Protein AF-0000000087426628 (afdb_homodimer)

pLDDT: mean 97.69, std 1.65, range [86.19, 99.0]

Solvent-accessible surface area (backbone atoms only — not comparable to full-atom values): 32612 Å² total; per-residue (Å²): 73,45,28,48,43,72,40,97,52,97,78,35,49,67,40,76,39,83,47,84,67,79,80,76,45,71,41,17,28,33,29,38,29,27,10,15,31,68,50,73,65,44,60,33,34,64,73,69,72,43,81,70,49,89,90,43,45,86,34,48,29,38,13,26,6,25,26,30,66,42,74,22,58,86,55,72,97,71,55,74,62,43,44,31,26,29,62,36,65,26,24,25,44,30,43,53,39,73,43,54,52,71,41,57,40,78,51,51,88,90,48,58,58,55,58,43,9,51,35,37,50,27,41,49,49,28,46,43,47,47,49,60,72,56,51,61,54,74,64,42,32,33,37,28,46,54,23,42,33,39,39,20,44,34,34,49,47,50,30,54,78,54,49,18,54,29,35,29,27,30,55,71,93,47,34,66,57,42,47,73,64,59,38,77,41,60,40,36,64,85,84,41,61,61,52,60,50,43,27,63,76,42,75,63,55,39,28,39,33,35,43,29,42,41,36,25,82,42,44,56,52,52,62,68,34,36,24,74,62,10,31,39,38,31,63,41,53,74,61,32,51,50,34,64,41,55,46,51,57,28,26,76,32,27,24,37,44,31,20,44,64,70,63,76,51,49,70,70,54,48,31,51,52,38,49,50,38,55,71,76,48,46,62,36,48,75,72,57,81,40,76,66,52,70,55,45,80,39,50,50,83,43,48,57,60,54,51,48,39,58,76,65,65,68,53,50,24,26,43,34,28,37,67,98,74,45,27,49,44,71,41,99,53,98,78,34,49,66,41,77,39,82,46,83,67,81,79,76,45,72,40,18,28,31,28,40,29,28,9,15,32,68,50,74,64,45,61,34,35,65,73,70,73,42,81,70,48,87,90,43,45,85,36,49,29,39,12,26,5,26,26,30,66,43,77,21,58,86,56,71,97,71,55,73,62,43,45,32,27,30,64,37,64,26,24,24,42,30,44,53,39,73,43,55,53,71,42,56,39,79,51,52,89,90,48,57,58,56,59,43,8,53,36,37,52,29,41,48,49,29,48,45,47,46,49,58,73,56,51,60,55,72,63,43,31,33,37,29,45,53,24,40,34,39,39,20,45,34,34,48,46,51,30,54,77,55,48,20,52,28,35,27,27,31,54,71,93,46,34,67,57,41,45,73,64,60,40,78,42,60,40,36,63,84,82,39,61,62,51,62,50,42,27,63,76,42,75,63,55,40,28,39,34,35,44,30,43,41,35,26,82,43,45,57,52,53,62,68,34,36,23,74,61,10,31,40,38,30,61,40,53,75,61,33,49,49,34,63,42,54,46,51,58,29,25,76,32,28,25,36,45,32,20,44,67,68,64,76,50,50,70,69,55,46,31,50,52,38,51,50,39,56,71,74,47,45,61,37,47,75,72,58,81,38,75,66,53,69,54,45,78,40,52,50,82,42,46,57,59,55,51,48,38,58,75,65,65,67,53,48,24,27,41,34,26,37,66,100

Sequence (648 aa):
MKAIQVRDDEQHTLVWEEVDTPSLGPGEVLIKAAATAVNRADLLQRRGLYPVPEGASPIMGLEVSGTIAKLGEGVEGYQIGDRVCALLAGGGYAEYVVVPADMLLSVPASIDLVEAAAIPEVFYTAFLNIFLEANQSEGERVLVHAGASGVGTAAIQLCRVFDSPVYATASASKLDFLRELGVEAAIDRHEEDFAERIDELTDGEGVDIILDPVAADYLDRNTRILKKCGRLVIIGLLSGTKAELSLSRLLMKRLRVIGSVLRSRSPEEKVEITSRFRQEVWPWFESGELSPVIYRMLPITSADEAHDILRNNENVGKVVLRISMKAIQVRDDEQHTLVWEEVDTPSLGPGEVLIKAAATAVNRADLLQRRGLYPVPEGASPIMGLEVSGTIAKLGEGVEGYQIGDRVCALLAGGGYAEYVVVPADMLLSVPASIDLVEAAAIPEVFYTAFLNIFLEANQSEGERVLVHAGASGVGTAAIQLCRVFDSPVYATASASKLDFLRELGVEAAIDRHEEDFAERIDELTDGEGVDIILDPVAADYLDRNTRILKKCGRLVIIGLLSGTKAELSLSRLLMKRLRVIGSVLRSRSPEEKVEITSRFRQEVWPWFESGELSPVIYRMLPITSADEAHDILRNNENVGKVVLRIS

Radius of gyration: 28.51 Å; Cα contacts (8 Å, |Δi|>4): 1599; chains: 2; bounding box: 50×84×62 Å

Structure (mmCIF, N/CA/C/O backbone):
data_AF-0000000087426628-model_v1
#
loop_
_entity.id
_entity.type
_entity.pdbx_description
1 polymer 'NAD(P)H-quinone oxidoreductase'
#
loop_
_atom_site.group_PDB
_atom_site.id
_atom_site.type_symbol
_atom_site.label_atom_id
_atom_site.label_alt_id
_atom_site.label_comp_id
_atom_site.label_asym_id
_atom_site.label_entity_id
_atom_site.label_seq_id
_atom_site.pdbx_PDB_ins_code
_atom_site.Cartn_x
_atom_site.Cartn_y
_atom_site.Cartn_z
_atom_site.occupancy
_atom_site.B_iso_or_equiv
_atom_site.auth_seq_id
_atom_site.auth_comp_id
_atom_site.auth_asym_id
_atom_site.auth_atom_id
_atom_site.pdbx_PDB_model_num
ATOM 1 N N . MET A 1 1 ? -16.156 -37.938 -16.266 1 97.25 1 MET A N 1
ATOM 2 C CA . MET A 1 1 ? -14.727 -37.688 -16.453 1 97.25 1 MET A CA 1
ATOM 3 C C . MET A 1 1 ? -13.922 -38.219 -15.273 1 97.25 1 MET A C 1
ATOM 5 O O . MET A 1 1 ? -14.5 -38.656 -14.266 1 97.25 1 MET A O 1
ATOM 9 N N . LYS A 1 2 ? -12.656 -38.25 -15.398 1 98.31 2 LYS A N 1
ATOM 10 C CA . LYS A 1 2 ? -11.836 -38.562 -14.234 1 98.31 2 LYS A CA 1
ATOM 11 C C . LYS A 1 2 ? -11.242 -37.281 -13.617 1 98.31 2 LYS A C 1
ATOM 13 O O . LYS A 1 2 ? -11.023 -36.281 -14.312 1 98.31 2 LYS A O 1
ATOM 18 N N . ALA A 1 3 ? -11.078 -37.344 -12.32 1 98.69 3 ALA A N 1
ATOM 19 C CA . ALA A 1 3 ? -10.43 -36.281 -11.562 1 98.69 3 ALA A CA 1
ATOM 20 C C . ALA A 1 3 ? -9.805 -36.812 -10.281 1 98.69 3 ALA A C 1
ATOM 22 O O . ALA A 1 3 ? -10.102 -37.938 -9.867 1 98.69 3 ALA A O 1
ATOM 23 N N . ILE A 1 4 ? -8.922 -36.094 -9.727 1 98.75 4 ILE A N 1
ATOM 24 C CA . ILE A 1 4 ? -8.344 -36.469 -8.438 1 98.75 4 ILE A CA 1
ATOM 25 C C . ILE A 1 4 ? -9.352 -36.188 -7.32 1 98.75 4 ILE A C 1
ATOM 27 O O . ILE A 1 4 ? -9.914 -35.094 -7.242 1 98.75 4 ILE A O 1
ATOM 31 N N . GLN A 1 5 ? -9.602 -37.094 -6.555 1 97.94 5 GLN A N 1
ATOM 32 C CA . GLN A 1 5 ? -10.352 -36.969 -5.309 1 97.94 5 GLN A CA 1
ATOM 33 C C . GLN A 1 5 ? -9.453 -37.25 -4.105 1 97.94 5 GLN A C 1
ATOM 35 O O . GLN A 1 5 ? -8.516 -38.062 -4.188 1 97.94 5 GLN A O 1
ATOM 40 N N . VAL A 1 6 ? -9.727 -36.531 -3.045 1 97.62 6 VAL A N 1
ATOM 41 C CA . VAL A 1 6 ? -8.969 -36.719 -1.812 1 97.62 6 VAL A CA 1
ATOM 42 C C . VAL A 1 6 ? -9.688 -37.719 -0.907 1 97.62 6 VAL A C 1
ATOM 44 O O . VAL A 1 6 ? -10.836 -37.5 -0.519 1 97.62 6 VAL A O 1
ATOM 47 N N . ARG A 1 7 ? -9.016 -38.781 -0.543 1 96.44 7 ARG A N 1
ATOM 48 C CA . ARG A 1 7 ? -9.602 -39.781 0.339 1 96.44 7 ARG A CA 1
ATOM 49 C C . ARG A 1 7 ? -9.648 -39.281 1.779 1 96.44 7 ARG A C 1
ATOM 51 O O . ARG A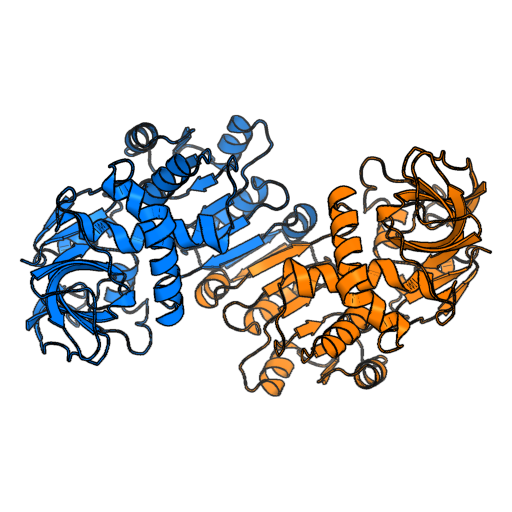 1 7 ? -8.742 -38.562 2.229 1 96.44 7 ARG A O 1
ATOM 58 N N . ASP A 1 8 ? -10.742 -39.688 2.469 1 94.06 8 ASP A N 1
ATOM 59 C CA . ASP A 1 8 ? -10.883 -39.344 3.879 1 94.06 8 ASP A CA 1
ATOM 60 C C . ASP A 1 8 ? -10.055 -40.25 4.758 1 94.06 8 ASP A C 1
ATOM 62 O O . ASP A 1 8 ? -10.602 -41.031 5.559 1 94.06 8 ASP A O 1
ATOM 66 N N . ASP A 1 9 ? -8.789 -40.375 4.586 1 95.44 9 ASP A N 1
ATOM 67 C CA . ASP A 1 9 ? -7.832 -41.156 5.379 1 95.44 9 ASP A CA 1
ATOM 68 C C . ASP A 1 9 ? -6.758 -40.25 5.977 1 95.44 9 ASP A C 1
ATOM 70 O O . ASP A 1 9 ? -6.742 -39.031 5.719 1 95.44 9 ASP A O 1
ATOM 74 N N . GLU A 1 10 ? -6.02 -40.75 6.852 1 93.19 10 GLU A N 1
ATOM 75 C CA . GLU A 1 10 ? -5.012 -40 7.582 1 93.19 10 GLU A CA 1
ATOM 76 C C . GLU A 1 10 ? -4.039 -39.312 6.625 1 93.19 10 GLU A C 1
ATOM 78 O O . GLU A 1 10 ? -3.59 -38.188 6.883 1 93.19 10 GLU A O 1
ATOM 83 N N . GLN A 1 11 ? -3.842 -39.906 5.504 1 94.19 11 GLN A N 1
ATOM 84 C CA . GLN A 1 11 ? -2.844 -39.406 4.57 1 94.19 11 GLN A CA 1
ATOM 85 C C . GLN A 1 11 ? -3.484 -38.5 3.51 1 94.19 11 GLN A C 1
ATOM 87 O O . GLN A 1 11 ? -2.787 -37.906 2.699 1 94.19 11 GLN A O 1
ATOM 92 N N . HIS A 1 12 ? -4.809 -38.438 3.479 1 97.25 12 HIS A N 1
ATOM 93 C CA . HIS A 1 12 ? -5.504 -37.688 2.428 1 97.25 12 HIS A CA 1
ATOM 94 C C . HIS A 1 12 ? -5.043 -38.156 1.044 1 97.25 12 HIS A C 1
ATOM 96 O O . HIS A 1 12 ? -4.672 -37.312 0.21 1 97.25 12 HIS A O 1
ATOM 102 N N . THR A 1 13 ? -5.094 -39.438 0.804 1 98 13 THR A N 1
ATOM 103 C CA . THR A 1 13 ? -4.586 -40.062 -0.421 1 98 13 THR A CA 1
ATOM 104 C C . THR A 1 13 ? -5.301 -39.5 -1.644 1 98 13 THR A C 1
ATOM 106 O O . THR A 1 13 ? -6.52 -39.312 -1.63 1 98 13 THR A O 1
ATOM 109 N N . LEU A 1 14 ? -4.516 -39.156 -2.674 1 98.56 14 LEU A N 1
ATOM 110 C CA . LEU A 1 14 ? -5.07 -38.688 -3.93 1 98.56 14 LEU A CA 1
ATOM 111 C C . LEU A 1 14 ? -5.379 -39.844 -4.879 1 98.56 14 LEU A C 1
ATOM 113 O O . LEU A 1 14 ? -4.492 -40.625 -5.207 1 98.56 14 LEU A O 1
ATOM 117 N N . VAL A 1 15 ? -6.625 -39.844 -5.336 1 98 15 VAL A N 1
ATOM 118 C CA . VAL A 1 15 ? -7.051 -40.969 -6.16 1 98 15 VAL A CA 1
ATOM 119 C C . VAL A 1 15 ? -7.68 -40.469 -7.453 1 98 15 VAL A C 1
ATOM 121 O O . VAL A 1 15 ? -8.492 -39.531 -7.43 1 98 15 VAL A O 1
ATOM 124 N N . TRP A 1 16 ? -7.273 -41 -8.523 1 98.06 16 TRP A N 1
ATOM 125 C CA . TRP A 1 16 ? -7.789 -40.688 -9.852 1 98.06 16 TRP A CA 1
ATOM 126 C C . TRP A 1 16 ? -9.039 -41.5 -10.156 1 98.06 16 TRP A C 1
ATOM 128 O O . TRP A 1 16 ? -8.953 -42.719 -10.422 1 98.06 16 TRP A O 1
ATOM 138 N N . GLU A 1 17 ? -10.203 -40.906 -10.039 1 97.5 17 GLU A N 1
ATOM 139 C CA . GLU A 1 17 ? -11.43 -41.688 -10.156 1 97.5 17 GLU A CA 1
ATOM 140 C C . GLU A 1 17 ? -12.492 -40.938 -10.953 1 97.5 17 GLU A C 1
ATOM 142 O O . GLU A 1 17 ? -12.305 -39.75 -11.281 1 97.5 17 GLU A O 1
ATOM 147 N N . GLU A 1 18 ? -13.578 -41.656 -11.258 1 98.25 18 GLU A N 1
ATOM 148 C CA . GLU A 1 18 ? -14.656 -41.094 -12.07 1 98.25 18 GLU A CA 1
ATOM 149 C C . GLU A 1 18 ? -15.492 -40.094 -11.266 1 98.25 18 GLU A C 1
ATOM 151 O O . GLU A 1 18 ? -15.844 -40.344 -10.117 1 98.25 18 GLU A O 1
ATOM 156 N N . VAL A 1 19 ? -15.727 -38.906 -11.867 1 97.44 19 VAL A N 1
ATOM 157 C CA . VAL A 1 19 ? -16.609 -37.875 -11.32 1 97.44 19 VAL A CA 1
ATOM 158 C C . VAL A 1 19 ? -17.453 -37.281 -12.445 1 97.44 19 VAL A C 1
ATOM 160 O O . VAL A 1 19 ? -17.266 -37.625 -13.617 1 97.44 19 VAL A O 1
ATOM 163 N N . ASP A 1 20 ? -18.391 -36.406 -12.094 1 95.81 20 ASP A N 1
ATOM 164 C CA . ASP A 1 20 ? -19.219 -35.75 -13.102 1 95.81 20 ASP A CA 1
ATOM 165 C C . ASP A 1 20 ? -18.422 -34.719 -13.883 1 95.81 20 ASP A C 1
ATOM 167 O O . ASP A 1 20 ? -17.594 -34 -13.305 1 95.81 20 ASP A O 1
ATOM 171 N N . THR A 1 21 ? -18.672 -34.656 -15.164 1 95.56 21 THR A N 1
ATOM 172 C CA . THR A 1 21 ? -18.109 -33.594 -15.969 1 95.56 21 THR A CA 1
ATOM 173 C C . THR A 1 21 ? -18.812 -32.25 -15.695 1 95.56 21 THR A C 1
ATOM 175 O O . THR A 1 21 ? -20.047 -32.219 -15.578 1 95.56 21 THR A O 1
ATOM 178 N N . PRO A 1 22 ? -18.094 -31.25 -15.539 1 95 22 PRO A N 1
ATOM 179 C CA . PRO A 1 22 ? -18.734 -29.969 -15.25 1 95 22 PRO A CA 1
ATOM 180 C C . PRO A 1 22 ? -19.594 -29.469 -16.406 1 95 22 PRO A C 1
ATOM 182 O O . PRO A 1 22 ? -19.312 -29.766 -17.562 1 95 22 PRO A O 1
ATOM 185 N N . SER A 1 23 ? -20.531 -28.672 -16.062 1 94.06 23 SER A N 1
ATOM 186 C CA . SER A 1 23 ? -21.422 -28.078 -17.062 1 94.06 23 SER A CA 1
ATOM 187 C C . SER A 1 23 ? -20.812 -26.828 -17.672 1 94.06 23 SER A C 1
ATOM 189 O O . SER A 1 23 ? -20.172 -26.031 -16.969 1 94.06 23 SER A O 1
ATOM 191 N N . LEU A 1 24 ? -21.062 -26.688 -18.875 1 95.94 24 LEU A N 1
ATOM 192 C CA . LEU A 1 24 ? -20.578 -25.531 -19.625 1 95.94 24 LEU A CA 1
ATOM 193 C C . LEU A 1 24 ? -21.625 -24.438 -19.703 1 95.94 24 LEU A C 1
ATOM 195 O O . LEU A 1 24 ? -22.766 -24.703 -20.109 1 95.94 24 LEU A O 1
ATOM 199 N N . GLY A 1 25 ? -21.297 -23.266 -19.266 1 96.12 25 GLY A N 1
ATOM 200 C CA . GLY A 1 25 ? -22.219 -22.141 -19.344 1 96.12 25 GLY A CA 1
ATOM 201 C C . GLY A 1 25 ? -21.844 -21.141 -20.422 1 96.12 25 GLY A C 1
ATOM 202 O O . GLY A 1 25 ? -20.828 -21.312 -21.109 1 96.12 25 GLY A O 1
ATOM 203 N N . PRO A 1 26 ? -22.719 -20.109 -20.578 1 97.5 26 PRO A N 1
ATOM 204 C CA . PRO A 1 26 ? -22.391 -19.047 -21.531 1 97.5 26 PRO A CA 1
ATOM 205 C C . PRO A 1 26 ? -21.062 -18.375 -21.219 1 97.5 26 PRO A C 1
ATOM 207 O O . PRO A 1 26 ? -20.734 -18.156 -20.047 1 97.5 26 PRO A O 1
ATOM 210 N N . GLY A 1 27 ? -20.281 -18.062 -22.312 1 97.75 27 GLY A N 1
ATOM 211 C CA . GLY A 1 27 ? -19.031 -17.344 -22.172 1 97.75 27 GLY A CA 1
ATOM 212 C C . GLY A 1 27 ? -17.891 -18.219 -21.688 1 97.75 27 GLY A C 1
ATOM 213 O O . GLY A 1 27 ? -16.766 -17.75 -21.484 1 97.75 27 GLY A O 1
ATOM 214 N N . GLU A 1 28 ? -18.172 -19.484 -21.5 1 98.19 28 GLU A N 1
ATOM 215 C CA . GLU A 1 28 ? -17.188 -20.422 -20.969 1 98.19 28 GLU A CA 1
ATOM 216 C C . GLU A 1 28 ? -16.734 -21.422 -22.031 1 98.19 28 GLU A C 1
ATOM 218 O O . GLU A 1 28 ? -17.359 -21.516 -23.094 1 98.19 28 GLU A O 1
ATOM 223 N N . VAL A 1 29 ? -15.672 -22.109 -21.797 1 98.62 29 VAL A N 1
ATOM 224 C CA . VAL A 1 29 ? -15.195 -23.203 -22.641 1 98.62 29 VAL A CA 1
ATOM 225 C C . VAL A 1 29 ? -14.883 -24.438 -21.781 1 98.62 29 VAL A C 1
ATOM 227 O O . VAL A 1 29 ? -14.547 -24.297 -20.609 1 98.62 29 VAL A O 1
ATOM 230 N N . LEU A 1 30 ? -15.07 -25.5 -22.328 1 98.69 30 LEU A N 1
ATOM 231 C CA . LEU A 1 30 ? -14.594 -26.75 -21.75 1 98.69 30 LEU A CA 1
ATOM 232 C C . LEU A 1 30 ? -13.234 -27.141 -22.312 1 98.69 30 LEU A C 1
ATOM 234 O O . LEU A 1 30 ? -13.078 -27.25 -23.531 1 98.69 30 LEU A O 1
ATOM 238 N N . ILE A 1 31 ? -12.289 -27.25 -21.5 1 98.81 31 ILE A N 1
ATOM 239 C CA . ILE A 1 31 ? -10.945 -27.625 -21.922 1 98.81 31 ILE A CA 1
ATOM 240 C C . ILE A 1 31 ? -10.711 -29.109 -21.641 1 98.81 31 ILE A C 1
ATOM 242 O O . ILE A 1 31 ? -10.984 -29.578 -20.531 1 98.81 31 ILE A O 1
ATOM 246 N N . LYS A 1 32 ? -10.312 -29.812 -22.625 1 98.81 32 LYS A N 1
ATOM 247 C CA . LYS A 1 32 ? -9.711 -31.125 -22.391 1 98.81 32 LYS A CA 1
ATOM 248 C C . LYS A 1 32 ? -8.266 -30.984 -21.938 1 98.81 32 LYS A C 1
ATOM 250 O O . LYS A 1 32 ? -7.391 -30.609 -22.719 1 98.81 32 LYS A O 1
ATOM 255 N N . ALA A 1 33 ? -8.031 -31.375 -20.719 1 98.88 33 ALA A N 1
ATOM 256 C CA . ALA A 1 33 ? -6.754 -31.062 -20.078 1 98.88 33 ALA A CA 1
ATOM 257 C C . ALA A 1 33 ? -5.637 -31.953 -20.625 1 98.88 33 ALA A C 1
ATOM 259 O O . ALA A 1 33 ? -5.805 -33.156 -20.734 1 98.88 33 ALA A O 1
ATOM 260 N N . ALA A 1 34 ? -4.578 -31.344 -21 1 98.88 34 ALA A N 1
ATOM 261 C CA . ALA A 1 34 ? -3.342 -32.062 -21.312 1 98.88 34 ALA A CA 1
ATOM 262 C C . ALA A 1 34 ? -2.473 -32.219 -20.062 1 98.88 34 ALA A C 1
ATOM 264 O O . ALA A 1 34 ? -1.874 -33.281 -19.844 1 98.88 34 ALA A O 1
ATOM 265 N N . ALA A 1 35 ? -2.443 -31.141 -19.266 1 98.94 35 ALA A N 1
ATOM 266 C CA . ALA A 1 35 ? -1.623 -31.156 -18.047 1 98.94 35 ALA A CA 1
ATOM 267 C C . ALA A 1 35 ? -2.088 -30.094 -17.062 1 98.94 35 ALA A C 1
ATOM 269 O O . ALA A 1 35 ? -2.867 -29.203 -17.422 1 98.94 35 ALA A O 1
ATOM 270 N N . THR A 1 36 ? -1.725 -30.219 -15.836 1 98.88 36 THR A N 1
ATOM 271 C CA . THR A 1 36 ? -1.773 -29.234 -14.758 1 98.88 36 THR A CA 1
ATOM 272 C C . THR A 1 36 ? -0.446 -29.203 -14 1 98.88 36 THR A C 1
ATOM 274 O O . THR A 1 36 ? 0.529 -29.828 -14.422 1 98.88 36 THR A O 1
ATOM 277 N N . ALA A 1 37 ? -0.355 -28.344 -13 1 98.88 37 ALA A N 1
ATOM 278 C CA . ALA A 1 37 ? 0.862 -28.297 -12.188 1 98.88 37 ALA A CA 1
ATOM 279 C C . ALA A 1 37 ? 0.532 -28.141 -10.711 1 98.88 37 ALA A C 1
ATOM 281 O O . ALA A 1 37 ? -0.576 -27.734 -10.352 1 98.88 37 ALA A O 1
ATOM 282 N N . VAL A 1 38 ? 1.491 -28.547 -9.891 1 98.75 38 VAL A N 1
ATOM 283 C CA . VAL A 1 38 ? 1.273 -28.594 -8.453 1 98.75 38 VAL A CA 1
ATOM 284 C C . VAL A 1 38 ? 1.699 -27.266 -7.816 1 98.75 38 VAL A C 1
ATOM 286 O O . VAL A 1 38 ? 2.74 -26.719 -8.172 1 98.75 38 VAL A O 1
ATOM 289 N N . ASN A 1 39 ? 0.931 -26.797 -6.938 1 97.94 39 ASN A N 1
ATOM 290 C CA . ASN A 1 39 ? 1.225 -25.609 -6.152 1 97.94 39 ASN A CA 1
ATOM 291 C C . ASN A 1 39 ? 1.16 -25.875 -4.656 1 97.94 39 ASN A C 1
ATOM 293 O O . ASN A 1 39 ? 0.465 -26.797 -4.223 1 97.94 39 ASN A O 1
ATOM 297 N N . ARG A 1 40 ? 1.82 -25.062 -3.883 1 96.12 40 ARG A N 1
ATOM 298 C CA . ARG A 1 40 ? 1.774 -25.203 -2.432 1 96.12 40 ARG A CA 1
ATOM 299 C C . ARG A 1 40 ? 0.343 -25.094 -1.915 1 96.12 40 ARG A C 1
ATOM 301 O O . ARG A 1 40 ? -0.022 -25.75 -0.938 1 96.12 40 ARG A O 1
ATOM 308 N N . ALA A 1 41 ? -0.414 -24.281 -2.568 1 96.19 41 ALA A N 1
ATOM 309 C CA . ALA A 1 41 ? -1.823 -24.141 -2.217 1 96.19 41 ALA A CA 1
ATOM 310 C C . ALA A 1 41 ? -2.555 -25.469 -2.307 1 96.19 41 ALA A C 1
ATOM 312 O O . ALA A 1 41 ? -3.479 -25.734 -1.531 1 96.19 41 ALA A O 1
ATOM 313 N N . ASP A 1 42 ? -2.174 -26.328 -3.223 1 97.88 42 ASP A N 1
ATOM 314 C CA . ASP A 1 42 ? -2.789 -27.641 -3.363 1 97.88 42 ASP A CA 1
ATOM 315 C C . ASP A 1 42 ? -2.529 -28.516 -2.129 1 97.88 42 ASP A C 1
ATOM 317 O O . ASP A 1 42 ? -3.414 -29.234 -1.677 1 97.88 42 ASP A O 1
ATOM 321 N N . LEU A 1 43 ? -1.301 -28.406 -1.606 1 97 43 LEU A N 1
ATOM 322 C CA . LEU A 1 43 ? -0.955 -29.156 -0.409 1 97 43 LEU A CA 1
ATOM 323 C C . LEU A 1 43 ? -1.841 -28.75 0.765 1 97 43 LEU A C 1
ATOM 325 O O . LEU A 1 43 ? -2.275 -29.609 1.542 1 97 43 LEU A O 1
ATOM 329 N N . LEU A 1 44 ? -2.084 -27.469 0.854 1 95.44 44 LEU A N 1
ATOM 330 C CA . LEU A 1 44 ? -2.92 -26.953 1.933 1 95.44 44 LEU A CA 1
ATOM 331 C C . LEU A 1 44 ? -4.375 -27.359 1.738 1 95.44 44 LEU A C 1
ATOM 333 O O . LEU A 1 44 ? -5.039 -27.781 2.689 1 95.44 44 LEU A O 1
ATOM 337 N N . GLN A 1 45 ? -4.855 -27.234 0.544 1 96.62 45 GLN A N 1
ATOM 338 C CA . GLN A 1 45 ? -6.23 -27.625 0.265 1 96.62 45 GLN A CA 1
ATOM 339 C C . GLN A 1 45 ? -6.441 -29.109 0.551 1 96.62 45 GLN A C 1
ATOM 341 O O . GLN A 1 45 ? -7.469 -29.5 1.112 1 96.62 45 GLN A O 1
ATOM 346 N N . ARG A 1 46 ? -5.469 -29.922 0.137 1 97.25 46 ARG A N 1
ATOM 347 C CA . ARG A 1 46 ? -5.504 -31.375 0.356 1 97.25 46 ARG A CA 1
ATOM 348 C C . ARG A 1 46 ? -5.773 -31.688 1.822 1 97.25 46 ARG A C 1
ATOM 350 O O . ARG A 1 46 ? -6.523 -32.625 2.131 1 97.25 46 ARG A O 1
ATOM 357 N N . ARG A 1 47 ? -5.324 -30.875 2.742 1 95.5 47 ARG A N 1
ATOM 358 C CA . ARG A 1 47 ? -5.422 -31.109 4.18 1 95.5 47 ARG A CA 1
ATOM 359 C C . ARG A 1 47 ? -6.57 -30.312 4.789 1 95.5 47 ARG A C 1
ATOM 361 O O . ARG A 1 47 ? -6.719 -30.25 6.012 1 95.5 47 ARG A O 1
ATOM 368 N N . GLY A 1 48 ? -7.27 -29.547 3.967 1 94.06 48 GLY A N 1
ATOM 369 C CA . GLY A 1 48 ? -8.398 -28.781 4.453 1 94.06 48 GLY A CA 1
ATOM 370 C C . GLY A 1 48 ? -7.996 -27.453 5.07 1 94.06 48 GLY A C 1
ATOM 371 O O . GLY A 1 48 ? -8.758 -26.859 5.844 1 94.06 48 GLY A O 1
ATOM 372 N N . LEU A 1 49 ? -6.887 -26.953 4.766 1 91.62 49 LEU A N 1
ATOM 373 C CA . LEU A 1 49 ? -6.348 -25.766 5.41 1 91.62 49 LEU A CA 1
ATOM 374 C C . LEU A 1 49 ? -6.391 -24.562 4.461 1 91.62 49 LEU A C 1
ATOM 376 O O . LEU A 1 49 ? -5.918 -23.484 4.805 1 91.62 49 LEU A O 1
ATOM 380 N N . TYR A 1 50 ? -6.898 -24.734 3.338 1 92.38 50 TYR A N 1
ATOM 381 C CA . TYR A 1 50 ? -7.051 -23.672 2.344 1 92.38 50 TYR A CA 1
ATOM 382 C C . TYR A 1 50 ? -8.391 -23.781 1.628 1 92.38 50 TYR A C 1
ATOM 384 O O . TYR A 1 50 ? -8.516 -24.516 0.648 1 92.38 50 TYR A O 1
ATOM 392 N N . PRO A 1 51 ? -9.258 -23.062 2.096 1 90.75 51 PRO A N 1
ATOM 393 C CA . PRO A 1 51 ? -10.633 -23.219 1.603 1 90.75 51 PRO A CA 1
ATOM 394 C C . PRO A 1 51 ? -10.773 -22.828 0.131 1 90.75 51 PRO A C 1
ATOM 396 O O . PRO A 1 51 ? -10.102 -21.922 -0.342 1 90.75 51 PRO A O 1
ATOM 399 N N . VAL A 1 52 ? -11.68 -23.5 -0.487 1 93.75 52 VAL A N 1
ATOM 400 C CA . VAL A 1 52 ? -12.016 -23.234 -1.88 1 93.75 52 VAL A CA 1
ATOM 401 C C . VAL A 1 52 ? -12.883 -21.969 -1.97 1 93.75 52 VAL A C 1
ATOM 403 O O . VAL A 1 52 ? -13.859 -21.828 -1.228 1 93.75 52 VAL A O 1
ATOM 406 N N . PRO A 1 53 ? -12.492 -21.078 -2.836 1 94.38 53 PRO A N 1
ATOM 407 C CA . PRO A 1 53 ? -13.359 -19.906 -3.002 1 94.38 53 PRO A CA 1
ATOM 408 C C . PRO A 1 53 ? -14.789 -20.297 -3.395 1 94.38 53 PRO A C 1
ATOM 410 O O . PRO A 1 53 ? -15 -21.312 -4.059 1 94.38 53 PRO A O 1
ATOM 413 N N . GLU A 1 54 ? -15.703 -19.453 -3.031 1 91.75 54 GLU A N 1
ATOM 414 C CA . GLU A 1 54 ? -17.094 -19.688 -3.367 1 91.75 54 GLU A CA 1
ATOM 415 C C . GLU A 1 54 ? -17.297 -19.781 -4.879 1 91.75 54 GLU A C 1
ATOM 417 O O . GLU A 1 54 ? -16.766 -18.969 -5.633 1 91.75 54 GLU A O 1
ATOM 422 N N . GLY A 1 55 ? -17.969 -20.828 -5.227 1 91.69 55 GLY A N 1
ATOM 423 C CA . GLY A 1 55 ? -18.297 -20.984 -6.637 1 91.69 55 GLY A CA 1
ATOM 424 C C . GLY A 1 55 ? -17.234 -21.719 -7.426 1 91.69 55 GLY A C 1
ATOM 425 O O . GLY A 1 55 ? -17.484 -22.156 -8.555 1 91.69 55 GLY A O 1
ATOM 426 N N . ALA A 1 56 ? -16.078 -21.922 -6.879 1 94 56 ALA A N 1
ATOM 427 C CA . ALA A 1 56 ? -14.992 -22.594 -7.582 1 94 56 ALA A CA 1
ATOM 428 C C . ALA A 1 56 ? -15.141 -24.109 -7.48 1 94 56 ALA A C 1
ATOM 430 O O . ALA A 1 56 ? -15.805 -24.625 -6.574 1 94 56 ALA A O 1
ATOM 431 N N . SER A 1 57 ? -14.555 -24.812 -8.383 1 95.75 57 SER A N 1
ATOM 432 C CA . SER A 1 57 ? -14.523 -26.266 -8.344 1 95.75 57 SER A CA 1
ATOM 433 C C . SER A 1 57 ? -13.828 -26.766 -7.082 1 95.75 57 SER A C 1
ATOM 435 O O . SER A 1 57 ? -12.75 -26.281 -6.727 1 95.75 57 SER A O 1
ATOM 437 N N . PRO A 1 58 ? -14.406 -27.75 -6.434 1 95.25 58 PRO A N 1
ATOM 438 C CA . PRO A 1 58 ? -13.734 -28.344 -5.273 1 95.25 58 PRO A CA 1
ATOM 439 C C . PRO A 1 58 ? -12.562 -29.234 -5.664 1 95.25 58 PRO A C 1
ATOM 441 O O . PRO A 1 58 ? -11.758 -29.609 -4.805 1 95.25 58 PRO A O 1
ATOM 444 N N . ILE A 1 59 ? -12.531 -29.594 -6.961 1 97.81 59 ILE A N 1
ATOM 445 C CA . ILE A 1 59 ? -11.375 -30.344 -7.438 1 97.81 59 ILE A CA 1
ATOM 446 C C . ILE A 1 59 ? -10.125 -29.469 -7.371 1 97.81 59 ILE A C 1
ATOM 448 O O . ILE A 1 59 ? -10.156 -28.297 -7.754 1 97.81 59 ILE A O 1
ATOM 452 N N . MET A 1 60 ? -9.039 -29.984 -6.871 1 98.19 60 MET A N 1
ATOM 453 C CA . MET A 1 60 ? -7.793 -29.234 -6.711 1 98.19 60 MET A CA 1
ATOM 454 C C . MET A 1 60 ? -7.219 -28.844 -8.07 1 98.19 60 MET A C 1
ATOM 456 O O . MET A 1 60 ? -7.629 -29.375 -9.102 1 98.19 60 MET A O 1
ATOM 460 N N . GLY A 1 61 ? -6.199 -27.969 -7.977 1 98.56 61 GLY A N 1
ATOM 461 C CA . GLY A 1 61 ? -5.488 -27.531 -9.164 1 98.56 61 GLY A CA 1
ATOM 462 C C . GLY A 1 61 ? -5.809 -26.109 -9.562 1 98.56 61 GLY A C 1
ATOM 463 O O . GLY A 1 61 ? -6.973 -25.766 -9.773 1 98.56 61 GLY A O 1
ATOM 464 N N . LEU A 1 62 ? -4.793 -25.359 -9.812 1 98.69 62 LEU A N 1
ATOM 465 C CA . LEU A 1 62 ? -4.973 -23.922 -9.945 1 98.69 62 LEU A CA 1
ATOM 466 C C . LEU A 1 62 ? -4.645 -23.453 -11.367 1 98.69 62 LEU A C 1
ATOM 468 O O . LEU A 1 62 ? -4.633 -22.266 -11.648 1 98.69 62 LEU A O 1
ATOM 472 N N . GLU A 1 63 ? -4.328 -24.359 -12.258 1 98.88 63 GLU A N 1
ATOM 473 C CA . GLU A 1 63 ? -3.99 -24.031 -13.641 1 98.88 63 GLU A CA 1
ATOM 474 C C . GLU A 1 63 ? -4.16 -25.25 -14.539 1 98.88 63 GLU A C 1
ATOM 476 O O . GLU A 1 63 ? -4.309 -26.375 -14.055 1 98.88 63 GLU A O 1
ATOM 481 N N . VAL A 1 64 ? -4.145 -24.953 -15.844 1 98.88 64 VAL A N 1
ATOM 482 C CA . VAL A 1 64 ? -4.355 -26.047 -16.797 1 98.88 64 VAL A CA 1
ATOM 483 C C . VAL A 1 64 ? -3.807 -25.641 -18.172 1 98.88 64 VAL A C 1
ATOM 485 O O . VAL A 1 64 ? -3.727 -24.453 -18.484 1 98.88 64 VAL A O 1
ATOM 488 N N . SER A 1 65 ? -3.379 -26.594 -18.906 1 98.94 65 SER A N 1
ATOM 489 C CA . SER A 1 65 ? -3.211 -26.484 -20.359 1 98.94 65 SER A CA 1
ATOM 490 C C . SER A 1 65 ? -3.945 -27.609 -21.078 1 98.94 65 SER A C 1
ATOM 492 O O . SER A 1 65 ? -4.172 -28.672 -20.516 1 98.94 65 SER A O 1
ATOM 494 N N . GLY A 1 66 ? -4.34 -27.344 -22.266 1 98.88 66 GLY A N 1
ATOM 495 C CA . GLY A 1 66 ? -5.055 -28.344 -23.062 1 98.88 66 GLY A CA 1
ATOM 496 C C . GLY A 1 66 ? -5.656 -27.781 -24.328 1 98.88 66 GLY A C 1
ATOM 497 O O . GLY A 1 66 ? -5.102 -26.859 -24.922 1 98.88 66 GLY A O 1
ATOM 498 N N . THR A 1 67 ? -6.684 -28.516 -24.781 1 98.81 67 THR A N 1
ATOM 499 C CA . THR A 1 67 ? -7.379 -28.078 -25.984 1 98.81 67 THR A CA 1
ATOM 500 C C . THR A 1 67 ? -8.859 -27.828 -25.688 1 98.81 67 THR A C 1
ATOM 502 O O . THR A 1 67 ? -9.445 -28.469 -24.828 1 98.81 67 THR A O 1
ATOM 505 N N . ILE A 1 68 ? -9.406 -26.875 -26.453 1 98.81 68 ILE A N 1
ATOM 506 C CA . ILE A 1 68 ? -10.828 -26.578 -26.281 1 98.81 68 ILE A CA 1
ATOM 507 C C . ILE A 1 68 ? -11.648 -27.75 -26.812 1 98.81 68 ILE A C 1
ATOM 509 O O . ILE A 1 68 ? -11.516 -28.156 -27.969 1 98.81 68 ILE A O 1
ATOM 513 N N . ALA A 1 69 ? -12.469 -28.297 -25.984 1 98.56 69 ALA A N 1
ATOM 514 C CA . ALA A 1 69 ? -13.328 -29.422 -26.344 1 98.56 69 ALA A CA 1
ATOM 515 C C . ALA A 1 69 ? -14.727 -28.938 -26.734 1 98.56 69 ALA A C 1
ATOM 517 O O . ALA A 1 69 ? -15.391 -29.562 -27.562 1 98.56 69 ALA A O 1
ATOM 518 N N . LYS A 1 70 ? -15.211 -27.891 -26.062 1 98.5 70 LYS A N 1
ATOM 519 C CA . LYS A 1 70 ? -16.516 -27.312 -26.328 1 98.5 70 LYS A CA 1
ATOM 520 C C . LYS A 1 70 ? -16.516 -25.812 -26.078 1 98.5 70 LYS A C 1
ATOM 522 O O . LYS A 1 70 ? -15.75 -25.312 -25.25 1 98.5 70 LYS A O 1
ATOM 527 N N . LEU A 1 71 ? -17.359 -25.125 -26.828 1 98.44 71 LEU A N 1
ATOM 528 C CA . LEU A 1 71 ? -17.578 -23.688 -26.656 1 98.44 71 LEU A CA 1
ATOM 529 C C . LEU A 1 71 ? -18.969 -23.391 -26.125 1 98.44 71 LEU A C 1
ATOM 531 O O . LEU A 1 71 ? -19.953 -23.953 -26.609 1 98.44 71 LEU A O 1
ATOM 535 N N . GLY A 1 72 ? -18.984 -22.594 -25.125 1 98.12 72 GLY A N 1
ATOM 536 C CA . GLY A 1 72 ? -20.281 -22.125 -24.656 1 98.12 72 GLY A CA 1
ATOM 537 C C . GLY A 1 72 ? -20.875 -21.047 -25.531 1 98.12 72 GLY A C 1
ATOM 538 O O . GLY A 1 72 ? -20.203 -20.531 -26.422 1 98.12 72 GLY A O 1
ATOM 539 N N . GLU A 1 73 ? -22.125 -20.75 -25.203 1 97.69 73 GLU A N 1
ATOM 540 C CA . GLU A 1 73 ? -22.828 -19.734 -25.953 1 97.69 73 GLU A CA 1
ATOM 541 C C . GLU A 1 73 ? -22.109 -18.391 -25.875 1 97.69 73 GLU A C 1
ATOM 543 O O . GLU A 1 73 ? -21.656 -17.984 -24.797 1 97.69 73 GLU A O 1
ATOM 548 N N . GLY A 1 74 ? -21.906 -17.75 -27.016 1 97.56 74 GLY A N 1
ATOM 549 C CA . GLY A 1 74 ? -21.391 -16.391 -27.062 1 97.56 74 GLY A CA 1
ATOM 550 C C . GLY A 1 74 ? -19.875 -16.328 -27.125 1 97.56 74 GLY A C 1
ATOM 551 O O . GLY A 1 74 ? -19.297 -15.234 -27.203 1 97.56 74 GLY A O 1
ATOM 552 N N . VAL A 1 75 ? -19.234 -17.438 -27.016 1 98 75 VAL A N 1
ATOM 553 C CA . VAL A 1 75 ? -17.781 -17.438 -27.094 1 98 75 VAL A CA 1
ATOM 554 C C . VAL A 1 75 ? -17.344 -17.203 -28.547 1 98 75 VAL A C 1
ATOM 556 O O . VAL A 1 75 ? -17.766 -17.922 -29.453 1 98 75 VAL A O 1
ATOM 559 N N . GLU A 1 76 ? -16.594 -16.203 -28.734 1 96.31 76 GLU A N 1
ATOM 560 C CA . GLU A 1 76 ? -16.078 -15.867 -30.062 1 96.31 76 GLU A CA 1
ATOM 561 C C . GLU A 1 76 ? -14.555 -15.859 -30.062 1 96.31 76 GLU A C 1
ATOM 563 O O . GLU A 1 76 ? -13.922 -15.75 -29.016 1 96.31 76 GLU A O 1
ATOM 568 N N . GLY A 1 77 ? -13.977 -16.078 -31.25 1 96.06 77 GLY A N 1
ATOM 569 C CA . GLY A 1 77 ? -12.531 -15.953 -31.391 1 96.06 77 GLY A CA 1
ATOM 570 C C . GLY A 1 77 ? -11.789 -17.234 -31.094 1 96.06 77 GLY A C 1
ATOM 571 O O . GLY A 1 77 ? -10.555 -17.281 -31.141 1 96.06 77 GLY A O 1
ATOM 572 N N . TYR A 1 78 ? -12.5 -18.281 -30.703 1 98.06 78 TYR A N 1
ATOM 573 C CA . TYR A 1 78 ? -11.922 -19.594 -30.406 1 98.06 78 TYR A CA 1
ATOM 574 C C . TYR A 1 78 ? -12.641 -20.688 -31.188 1 98.06 78 TYR A C 1
ATOM 576 O O . TYR A 1 78 ? -13.781 -20.516 -31.609 1 98.06 78 TYR A O 1
ATOM 584 N N . GLN A 1 79 ? -11.977 -21.812 -31.359 1 97.88 79 GLN A N 1
ATOM 585 C CA . GLN A 1 79 ? -12.562 -22.984 -31.969 1 97.88 79 GLN A CA 1
ATOM 586 C C . GLN A 1 79 ? -12.172 -24.25 -31.219 1 97.88 79 GLN A C 1
ATOM 588 O O . GLN A 1 79 ? -11.164 -24.266 -30.5 1 97.88 79 GLN A O 1
ATOM 593 N N . ILE A 1 80 ? -12.945 -25.25 -31.422 1 98.5 80 ILE A N 1
ATOM 594 C CA . ILE A 1 80 ? -12.641 -26.562 -30.859 1 98.5 80 ILE A CA 1
ATOM 595 C C . ILE A 1 80 ? -11.281 -27.031 -31.375 1 98.5 80 ILE A C 1
ATOM 597 O O . ILE A 1 80 ? -10.984 -26.906 -32.562 1 98.5 80 ILE A O 1
ATOM 601 N N . GLY A 1 81 ? -10.445 -27.438 -30.469 1 98.5 81 GLY A N 1
ATOM 602 C CA . GLY A 1 81 ? -9.125 -27.906 -30.844 1 98.5 81 GLY A CA 1
ATOM 603 C C . GLY A 1 81 ? -8.023 -26.906 -30.562 1 98.5 81 GLY A C 1
ATOM 604 O O . GLY A 1 81 ? -6.84 -27.25 -30.562 1 98.5 81 GLY A O 1
ATOM 605 N N . ASP A 1 82 ? -8.406 -25.625 -30.328 1 98.62 82 ASP A N 1
ATOM 606 C CA . ASP A 1 82 ? -7.406 -24.609 -30.016 1 98.62 82 ASP A CA 1
ATOM 607 C C . ASP A 1 82 ? -6.602 -25 -28.781 1 98.62 82 ASP A C 1
ATOM 609 O O . ASP A 1 82 ? -7.16 -25.484 -27.797 1 98.62 82 ASP A O 1
ATOM 613 N N . ARG A 1 83 ? -5.246 -24.797 -28.797 1 98.81 83 ARG A N 1
ATOM 614 C CA . ARG A 1 83 ? -4.34 -25.016 -27.672 1 98.81 83 ARG A CA 1
ATOM 615 C C . ARG A 1 83 ? -4.371 -23.828 -26.719 1 98.81 83 ARG A C 1
ATOM 617 O O . ARG A 1 83 ? -4.098 -22.688 -27.109 1 98.81 83 ARG A O 1
ATOM 624 N N . VAL A 1 84 ? -4.715 -24.094 -25.438 1 98.88 84 VAL A N 1
ATOM 625 C CA . VAL A 1 84 ? -4.871 -23 -24.5 1 98.88 84 VAL A CA 1
ATOM 626 C C . VAL A 1 84 ? -4.297 -23.391 -23.141 1 98.88 84 VAL A C 1
ATOM 628 O O . VAL A 1 84 ? -4.074 -24.578 -22.875 1 98.88 84 VAL A O 1
ATOM 631 N N . CYS A 1 85 ? -3.963 -22.469 -22.312 1 98.88 85 CYS A N 1
ATOM 632 C CA . CYS A 1 85 ? -3.727 -22.625 -20.891 1 98.88 85 CYS A CA 1
ATOM 633 C C . CYS A 1 85 ? -4.441 -21.531 -20.094 1 98.88 85 CYS A C 1
ATOM 635 O O . CYS A 1 85 ? -4.871 -20.531 -20.672 1 98.88 85 CYS A O 1
ATOM 637 N N . ALA A 1 86 ? -4.641 -21.797 -18.797 1 98.81 86 ALA A N 1
ATOM 638 C CA . ALA A 1 86 ? -5.461 -20.859 -18.031 1 98.81 86 ALA A CA 1
ATOM 639 C C . ALA A 1 86 ? -5.191 -20.984 -16.547 1 98.81 86 ALA A C 1
ATOM 641 O O . ALA A 1 86 ? -4.855 -22.062 -16.047 1 98.81 86 ALA A O 1
ATOM 642 N N . LEU A 1 87 ? -5.309 -19.844 -15.883 1 98.69 87 LEU A N 1
ATOM 643 C CA . LEU A 1 87 ? -5.398 -19.781 -14.43 1 98.69 87 LEU A CA 1
ATOM 644 C C . LEU A 1 87 ? -6.754 -20.281 -13.945 1 98.69 87 LEU A C 1
ATOM 646 O O . LEU A 1 87 ? -7.781 -20.016 -14.57 1 98.69 87 LEU A O 1
ATOM 650 N N . LEU A 1 88 ? -6.734 -21 -12.844 1 97.94 88 LEU A N 1
ATOM 651 C CA . LEU A 1 88 ? -7.969 -21.531 -12.281 1 97.94 88 LEU A CA 1
ATOM 652 C C . LEU A 1 88 ? -8.07 -21.219 -10.789 1 97.94 88 LEU A C 1
ATOM 654 O O . LEU A 1 88 ? -7.047 -21.078 -10.117 1 97.94 88 LEU A O 1
ATOM 658 N N . ALA A 1 89 ? -9.336 -21.172 -10.328 1 96.62 89 ALA A N 1
ATOM 659 C CA . ALA A 1 89 ? -9.562 -21.172 -8.883 1 96.62 89 ALA A CA 1
ATOM 660 C C . ALA A 1 89 ? -9.656 -22.594 -8.336 1 96.62 89 ALA A C 1
ATOM 662 O O . ALA A 1 89 ? -9.594 -22.797 -7.121 1 96.62 89 ALA A O 1
ATOM 663 N N . GLY A 1 90 ? -9.797 -23.562 -9.164 1 97.38 90 GLY A N 1
ATOM 664 C CA . GLY A 1 90 ? -9.914 -24.984 -8.891 1 97.38 90 GLY A CA 1
ATOM 665 C C . GLY A 1 90 ? -10.281 -25.797 -10.125 1 97.38 90 GLY A C 1
ATOM 666 O O . GLY A 1 90 ? -10.695 -25.234 -11.141 1 97.38 90 GLY A O 1
ATOM 667 N N . GLY A 1 91 ? -10.016 -27.094 -10.047 1 98.06 91 GLY A N 1
ATOM 668 C CA . GLY A 1 91 ? -10.492 -27.984 -11.102 1 98.06 91 GLY A CA 1
ATOM 669 C C . GLY A 1 91 ? -9.383 -28.5 -11.992 1 98.06 91 GLY A C 1
ATOM 670 O O . GLY A 1 91 ? -9.617 -29.328 -12.875 1 98.06 91 GLY A O 1
ATOM 671 N N . GLY A 1 92 ? -8.164 -28.094 -11.719 1 98.56 92 GLY A N 1
ATOM 672 C CA . GLY A 1 92 ? -7.066 -28.406 -12.617 1 98.56 92 GLY A CA 1
ATOM 673 C C . GLY A 1 92 ? -6.695 -29.875 -12.602 1 98.56 92 GLY A C 1
ATOM 674 O O . GLY A 1 92 ? -6.125 -30.391 -13.57 1 98.56 92 GLY A O 1
ATOM 675 N N . TYR A 1 93 ? -6.98 -30.547 -11.516 1 98.75 93 TYR A N 1
ATOM 676 C CA . TYR A 1 93 ? -6.672 -31.969 -11.391 1 98.75 93 TYR A CA 1
ATOM 677 C C . TYR A 1 93 ? -7.789 -32.812 -11.977 1 98.75 93 TYR A C 1
ATOM 679 O O . TYR A 1 93 ? -8.289 -33.75 -11.32 1 98.75 93 TYR A O 1
ATOM 687 N N . ALA A 1 94 ? -8.117 -32.594 -13.242 1 98.75 94 ALA A N 1
ATOM 688 C CA . ALA A 1 94 ? -9.219 -33.312 -13.891 1 98.75 94 ALA A CA 1
ATOM 689 C C . ALA A 1 94 ? -8.992 -33.406 -15.398 1 98.75 94 ALA A C 1
ATOM 691 O O . ALA A 1 94 ? -8.203 -32.656 -15.969 1 98.75 94 ALA A O 1
ATOM 692 N N . GLU A 1 95 ? -9.719 -34.312 -16.047 1 98.75 95 GLU A N 1
ATOM 693 C CA . GLU A 1 95 ? -9.633 -34.5 -17.484 1 98.75 95 GLU A CA 1
ATOM 694 C C . GLU A 1 95 ? -10.227 -33.281 -18.234 1 98.75 95 GLU A C 1
ATOM 696 O O . GLU A 1 95 ? -9.797 -32.969 -19.344 1 98.75 95 GLU A O 1
ATOM 701 N N . TYR A 1 96 ? -11.266 -32.688 -17.609 1 98.69 96 TYR A N 1
ATOM 702 C CA . TYR A 1 96 ? -11.938 -31.531 -18.188 1 98.69 96 TYR A CA 1
ATOM 703 C C . TYR A 1 96 ? -12.148 -30.438 -17.156 1 98.69 96 TYR A C 1
ATOM 705 O O . TYR A 1 96 ? -12.398 -30.719 -15.984 1 98.69 96 TYR A O 1
ATOM 713 N N . VAL A 1 97 ? -12.109 -29.25 -17.578 1 98.38 97 VAL A N 1
ATOM 714 C CA . VAL A 1 97 ? -12.359 -28.109 -16.688 1 98.38 97 VAL A CA 1
ATOM 715 C C . VAL A 1 97 ? -13.031 -26.984 -17.469 1 98.38 97 VAL A C 1
ATOM 717 O O . VAL A 1 97 ? -12.758 -26.797 -18.672 1 98.38 97 VAL A O 1
ATOM 720 N N . VAL A 1 98 ? -13.867 -26.281 -16.844 1 98 98 VAL A N 1
ATOM 721 C CA . VAL A 1 98 ? -14.562 -25.141 -17.438 1 98 98 VAL A CA 1
ATOM 722 C C . VAL A 1 98 ? -13.867 -23.844 -17.047 1 98 98 VAL A C 1
ATOM 724 O O . VAL A 1 98 ? -13.531 -23.641 -15.875 1 98 98 VAL A O 1
ATOM 727 N N . VAL A 1 99 ? -13.695 -22.984 -18 1 97.38 99 VAL A N 1
ATOM 728 C CA . VAL A 1 99 ? -13 -21.719 -17.797 1 97.38 99 VAL A CA 1
ATOM 729 C C . VAL A 1 99 ? -13.711 -20.609 -18.578 1 97.38 99 VAL A C 1
ATOM 731 O O . VAL A 1 99 ? -14.086 -20.797 -19.734 1 97.38 99 VAL A O 1
ATOM 734 N N . PRO A 1 100 ? -13.898 -19.406 -17.984 1 97.31 100 PRO A N 1
ATOM 735 C CA . PRO A 1 100 ? -14.328 -18.281 -18.828 1 97.31 100 PRO A CA 1
ATOM 736 C C . PRO A 1 100 ? -13.383 -18.031 -20 1 97.31 100 PRO A C 1
ATOM 738 O O . PRO A 1 100 ? -12.164 -18 -19.812 1 97.31 100 PRO A O 1
ATOM 741 N N . ALA A 1 101 ? -13.914 -17.828 -21.141 1 98.25 101 ALA A N 1
ATOM 742 C CA . ALA A 1 101 ? -13.109 -17.656 -22.344 1 98.25 101 ALA A CA 1
ATOM 743 C C . ALA A 1 101 ? -12.125 -16.5 -22.203 1 98.25 101 ALA A C 1
ATOM 745 O O . ALA A 1 101 ? -11.016 -16.547 -22.719 1 98.25 101 ALA A O 1
ATOM 746 N N . ASP A 1 102 ? -12.508 -15.477 -21.438 1 97.62 102 ASP A N 1
ATOM 747 C CA . ASP A 1 102 ? -11.711 -14.266 -21.266 1 97.62 102 ASP A CA 1
ATOM 748 C C . ASP A 1 102 ? -10.461 -14.547 -20.422 1 97.62 102 ASP A C 1
ATOM 750 O O . ASP A 1 102 ? -9.555 -13.711 -20.359 1 97.62 102 ASP A O 1
ATOM 754 N N . MET A 1 103 ? -10.32 -15.727 -19.875 1 98 103 MET A N 1
ATOM 755 C CA . MET A 1 103 ? -9.172 -16.062 -19.047 1 98 103 MET A CA 1
ATOM 756 C C . MET A 1 103 ? -8.203 -16.969 -19.797 1 98 103 MET A C 1
ATOM 758 O O . MET A 1 103 ? -7.18 -17.375 -19.25 1 98 103 MET A O 1
ATOM 762 N N . LEU A 1 104 ? -8.484 -17.203 -21.062 1 98.38 104 LEU A N 1
ATOM 763 C CA . LEU A 1 104 ? -7.664 -18.125 -21.844 1 98.38 104 LEU A CA 1
ATOM 764 C C . LEU A 1 104 ? -6.422 -17.422 -22.375 1 98.38 104 LEU A C 1
ATOM 766 O O . LEU A 1 104 ? -6.48 -16.234 -22.734 1 98.38 104 LEU A O 1
ATOM 770 N N . LEU A 1 105 ? -5.367 -18.125 -22.391 1 98.5 105 LEU A N 1
ATOM 771 C CA . LEU A 1 105 ? -4.18 -17.797 -23.172 1 98.5 105 LEU A CA 1
ATOM 772 C C . LEU A 1 105 ? -3.99 -18.812 -24.312 1 98.5 105 LEU A C 1
ATOM 774 O O . LEU A 1 105 ? -3.979 -20.016 -24.078 1 98.5 105 LEU A O 1
ATOM 778 N N . SER A 1 106 ? -3.836 -18.328 -25.484 1 98.31 106 SER A N 1
ATOM 779 C CA . SER A 1 106 ? -3.553 -19.188 -26.609 1 98.31 106 SER A CA 1
ATOM 780 C C . SER A 1 106 ? -2.1 -19.656 -26.609 1 98.31 106 SER A C 1
ATOM 782 O O . SER A 1 106 ? -1.181 -18.844 -26.609 1 98.31 106 SER A O 1
ATOM 784 N N . VAL A 1 107 ? -1.928 -20.922 -26.594 1 98.38 107 VAL A N 1
ATOM 785 C CA . VAL A 1 107 ? -0.577 -21.469 -26.562 1 98.38 107 VAL A CA 1
ATOM 786 C C . VAL A 1 107 ? -0.03 -21.609 -27.984 1 98.38 107 VAL A C 1
ATOM 788 O O . VAL A 1 107 ? -0.543 -22.391 -28.781 1 98.38 107 VAL A O 1
ATOM 791 N N . PRO A 1 108 ? 0.954 -20.875 -28.25 1 94.31 108 PRO A N 1
ATOM 792 C CA . PRO A 1 108 ? 1.49 -20.984 -29.609 1 94.31 108 PRO A CA 1
ATOM 793 C C . PRO A 1 108 ? 2.166 -22.328 -29.859 1 94.31 108 PRO A C 1
ATOM 795 O O . PRO A 1 108 ? 2.418 -23.094 -28.922 1 94.31 108 PRO A O 1
ATOM 798 N N . ALA A 1 109 ? 2.48 -22.594 -31.078 1 93.06 109 ALA A N 1
ATOM 799 C CA . ALA A 1 109 ? 3.07 -23.875 -31.469 1 93.06 109 ALA A CA 1
ATOM 800 C C . ALA A 1 109 ? 4.477 -24.031 -30.906 1 93.06 109 ALA A C 1
ATOM 802 O O . ALA A 1 109 ? 4.957 -25.156 -30.719 1 93.06 109 ALA A O 1
ATOM 803 N N . SER A 1 110 ? 5.086 -22.906 -30.594 1 93 110 SER A N 1
ATOM 804 C CA . SER A 1 110 ? 6.465 -22.906 -30.125 1 93 110 SER A CA 1
ATOM 805 C C . SER A 1 110 ? 6.555 -23.359 -28.672 1 93 110 SER A C 1
ATOM 807 O O . SER A 1 110 ? 7.641 -23.672 -28.172 1 93 110 SER A O 1
ATOM 809 N N . ILE A 1 111 ? 5.461 -23.422 -28 1 95.88 111 ILE A N 1
ATOM 810 C CA . ILE A 1 111 ? 5.426 -23.828 -26.609 1 95.88 111 ILE A CA 1
ATOM 811 C C . ILE A 1 111 ? 4.762 -25.188 -26.484 1 95.88 111 ILE A C 1
ATOM 813 O O . ILE A 1 111 ? 3.67 -25.406 -27.016 1 95.88 111 ILE A O 1
ATOM 817 N N . ASP A 1 112 ? 5.48 -26.094 -25.875 1 97.62 112 ASP A N 1
ATOM 818 C CA . ASP A 1 112 ? 4.895 -27.406 -25.625 1 97.62 112 ASP A CA 1
ATOM 819 C C . ASP A 1 112 ? 3.629 -27.281 -24.781 1 97.62 112 ASP A C 1
ATOM 821 O O . ASP A 1 112 ? 3.619 -26.578 -23.766 1 97.62 112 ASP A O 1
ATOM 825 N N . LEU A 1 113 ? 2.576 -27.906 -25.219 1 98.5 113 LEU A N 1
ATOM 826 C CA . LEU A 1 113 ? 1.277 -27.766 -24.562 1 98.5 113 LEU A CA 1
ATOM 827 C C . LEU A 1 113 ? 1.341 -28.25 -23.125 1 98.5 113 LEU A C 1
ATOM 829 O O . LEU A 1 113 ? 0.729 -27.641 -22.234 1 98.5 113 LEU A O 1
ATOM 833 N N . VAL A 1 114 ? 2.021 -29.328 -22.812 1 98.62 114 VAL A N 1
ATOM 834 C CA . VAL A 1 114 ? 2.145 -29.875 -21.469 1 98.62 114 VAL A CA 1
ATOM 835 C C . VAL A 1 114 ? 2.93 -28.906 -20.594 1 98.62 114 VAL A C 1
ATOM 837 O O . VAL A 1 114 ? 2.541 -28.625 -19.453 1 98.62 114 VAL A O 1
ATOM 840 N N . GLU A 1 115 ? 3.955 -28.281 -21.125 1 98.31 115 GLU A N 1
ATOM 841 C CA . GLU A 1 115 ? 4.781 -27.328 -20.391 1 98.31 115 GLU A CA 1
ATOM 842 C C . GLU A 1 115 ? 4.004 -26.047 -20.078 1 98.31 115 GLU A C 1
ATOM 844 O O . GLU A 1 115 ? 4.246 -25.406 -19.062 1 98.31 115 GLU A O 1
ATOM 849 N N . ALA A 1 116 ? 3.062 -25.734 -20.969 1 98.69 116 ALA A N 1
ATOM 850 C CA . ALA A 1 116 ? 2.285 -24.516 -20.812 1 98.69 116 ALA A CA 1
ATOM 851 C C . ALA A 1 116 ? 1.49 -24.516 -19.516 1 98.69 116 ALA A C 1
ATOM 853 O O . ALA A 1 116 ? 1.111 -23.453 -19.016 1 98.69 116 ALA A O 1
ATOM 854 N N . ALA A 1 117 ? 1.267 -25.688 -18.906 1 98.75 117 ALA A N 1
ATOM 855 C CA . ALA A 1 117 ? 0.506 -25.797 -17.672 1 98.75 117 ALA A CA 1
ATOM 856 C C . ALA A 1 117 ? 1.267 -25.172 -16.5 1 98.75 117 ALA A C 1
ATOM 858 O O . ALA A 1 117 ? 0.679 -24.875 -15.461 1 98.75 117 ALA A O 1
ATOM 859 N N . ALA A 1 118 ? 2.578 -25.016 -16.703 1 98.69 118 ALA A N 1
ATOM 860 C CA . ALA A 1 118 ? 3.428 -24.516 -15.617 1 98.69 118 ALA A CA 1
ATOM 861 C C . ALA A 1 118 ? 3.504 -23 -15.641 1 98.69 118 ALA A C 1
ATOM 863 O O . ALA A 1 118 ? 4.219 -22.391 -14.836 1 98.69 118 ALA A O 1
ATOM 864 N N . ILE A 1 119 ? 2.73 -22.312 -16.484 1 98.75 119 ILE A N 1
ATOM 865 C CA . ILE A 1 119 ? 2.918 -20.891 -16.688 1 98.75 119 ILE A CA 1
ATOM 866 C C . ILE A 1 119 ? 1.901 -20.094 -15.867 1 98.75 119 ILE A C 1
ATOM 868 O O . ILE A 1 119 ? 2.271 -19.219 -15.094 1 98.75 119 ILE A O 1
ATOM 872 N N . PRO A 1 120 ? 0.593 -20.312 -15.898 1 98.75 120 PRO A N 1
ATOM 873 C CA . PRO A 1 120 ? -0.404 -19.344 -15.438 1 98.75 120 PRO A CA 1
ATOM 874 C C . PRO A 1 120 ? -0.23 -18.984 -13.961 1 98.75 120 PRO A C 1
ATOM 876 O O . PRO A 1 120 ? 0.017 -17.828 -13.641 1 98.75 120 PRO A O 1
ATOM 879 N N . GLU A 1 121 ? -0.211 -19.953 -13.094 1 98.69 121 GLU A N 1
ATOM 880 C CA . GLU A 1 121 ? -0.301 -19.641 -11.672 1 98.69 121 GLU A CA 1
ATOM 881 C C . GLU A 1 121 ? 0.913 -18.844 -11.203 1 98.69 121 GLU A C 1
ATOM 883 O O . GLU A 1 121 ? 0.767 -17.766 -10.617 1 98.69 121 GLU A O 1
ATOM 888 N N . VAL A 1 122 ? 2.074 -19.312 -11.531 1 98.81 122 VAL A N 1
ATOM 889 C CA . VAL A 1 122 ? 3.266 -18.75 -10.898 1 98.81 122 VAL A CA 1
ATOM 890 C C . VAL A 1 122 ? 3.641 -17.438 -11.594 1 98.81 122 VAL A C 1
ATOM 892 O O . VAL A 1 122 ? 4.066 -16.484 -10.938 1 98.81 122 VAL A O 1
ATOM 895 N N . PHE A 1 123 ? 3.459 -17.312 -12.938 1 98.88 123 PHE A N 1
ATOM 896 C CA . PHE A 1 123 ? 3.768 -16.062 -13.617 1 98.88 123 PHE A CA 1
ATOM 897 C C . PHE A 1 123 ? 2.715 -15 -13.32 1 98.88 123 PHE A C 1
ATOM 899 O O . PHE A 1 123 ? 3.035 -13.812 -13.188 1 98.88 123 PHE A O 1
ATOM 906 N N . TYR A 1 124 ? 1.425 -15.453 -13.18 1 98.88 124 TYR A N 1
ATOM 907 C CA . TYR A 1 124 ? 0.397 -14.516 -12.758 1 98.88 124 TYR A CA 1
ATOM 908 C C . TYR A 1 124 ? 0.703 -13.969 -11.367 1 98.88 124 TYR A C 1
ATOM 910 O O . TYR A 1 124 ? 0.579 -12.766 -11.125 1 98.88 124 TYR A O 1
ATOM 918 N N . THR A 1 125 ? 1.099 -14.836 -10.477 1 98.81 125 THR A N 1
ATOM 919 C CA . THR A 1 125 ? 1.4 -14.43 -9.109 1 98.81 125 THR A CA 1
ATOM 920 C C . THR A 1 125 ? 2.541 -13.414 -9.094 1 98.81 125 THR A C 1
ATOM 922 O O . THR A 1 125 ? 2.43 -12.359 -8.469 1 98.81 125 THR A O 1
ATOM 925 N N . ALA A 1 126 ? 3.604 -13.742 -9.773 1 98.88 126 ALA A N 1
ATOM 926 C CA . ALA A 1 126 ? 4.754 -12.844 -9.82 1 98.88 126 ALA A CA 1
ATOM 927 C C . ALA A 1 126 ? 4.391 -11.516 -10.484 1 98.88 126 ALA A C 1
ATOM 929 O O . ALA A 1 126 ? 4.727 -10.445 -9.969 1 98.88 126 ALA A O 1
ATOM 930 N N . PHE A 1 127 ? 3.73 -11.586 -11.641 1 98.88 127 PHE A N 1
ATOM 931 C CA . PHE A 1 127 ? 3.336 -10.398 -12.398 1 98.88 127 PHE A CA 1
ATOM 932 C C . PHE A 1 127 ? 2.418 -9.508 -11.57 1 98.88 127 PHE A C 1
ATOM 934 O O . PHE A 1 127 ? 2.668 -8.312 -11.438 1 98.88 127 PHE A O 1
ATOM 941 N N . LEU A 1 128 ? 1.424 -10.102 -10.969 1 98.75 128 LEU A N 1
ATOM 942 C CA . LEU A 1 128 ? 0.475 -9.375 -10.133 1 98.75 128 LEU A CA 1
ATOM 943 C C . LEU A 1 128 ? 1.194 -8.633 -9.016 1 98.75 128 LEU A C 1
ATOM 945 O O . LEU A 1 128 ? 0.978 -7.434 -8.82 1 98.75 128 LEU A O 1
ATOM 949 N N . ASN A 1 129 ? 2.064 -9.312 -8.328 1 98.88 129 ASN A N 1
ATOM 950 C CA . ASN A 1 129 ? 2.547 -8.789 -7.055 1 98.88 129 ASN A CA 1
ATOM 951 C C . ASN A 1 129 ? 3.709 -7.82 -7.25 1 98.88 129 ASN A C 1
ATOM 953 O O . ASN A 1 129 ? 3.803 -6.805 -6.555 1 98.88 129 ASN A O 1
ATOM 957 N N . ILE A 1 130 ? 4.566 -8.055 -8.219 1 98.88 130 ILE A N 1
ATOM 958 C CA . ILE A 1 130 ? 5.711 -7.172 -8.422 1 98.88 130 ILE A CA 1
ATOM 959 C C . ILE A 1 130 ? 5.305 -6 -9.312 1 98.88 130 ILE A C 1
ATOM 961 O O . ILE A 1 130 ? 5.672 -4.852 -9.039 1 98.88 130 ILE A O 1
ATOM 965 N N . PHE A 1 131 ? 4.48 -6.203 -10.289 1 98.06 131 PHE A N 1
ATOM 966 C CA . PHE A 1 131 ? 4.32 -5.203 -11.336 1 98.06 131 PHE A CA 1
ATOM 967 C C . PHE A 1 131 ? 2.99 -4.477 -11.188 1 98.06 131 PHE A C 1
ATOM 969 O O . PHE A 1 131 ? 2.855 -3.324 -11.609 1 98.06 131 PHE A O 1
ATOM 976 N N . LEU A 1 132 ? 2.008 -5.121 -10.594 1 97.94 132 LEU A N 1
ATOM 977 C CA . LEU A 1 132 ? 0.736 -4.434 -10.398 1 97.94 132 LEU A CA 1
ATOM 978 C C . LEU A 1 132 ? 0.598 -3.947 -8.961 1 97.94 132 LEU A C 1
ATOM 980 O O . LEU A 1 132 ? 0.454 -2.746 -8.719 1 97.94 132 LEU A O 1
ATOM 984 N N . GLU A 1 133 ? 0.765 -4.816 -7.938 1 98.5 133 GLU A N 1
ATOM 985 C CA . GLU A 1 133 ? 0.602 -4.441 -6.535 1 98.5 133 GLU A CA 1
ATOM 986 C C . GLU A 1 133 ? 1.735 -3.533 -6.07 1 98.5 133 GLU A C 1
ATOM 988 O O . GLU A 1 133 ? 1.492 -2.498 -5.445 1 98.5 133 GLU A O 1
ATOM 993 N N . ALA A 1 134 ? 2.977 -3.928 -6.348 1 98.69 134 ALA A N 1
ATOM 994 C CA . ALA A 1 134 ? 4.129 -3.127 -5.945 1 98.69 134 ALA A CA 1
ATOM 995 C C . ALA A 1 134 ? 4.422 -2.035 -6.969 1 98.69 134 ALA A C 1
ATOM 997 O O . ALA A 1 134 ? 5.242 -1.148 -6.719 1 98.69 134 ALA A O 1
ATOM 998 N N . ASN A 1 135 ? 3.803 -2.148 -8.203 1 98.19 135 ASN A N 1
ATOM 999 C CA . ASN A 1 135 ? 3.926 -1.132 -9.242 1 98.19 135 ASN A CA 1
ATOM 1000 C C . ASN A 1 135 ? 5.383 -0.891 -9.625 1 98.19 135 ASN A C 1
ATOM 1002 O O . ASN A 1 135 ? 5.859 0.245 -9.586 1 98.19 135 ASN A O 1
ATOM 1006 N N . GLN A 1 136 ? 6.062 -1.883 -9.992 1 98.12 136 GLN A N 1
ATOM 1007 C CA . GLN A 1 136 ? 7.48 -1.86 -10.336 1 98.12 136 GLN A CA 1
ATOM 1008 C C . GLN A 1 136 ? 7.746 -0.92 -11.508 1 98.12 136 GLN A C 1
ATOM 1010 O O . GLN A 1 136 ? 6.984 -0.894 -12.477 1 98.12 136 GLN A O 1
ATOM 1015 N N . SER A 1 137 ? 8.844 -0.174 -11.422 1 97.69 137 SER A N 1
ATOM 1016 C CA . SER A 1 137 ? 9.398 0.622 -12.508 1 97.69 137 SER A CA 1
ATOM 1017 C C . SER A 1 137 ? 10.773 0.118 -12.914 1 97.69 137 SER A C 1
ATOM 1019 O O . SER A 1 137 ? 11.492 -0.476 -12.109 1 97.69 137 SER A O 1
ATOM 1021 N N . GLU A 1 138 ? 11.094 0.412 -14.141 1 97.31 138 GLU A N 1
ATOM 1022 C CA . GLU A 1 138 ? 12.398 0.022 -14.68 1 97.31 138 GLU A CA 1
ATOM 1023 C C . GLU A 1 138 ? 13.531 0.477 -13.766 1 97.31 138 GLU A C 1
ATOM 1025 O O . GLU A 1 138 ? 13.508 1.593 -13.242 1 97.31 138 GLU A O 1
ATOM 1030 N N . GLY A 1 139 ? 14.461 -0.448 -13.539 1 98.12 139 GLY A N 1
ATOM 1031 C CA . GLY A 1 139 ? 15.648 -0.108 -12.773 1 98.12 139 GLY A CA 1
ATOM 1032 C C . GLY A 1 139 ? 15.5 -0.375 -11.289 1 98.12 139 GLY A C 1
ATOM 1033 O O . GLY A 1 139 ? 16.484 -0.39 -10.555 1 98.12 139 GLY A O 1
ATOM 1034 N N . GLU A 1 140 ? 14.312 -0.567 -10.773 1 98.75 140 GLU A N 1
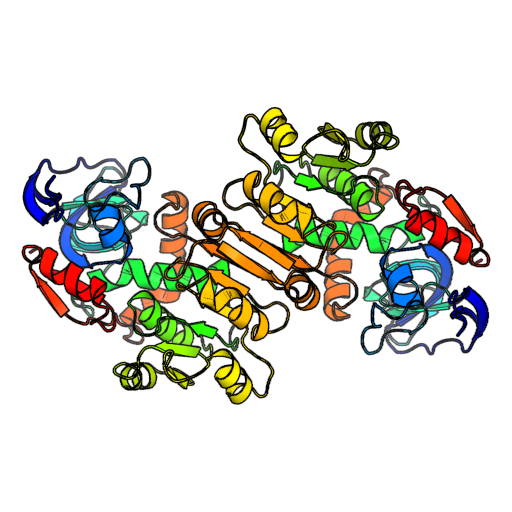ATOM 1035 C CA . GLU A 1 140 ? 14.109 -0.854 -9.359 1 98.75 140 GLU A CA 1
ATOM 1036 C C . GLU A 1 140 ? 14.68 -2.223 -8.984 1 98.75 140 GLU A C 1
ATOM 1038 O O . GLU A 1 140 ? 14.531 -3.186 -9.742 1 98.75 140 GLU A O 1
ATOM 1043 N N . ARG A 1 141 ? 15.336 -2.295 -7.859 1 98.81 141 ARG A N 1
ATOM 1044 C CA . ARG A 1 141 ? 15.914 -3.531 -7.34 1 98.81 141 ARG A CA 1
ATOM 1045 C C . ARG A 1 141 ? 14.852 -4.379 -6.645 1 98.81 141 ARG A C 1
ATOM 1047 O O . ARG A 1 141 ? 14.094 -3.875 -5.812 1 98.81 141 ARG A O 1
ATOM 1054 N N . VAL A 1 142 ? 14.844 -5.656 -6.98 1 98.94 142 VAL A N 1
ATOM 1055 C CA . VAL A 1 142 ? 13.844 -6.57 -6.422 1 98.94 142 VAL A CA 1
ATOM 1056 C C . VAL A 1 142 ? 14.547 -7.711 -5.688 1 98.94 142 VAL A C 1
ATOM 1058 O O . VAL A 1 142 ? 15.523 -8.273 -6.188 1 98.94 142 VAL A O 1
ATOM 1061 N N . LEU A 1 143 ? 14.117 -7.996 -4.488 1 98.94 143 LEU A N 1
ATOM 1062 C CA . LEU A 1 143 ? 14.523 -9.211 -3.781 1 98.94 143 LEU A CA 1
ATOM 1063 C C . LEU A 1 143 ? 13.398 -10.234 -3.777 1 98.94 143 LEU A C 1
ATOM 1065 O O . LEU A 1 143 ? 12.281 -9.945 -3.344 1 98.94 143 LEU A O 1
ATOM 1069 N N . VAL A 1 144 ? 13.727 -11.391 -4.254 1 98.94 144 VAL A N 1
ATOM 1070 C CA . VAL A 1 144 ? 12.781 -12.5 -4.316 1 98.94 144 VAL A CA 1
ATOM 1071 C C . VAL A 1 144 ? 13.203 -13.602 -3.348 1 98.94 144 VAL A C 1
ATOM 1073 O O . VAL A 1 144 ? 14.219 -14.266 -3.561 1 98.94 144 VAL A O 1
ATOM 1076 N N . HIS A 1 145 ? 12.422 -13.742 -2.316 1 98.81 145 HIS A N 1
ATOM 1077 C CA . HIS A 1 145 ? 12.672 -14.883 -1.441 1 98.81 145 HIS A CA 1
ATOM 1078 C C . HIS A 1 145 ? 12.117 -16.172 -2.045 1 98.81 145 HIS A C 1
ATOM 1080 O O . HIS A 1 145 ? 11.156 -16.141 -2.818 1 98.81 145 HIS A O 1
ATOM 1086 N N . ALA A 1 146 ? 12.711 -17.328 -1.613 1 98.19 146 ALA A N 1
ATOM 1087 C CA . ALA A 1 146 ? 12.375 -18.609 -2.209 1 98.19 146 ALA A CA 1
ATOM 1088 C C . ALA A 1 146 ? 12.5 -18.562 -3.729 1 98.19 146 ALA A C 1
ATOM 1090 O O . ALA A 1 146 ? 11.57 -18.953 -4.449 1 98.19 146 ALA A O 1
ATOM 1091 N N . GLY A 1 147 ? 13.68 -18.125 -4.156 1 98.5 147 GLY A N 1
ATOM 1092 C CA . GLY A 1 147 ? 13.898 -17.812 -5.559 1 98.5 147 GLY A CA 1
ATOM 1093 C C . GLY A 1 147 ? 13.781 -19.031 -6.465 1 98.5 147 GLY A C 1
ATOM 1094 O O . GLY A 1 147 ? 13.5 -18.891 -7.656 1 98.5 147 GLY A O 1
ATOM 1095 N N . ALA A 1 148 ? 13.984 -20.203 -5.922 1 98.38 148 ALA A N 1
ATOM 1096 C CA . ALA A 1 148 ? 13.992 -21.422 -6.742 1 98.38 148 ALA A CA 1
ATOM 1097 C C . ALA A 1 148 ? 12.594 -22.016 -6.859 1 98.38 148 ALA A C 1
ATOM 1099 O O . ALA A 1 148 ? 12.375 -22.969 -7.598 1 98.38 148 ALA A O 1
ATOM 1100 N N . SER A 1 149 ? 11.664 -21.438 -6.125 1 98.06 149 SER A N 1
ATOM 1101 C CA . SER A 1 149 ? 10.281 -21.906 -6.211 1 98.06 149 SER A CA 1
ATOM 1102 C C . SER A 1 149 ? 9.68 -21.594 -7.574 1 98.06 149 SER A C 1
ATOM 1104 O O . SER A 1 149 ? 10.289 -20.906 -8.391 1 98.06 149 SER A O 1
ATOM 1106 N N . GLY A 1 150 ? 8.469 -22.125 -7.832 1 98.25 150 GLY A N 1
ATOM 1107 C CA . GLY A 1 150 ? 7.758 -21.766 -9.047 1 98.25 150 GLY A CA 1
ATOM 1108 C C . GLY A 1 150 ? 7.586 -20.266 -9.211 1 98.25 150 GLY A C 1
ATOM 1109 O O . GLY A 1 150 ? 8.016 -19.703 -10.219 1 98.25 150 GLY A O 1
ATOM 1110 N N . VAL A 1 151 ? 7.047 -19.625 -8.18 1 98.69 151 VAL A N 1
ATOM 1111 C CA . VAL A 1 151 ? 6.828 -18.188 -8.219 1 98.69 151 VAL A CA 1
ATOM 1112 C C . VAL A 1 151 ? 8.172 -17.469 -8.289 1 98.69 151 VAL A C 1
ATOM 1114 O O . VAL A 1 151 ? 8.312 -16.469 -9.008 1 98.69 151 VAL A O 1
ATOM 1117 N N . GLY A 1 152 ? 9.141 -17.984 -7.566 1 98.75 152 GLY A N 1
ATOM 1118 C CA . GLY A 1 152 ? 10.453 -17.359 -7.555 1 98.75 152 GLY A CA 1
ATOM 1119 C C . GLY A 1 152 ? 11.117 -17.344 -8.914 1 98.75 152 GLY A C 1
ATOM 1120 O O . GLY A 1 152 ? 11.594 -16.297 -9.359 1 98.75 152 GLY A O 1
ATOM 1121 N N . THR A 1 153 ? 11.125 -18.469 -9.602 1 98.81 153 THR A N 1
ATOM 1122 C CA . THR A 1 153 ? 11.75 -18.547 -10.922 1 98.81 153 THR A CA 1
ATOM 1123 C C . THR A 1 153 ? 11.016 -17.672 -11.922 1 98.81 153 THR A C 1
ATOM 1125 O O . THR A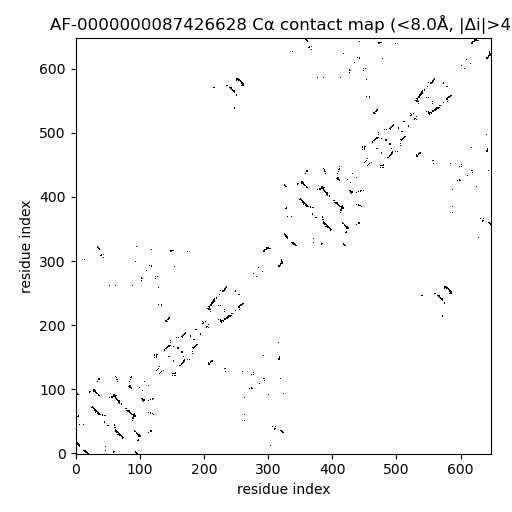 1 153 ? 11.633 -17.031 -12.781 1 98.81 153 THR A O 1
ATOM 1128 N N . ALA A 1 154 ? 9.688 -17.625 -11.797 1 98.81 154 ALA A N 1
ATOM 1129 C CA . ALA A 1 154 ? 8.883 -16.734 -12.641 1 98.81 154 ALA A CA 1
ATOM 1130 C C . ALA A 1 154 ? 9.227 -15.273 -12.391 1 98.81 154 ALA A C 1
ATOM 1132 O O . ALA A 1 154 ? 9.43 -14.508 -13.336 1 98.81 154 ALA A O 1
ATOM 1133 N N . ALA A 1 155 ? 9.344 -14.93 -11.141 1 98.94 155 ALA A N 1
ATOM 1134 C CA . ALA A 1 155 ? 9.633 -13.555 -10.742 1 98.94 155 ALA A CA 1
ATOM 1135 C C . ALA A 1 155 ? 10.992 -13.102 -11.281 1 98.94 155 ALA A C 1
ATOM 1137 O O . ALA A 1 155 ? 11.125 -11.992 -11.797 1 98.94 155 ALA A O 1
ATOM 1138 N N . ILE A 1 156 ? 11.977 -13.961 -11.156 1 98.88 156 ILE A N 1
ATOM 1139 C CA . ILE A 1 156 ? 13.328 -13.641 -11.609 1 98.88 156 ILE A CA 1
ATOM 1140 C C . ILE A 1 156 ? 13.312 -13.367 -13.109 1 98.88 156 ILE A C 1
ATOM 1142 O O . ILE A 1 156 ? 13.867 -12.375 -13.578 1 98.88 156 ILE A O 1
ATOM 1146 N N . GLN A 1 157 ? 12.656 -14.211 -13.867 1 98.81 157 GLN A N 1
ATOM 1147 C CA . GLN A 1 157 ? 12.602 -14.031 -15.312 1 98.81 157 GLN A CA 1
ATOM 1148 C C . GLN A 1 157 ? 11.867 -12.75 -15.68 1 98.81 157 GLN A C 1
ATOM 1150 O O . GLN A 1 157 ? 12.297 -12.016 -16.578 1 98.81 157 GLN A O 1
ATOM 1155 N N . LEU A 1 158 ? 10.742 -12.477 -15 1 98.81 158 LEU A N 1
ATOM 1156 C CA . LEU A 1 158 ? 9.992 -11.258 -15.266 1 98.81 158 LEU A CA 1
ATOM 1157 C C . LEU A 1 158 ? 10.828 -10.023 -14.961 1 98.81 158 LEU A C 1
ATOM 1159 O O . LEU A 1 158 ? 10.828 -9.055 -15.734 1 98.81 158 LEU A O 1
ATOM 1163 N N . CYS A 1 159 ? 11.5 -10.055 -13.812 1 98.75 159 CYS A N 1
ATOM 1164 C CA . CYS A 1 159 ? 12.359 -8.93 -13.469 1 98.75 159 CYS A CA 1
ATOM 1165 C C . CYS A 1 159 ? 13.398 -8.68 -14.555 1 98.75 159 CYS A C 1
ATOM 1167 O O . CYS A 1 159 ? 13.695 -7.531 -14.891 1 98.75 159 CYS A O 1
ATOM 1169 N N . ARG A 1 160 ? 13.914 -9.727 -15.117 1 97.88 160 ARG A N 1
ATOM 1170 C CA . ARG A 1 160 ? 14.906 -9.602 -16.188 1 97.88 160 ARG A CA 1
ATOM 1171 C C . ARG A 1 160 ? 14.312 -8.906 -17.406 1 97.88 160 ARG A C 1
ATOM 1173 O O . ARG A 1 160 ? 14.891 -7.949 -17.922 1 97.88 160 ARG A O 1
ATOM 1180 N N . VAL A 1 161 ? 13.18 -9.312 -17.875 1 97.44 161 VAL A N 1
ATOM 1181 C CA . VAL A 1 161 ? 12.641 -8.781 -19.125 1 97.44 161 VAL A CA 1
ATOM 1182 C C . VAL A 1 161 ? 12.094 -7.375 -18.891 1 97.44 161 VAL A C 1
ATOM 1184 O O . VAL A 1 161 ? 11.977 -6.59 -19.828 1 97.44 161 VAL A O 1
ATOM 1187 N N . PHE A 1 162 ? 11.781 -7.023 -17.656 1 97.5 162 PHE A N 1
ATOM 1188 C CA . PHE A 1 162 ? 11.305 -5.684 -17.344 1 97.5 162 PHE A CA 1
ATOM 1189 C C . PHE A 1 162 ? 12.43 -4.816 -16.797 1 97.5 162 PHE A C 1
ATOM 1191 O O . PHE A 1 162 ? 12.188 -3.768 -16.203 1 97.5 162 PHE A O 1
ATOM 1198 N N . ASP A 1 163 ? 13.648 -5.273 -16.922 1 96.75 163 ASP A N 1
ATOM 1199 C CA . ASP A 1 163 ? 14.867 -4.523 -16.641 1 96.75 163 ASP A CA 1
ATOM 1200 C C . ASP A 1 163 ? 14.914 -4.094 -15.18 1 96.75 163 ASP A C 1
ATOM 1202 O O . ASP A 1 163 ? 15.141 -2.918 -14.875 1 96.75 163 ASP A O 1
ATOM 1206 N N . SER A 1 164 ? 14.719 -5.02 -14.297 1 98.06 164 SER A N 1
ATOM 1207 C CA . SER A 1 164 ? 14.859 -4.824 -12.859 1 98.06 164 SER A CA 1
ATOM 1208 C C . SER A 1 164 ? 15.945 -5.734 -12.289 1 98.06 164 SER A C 1
ATOM 1210 O O . SER A 1 164 ? 15.852 -6.957 -12.383 1 98.06 164 SER A O 1
ATOM 1212 N N . PRO A 1 165 ? 17 -5.137 -11.734 1 98.62 165 PRO A N 1
ATOM 1213 C CA . PRO A 1 165 ? 17.953 -6.004 -11.023 1 98.62 165 PRO A CA 1
ATOM 1214 C C . PRO A 1 165 ? 17.266 -6.859 -9.953 1 98.62 165 PRO A C 1
ATOM 1216 O O . PRO A 1 165 ? 16.438 -6.363 -9.195 1 98.62 165 PRO A O 1
ATOM 1219 N N . VAL A 1 166 ? 17.625 -8.141 -9.953 1 98.88 166 VAL A N 1
ATOM 1220 C CA . VAL A 1 166 ? 16.906 -9.047 -9.062 1 98.88 166 VAL A CA 1
ATOM 1221 C C . VAL A 1 166 ? 17.891 -9.867 -8.25 1 98.88 166 VAL A C 1
ATOM 1223 O O . VAL A 1 166 ? 18.875 -10.367 -8.781 1 98.88 166 VAL A O 1
ATOM 1226 N N . TYR A 1 167 ? 17.688 -9.883 -6.93 1 98.94 167 TYR A N 1
ATOM 1227 C CA . TYR A 1 167 ? 18.344 -10.758 -5.965 1 98.94 167 TYR A CA 1
ATOM 1228 C C . TYR A 1 167 ? 17.406 -11.859 -5.496 1 98.94 167 TYR A C 1
ATOM 1230 O O . TYR A 1 167 ? 16.188 -11.68 -5.465 1 98.94 167 TYR A O 1
ATOM 1238 N N . ALA A 1 168 ? 17.984 -13.016 -5.164 1 98.88 168 ALA A N 1
ATOM 1239 C CA . ALA A 1 168 ? 17.109 -14.102 -4.742 1 98.88 168 ALA A CA 1
ATOM 1240 C C . ALA A 1 168 ? 17.766 -14.938 -3.65 1 98.88 168 ALA A C 1
ATOM 1242 O O . ALA A 1 168 ? 18.984 -15.102 -3.629 1 98.88 168 ALA A O 1
ATOM 1243 N N . THR A 1 169 ? 16.969 -15.375 -2.752 1 98.75 169 THR A N 1
ATOM 1244 C CA . THR A 1 169 ? 17.438 -16.312 -1.738 1 98.75 169 THR A CA 1
ATOM 1245 C C . THR A 1 169 ? 16.984 -17.734 -2.059 1 98.75 169 THR A C 1
ATOM 1247 O O . THR A 1 169 ? 15.906 -17.938 -2.605 1 98.75 169 THR A O 1
ATOM 1250 N N . ALA A 1 170 ? 17.766 -18.734 -1.786 1 98.25 170 ALA A N 1
ATOM 1251 C CA . ALA A 1 170 ? 17.469 -20.156 -1.905 1 98.25 170 ALA A CA 1
ATOM 1252 C C . ALA A 1 170 ? 18.453 -21 -1.102 1 98.25 170 ALA A C 1
ATOM 1254 O O . ALA A 1 170 ? 19.297 -20.469 -0.388 1 98.25 170 ALA A O 1
ATOM 1255 N N . SER A 1 171 ? 18.219 -22.312 -1.096 1 97.31 171 SER A N 1
ATOM 1256 C CA . SER A 1 171 ? 19.188 -23.219 -0.501 1 97.31 171 SER A CA 1
ATOM 1257 C C . SER A 1 171 ? 20.422 -23.391 -1.396 1 97.31 171 SER A C 1
ATOM 1259 O O . SER A 1 171 ? 20.344 -23.156 -2.605 1 97.31 171 SER A O 1
ATOM 1261 N N . ALA A 1 172 ? 21.453 -23.844 -0.837 1 97 172 ALA A N 1
ATOM 1262 C CA . ALA A 1 172 ? 22.766 -23.922 -1.479 1 97 172 ALA A CA 1
ATOM 1263 C C . ALA A 1 172 ? 22.688 -24.688 -2.797 1 97 172 ALA A C 1
ATOM 1265 O O . ALA A 1 172 ? 23.25 -24.25 -3.807 1 97 172 ALA A O 1
ATOM 1266 N N . SER A 1 173 ? 22 -25.766 -2.82 1 97.19 173 SER A N 1
ATOM 1267 C CA . SER A 1 173 ? 21.969 -26.672 -3.961 1 97.19 173 SER A CA 1
ATOM 1268 C C . SER A 1 173 ? 21.25 -26.031 -5.152 1 97.19 173 SER A C 1
ATOM 1270 O O . SER A 1 173 ? 21.344 -26.547 -6.27 1 97.19 173 SER A O 1
ATOM 1272 N N . LYS A 1 174 ? 20.641 -24.859 -4.922 1 98.12 174 LYS A N 1
ATOM 1273 C CA . LYS A 1 174 ? 19.812 -24.266 -5.973 1 98.12 174 LYS A CA 1
ATOM 1274 C C . LYS A 1 174 ? 20.406 -22.953 -6.457 1 98.12 174 LYS A C 1
ATOM 1276 O O . LYS A 1 174 ? 19.859 -22.328 -7.371 1 98.12 174 LYS A O 1
ATOM 1281 N N . LEU A 1 175 ? 21.484 -22.547 -5.887 1 98.19 175 LEU A N 1
ATOM 1282 C CA . LEU A 1 175 ? 22.016 -21.203 -6.145 1 98.19 175 LEU A CA 1
ATOM 1283 C C . LEU A 1 175 ? 22.578 -21.109 -7.559 1 98.19 175 LEU A C 1
ATOM 1285 O O . LEU A 1 175 ? 22.453 -20.062 -8.203 1 98.19 175 LEU A O 1
ATOM 1289 N N . ASP A 1 176 ? 23.234 -22.156 -8.047 1 98.06 176 ASP A N 1
ATOM 1290 C CA . ASP A 1 176 ? 23.781 -22.141 -9.398 1 98.06 176 ASP A CA 1
ATOM 1291 C C . ASP A 1 176 ? 22.688 -21.953 -10.445 1 98.06 176 ASP A C 1
ATOM 1293 O O . ASP A 1 176 ? 22.875 -21.219 -11.422 1 98.06 176 ASP A O 1
ATOM 1297 N N . PHE A 1 177 ? 21.625 -22.547 -10.188 1 97.94 177 PHE A N 1
ATOM 1298 C CA . PHE A 1 177 ? 20.5 -22.391 -11.102 1 97.94 177 PHE A CA 1
ATOM 1299 C C . PHE A 1 177 ? 20.016 -20.953 -11.133 1 97.94 177 PHE A C 1
ATOM 1301 O O . PHE A 1 177 ? 19.703 -20.406 -12.195 1 97.94 177 PHE A O 1
ATOM 1308 N N . LEU A 1 178 ? 19.906 -20.328 -9.961 1 98.38 178 LEU A N 1
ATOM 1309 C CA . LEU A 1 178 ? 19.453 -18.953 -9.883 1 98.38 178 LEU A CA 1
ATOM 1310 C C . LEU A 1 178 ? 20.406 -18.031 -10.656 1 98.38 178 LEU A C 1
ATOM 1312 O O . LEU A 1 178 ? 19.953 -17.109 -11.344 1 98.38 178 LEU A O 1
ATOM 1316 N N . ARG A 1 179 ? 21.672 -18.281 -10.531 1 98.19 179 ARG A N 1
ATOM 1317 C CA . ARG A 1 179 ? 22.656 -17.484 -11.266 1 98.19 179 ARG A CA 1
ATOM 1318 C C . ARG A 1 179 ? 22.453 -17.641 -12.773 1 98.19 179 ARG A C 1
ATOM 1320 O O . ARG A 1 179 ? 22.5 -16.656 -13.516 1 98.19 179 ARG A O 1
ATOM 1327 N N . GLU A 1 180 ? 22.172 -18.875 -13.18 1 97.62 180 GLU A N 1
ATOM 1328 C CA . GLU A 1 180 ? 21.922 -19.141 -14.586 1 97.62 180 GLU A CA 1
ATOM 1329 C C . GLU A 1 180 ? 20.656 -18.438 -15.07 1 97.62 180 GLU A C 1
ATOM 1331 O O . GLU A 1 180 ? 20.562 -18.031 -16.234 1 97.62 180 GLU A O 1
ATOM 1336 N N . LEU A 1 181 ? 19.734 -18.328 -14.133 1 97.38 181 LEU A N 1
ATOM 1337 C CA . LEU A 1 181 ? 18.469 -17.703 -14.469 1 97.38 181 LEU A CA 1
ATOM 1338 C C . LEU A 1 181 ? 18.625 -16.188 -14.594 1 97.38 181 LEU A C 1
ATOM 1340 O O . LEU A 1 181 ? 17.75 -15.523 -15.156 1 97.38 181 LEU A O 1
ATOM 1344 N N . GLY A 1 182 ? 19.688 -15.609 -13.969 1 96.81 182 GLY A N 1
ATOM 1345 C CA . GLY A 1 182 ? 20.031 -14.234 -14.281 1 96.81 182 GLY A CA 1
ATOM 1346 C C . GLY A 1 182 ? 19.891 -13.305 -13.094 1 96.81 182 GLY A C 1
ATOM 1347 O O . GLY A 1 182 ? 19.688 -12.102 -13.258 1 96.81 182 GLY A O 1
ATOM 1348 N N . VAL A 1 183 ? 19.984 -13.773 -11.914 1 98.5 183 VAL A N 1
ATOM 1349 C CA . VAL A 1 183 ? 19.938 -12.906 -10.734 1 98.5 183 VAL A CA 1
ATOM 1350 C C . VAL A 1 183 ? 21.234 -12.102 -10.641 1 98.5 183 VAL A C 1
ATOM 1352 O O . VAL A 1 183 ? 22.281 -12.539 -11.117 1 98.5 183 VAL A O 1
ATOM 1355 N N . GLU A 1 184 ? 21.125 -10.922 -10.031 1 98.38 184 GLU A N 1
ATOM 1356 C CA . GLU A 1 184 ? 22.312 -10.148 -9.688 1 98.38 184 GLU A CA 1
ATOM 1357 C C . GLU A 1 184 ? 23.172 -10.875 -8.648 1 98.38 184 GLU A C 1
ATOM 1359 O O . GLU A 1 184 ? 24.406 -10.82 -8.695 1 98.38 184 GLU A O 1
ATOM 1364 N N . ALA A 1 185 ? 22.484 -11.539 -7.77 1 98.5 185 ALA A N 1
ATOM 1365 C CA . ALA A 1 185 ? 23.141 -12.352 -6.75 1 98.5 185 ALA A CA 1
ATOM 1366 C C . ALA A 1 185 ? 22.188 -13.398 -6.188 1 98.5 185 ALA A C 1
ATOM 1368 O O . ALA A 1 185 ? 21 -13.133 -6 1 98.5 185 ALA A O 1
ATOM 1369 N N . ALA A 1 186 ? 22.703 -14.539 -6.031 1 98.69 186 ALA A N 1
ATOM 1370 C CA . ALA A 1 186 ? 22.016 -15.633 -5.336 1 98.69 186 ALA A CA 1
ATOM 1371 C C . ALA A 1 186 ? 22.531 -15.781 -3.908 1 98.69 186 ALA A C 1
ATOM 1373 O O . ALA A 1 186 ? 23.734 -15.914 -3.686 1 98.69 186 ALA A O 1
ATOM 1374 N N . ILE A 1 187 ? 21.609 -15.734 -2.953 1 98.75 187 ILE A N 1
ATOM 1375 C CA . ILE A 1 187 ? 21.969 -15.695 -1.54 1 98.75 187 ILE A CA 1
ATOM 1376 C C . ILE A 1 187 ? 21.516 -16.984 -0.852 1 98.75 187 ILE A C 1
ATOM 1378 O O . ILE A 1 187 ? 20.359 -17.359 -0.936 1 98.75 187 ILE A O 1
ATOM 1382 N N . ASP A 1 188 ? 22.406 -17.688 -0.15 1 98.38 188 ASP A N 1
ATOM 1383 C CA . ASP A 1 188 ? 22.078 -18.891 0.607 1 98.38 188 ASP A CA 1
ATOM 1384 C C . ASP A 1 188 ? 21.312 -18.547 1.878 1 98.38 188 ASP A C 1
ATOM 1386 O O . ASP A 1 188 ? 21.875 -17.984 2.82 1 98.38 188 ASP A O 1
ATOM 1390 N N . ARG A 1 189 ? 20.109 -18.938 1.944 1 94.06 189 ARG A N 1
ATOM 1391 C CA . ARG A 1 189 ? 19.25 -18.5 3.037 1 94.06 189 ARG A CA 1
ATOM 1392 C C . ARG A 1 189 ? 19.656 -19.172 4.352 1 94.06 189 ARG A C 1
ATOM 1394 O O . ARG A 1 189 ? 19.203 -18.766 5.422 1 94.06 189 ARG A O 1
ATOM 1401 N N . HIS A 1 190 ? 20.438 -20.266 4.289 1 94.06 190 HIS A N 1
ATOM 1402 C CA . HIS A 1 190 ? 20.859 -20.984 5.492 1 94.06 190 HIS A CA 1
ATOM 1403 C C . HIS A 1 190 ? 22.203 -20.469 5.988 1 94.06 190 HIS A C 1
ATOM 1405 O O . HIS A 1 190 ? 22.438 -20.375 7.195 1 94.06 190 HIS A O 1
ATOM 1411 N N . GLU A 1 191 ? 23.031 -20.078 5.07 1 95.56 191 GLU A N 1
ATOM 1412 C CA . GLU A 1 191 ? 24.406 -19.812 5.434 1 95.56 191 GLU A CA 1
ATOM 1413 C C . GLU A 1 191 ? 24.672 -18.312 5.5 1 95.56 191 GLU A C 1
ATOM 1415 O O . GLU A 1 191 ? 25.688 -17.875 6.062 1 95.56 191 GLU A O 1
ATOM 1420 N N . GLU A 1 192 ? 23.828 -17.578 4.883 1 96 192 GLU A N 1
ATOM 1421 C CA . GLU A 1 192 ? 24.016 -16.125 4.832 1 96 192 GLU A CA 1
ATOM 1422 C C . GLU A 1 192 ? 22.844 -15.391 5.457 1 96 192 GLU A C 1
ATOM 1424 O O . GLU A 1 192 ? 21.703 -15.859 5.387 1 96 192 GLU A O 1
ATOM 1429 N N . ASP A 1 193 ? 23.203 -14.312 6.086 1 97.88 193 ASP A N 1
ATOM 1430 C CA . ASP A 1 193 ? 22.141 -13.352 6.414 1 97.88 193 ASP A CA 1
ATOM 1431 C C . ASP A 1 193 ? 21.797 -12.484 5.207 1 97.88 193 ASP A C 1
ATOM 1433 O O . ASP A 1 193 ? 22.594 -11.641 4.793 1 97.88 193 ASP A O 1
ATOM 1437 N N . PHE A 1 194 ? 20.594 -12.617 4.652 1 98.38 194 PHE A N 1
ATOM 1438 C CA . PHE A 1 194 ? 20.266 -11.969 3.391 1 98.38 194 PHE A CA 1
ATOM 1439 C C . PHE A 1 194 ? 20.25 -10.453 3.549 1 98.38 194 PHE A C 1
ATOM 1441 O O . PHE A 1 194 ? 20.5 -9.719 2.59 1 98.38 194 PHE A O 1
ATOM 1448 N N . ALA A 1 195 ? 19.875 -9.938 4.707 1 98.56 195 ALA A N 1
ATOM 1449 C CA . ALA A 1 195 ? 19.859 -8.492 4.926 1 98.56 195 ALA A CA 1
ATOM 1450 C C . ALA A 1 195 ? 21.266 -7.906 4.84 1 98.56 195 ALA A C 1
ATOM 1452 O O . ALA A 1 195 ? 21.469 -6.879 4.191 1 98.56 195 ALA A O 1
ATOM 1453 N N . GLU A 1 196 ? 22.188 -8.539 5.512 1 98.38 196 GLU A N 1
ATOM 1454 C CA . GLU A 1 196 ? 23.594 -8.109 5.445 1 98.38 196 GLU A CA 1
ATOM 1455 C C . GLU A 1 196 ? 24.125 -8.195 4.016 1 98.38 196 GLU A C 1
ATOM 1457 O O . GLU A 1 196 ? 24.828 -7.293 3.559 1 98.38 196 GLU A O 1
ATOM 1462 N N . ARG A 1 197 ? 23.812 -9.289 3.35 1 98.5 197 ARG A N 1
ATOM 1463 C CA . ARG A 1 197 ? 24.266 -9.484 1.978 1 98.5 197 ARG A CA 1
ATOM 1464 C C . ARG A 1 197 ? 23.719 -8.398 1.06 1 98.5 197 ARG A C 1
ATOM 1466 O O . ARG A 1 197 ? 24.438 -7.844 0.234 1 98.5 197 ARG A O 1
ATOM 1473 N N . ILE A 1 198 ? 22.438 -8.062 1.172 1 98.75 198 ILE A N 1
ATOM 1474 C CA . ILE A 1 198 ? 21.812 -7.035 0.346 1 98.75 198 ILE A CA 1
ATOM 1475 C C . ILE A 1 198 ? 22.469 -5.684 0.633 1 98.75 198 ILE A C 1
ATOM 1477 O O . ILE A 1 198 ? 22.75 -4.91 -0.289 1 98.75 198 ILE A O 1
ATOM 1481 N N . ASP A 1 199 ? 22.688 -5.418 1.9 1 98.31 199 ASP A N 1
ATOM 1482 C CA . ASP A 1 199 ? 23.359 -4.176 2.268 1 98.31 199 ASP A CA 1
ATOM 1483 C C . ASP A 1 199 ? 24.719 -4.062 1.588 1 98.31 199 ASP A C 1
ATOM 1485 O O . ASP A 1 199 ? 25.062 -3.014 1.042 1 98.31 199 ASP A O 1
ATOM 1489 N N . GLU A 1 200 ? 25.438 -5.168 1.602 1 98.19 200 GLU A N 1
ATOM 1490 C CA . GLU A 1 200 ? 26.75 -5.211 0.96 1 98.19 200 GLU A CA 1
ATOM 1491 C C . GLU A 1 200 ? 26.641 -5.02 -0.548 1 98.19 200 GLU A C 1
ATOM 1493 O O . GLU A 1 200 ? 27.375 -4.219 -1.136 1 98.19 200 GLU A O 1
ATOM 1498 N N . LEU A 1 201 ? 25.719 -5.703 -1.129 1 98.31 201 LEU A N 1
ATOM 1499 C CA . LEU A 1 201 ? 25.578 -5.738 -2.58 1 98.31 201 LEU A CA 1
ATOM 1500 C C . LEU A 1 201 ? 25.047 -4.406 -3.109 1 98.31 201 LEU A C 1
ATOM 1502 O O . LEU A 1 201 ? 25.203 -4.105 -4.297 1 98.31 201 LEU A O 1
ATOM 1506 N N . THR A 1 202 ? 24.438 -3.586 -2.229 1 98.06 202 THR A N 1
ATOM 1507 C CA . THR A 1 202 ? 23.797 -2.357 -2.676 1 98.06 202 THR A CA 1
ATOM 1508 C C . THR A 1 202 ? 24.469 -1.138 -2.045 1 98.06 202 THR A C 1
ATOM 1510 O O . THR A 1 202 ? 23.922 -0.031 -2.096 1 98.06 202 THR A O 1
ATOM 1513 N N . ASP A 1 203 ? 25.547 -1.345 -1.375 1 97.69 203 ASP A N 1
ATOM 1514 C CA . ASP A 1 203 ? 26.281 -0.284 -0.692 1 97.69 203 ASP A CA 1
ATOM 1515 C C . ASP A 1 203 ? 25.391 0.439 0.317 1 97.69 203 ASP A C 1
ATOM 1517 O O . ASP A 1 203 ? 25.391 1.67 0.379 1 97.69 203 ASP A O 1
ATOM 1521 N N . GLY A 1 204 ? 24.578 -0.348 0.882 1 97.62 204 GLY A N 1
ATOM 1522 C CA . GLY A 1 204 ? 23.766 0.159 1.98 1 97.62 204 GLY A CA 1
ATOM 1523 C C . GLY A 1 204 ? 22.469 0.779 1.522 1 97.62 204 GLY A C 1
ATOM 1524 O O . GLY A 1 204 ? 21.656 1.218 2.346 1 97.62 204 GLY A O 1
ATOM 1525 N N . GLU A 1 205 ? 22.109 0.869 0.291 1 97.81 205 GLU A N 1
ATOM 1526 C CA . GLU A 1 205 ? 20.906 1.518 -0.221 1 97.81 205 GLU A CA 1
ATOM 1527 C C . GLU A 1 205 ? 19.672 0.638 -0.016 1 97.81 205 GLU A C 1
ATOM 1529 O O . GLU A 1 205 ? 18.594 1.142 0.263 1 97.81 205 GLU A O 1
ATOM 1534 N N . GLY A 1 206 ? 19.844 -0.688 -0.224 1 98.69 206 GLY A N 1
ATOM 1535 C CA . GLY A 1 206 ? 18.734 -1.619 -0.104 1 98.69 206 GLY A CA 1
ATOM 1536 C C . GLY A 1 206 ? 18.016 -1.865 -1.417 1 98.69 206 GLY A C 1
ATOM 1537 O O . GLY A 1 206 ? 18.562 -1.625 -2.49 1 98.69 206 GLY A O 1
ATOM 1538 N N . VAL A 1 207 ? 16.812 -2.424 -1.306 1 98.94 207 VAL A N 1
ATOM 1539 C CA . VAL A 1 207 ? 16.031 -2.783 -2.484 1 98.94 207 VAL A CA 1
ATOM 1540 C C . VAL A 1 207 ? 14.711 -2.031 -2.473 1 98.94 207 VAL A C 1
ATOM 1542 O O . VAL A 1 207 ? 14.289 -1.507 -1.437 1 98.94 207 VAL A O 1
ATOM 1545 N N . ASP A 1 208 ? 14.031 -1.973 -3.646 1 98.94 208 ASP A N 1
ATOM 1546 C CA . ASP A 1 208 ? 12.797 -1.22 -3.803 1 98.94 208 ASP A CA 1
ATOM 1547 C C . ASP A 1 208 ? 11.578 -2.098 -3.512 1 98.94 208 ASP A C 1
ATOM 1549 O O . ASP A 1 208 ? 10.57 -1.618 -2.982 1 98.94 208 ASP A O 1
ATOM 1553 N N . ILE A 1 209 ? 11.672 -3.348 -3.893 1 98.94 209 ILE A N 1
ATOM 1554 C CA . ILE A 1 209 ? 10.547 -4.273 -3.789 1 98.94 209 ILE A CA 1
ATOM 1555 C C . ILE A 1 209 ? 11.023 -5.613 -3.24 1 98.94 209 ILE A C 1
ATOM 1557 O O . ILE A 1 209 ? 12.094 -6.102 -3.623 1 98.94 209 ILE A O 1
ATOM 1561 N N . ILE A 1 210 ? 10.266 -6.195 -2.354 1 99 210 ILE A N 1
ATOM 1562 C CA . ILE A 1 210 ? 10.531 -7.543 -1.863 1 99 210 ILE A CA 1
ATOM 1563 C C . ILE A 1 210 ? 9.289 -8.414 -2.057 1 99 210 ILE A C 1
ATOM 1565 O O . ILE A 1 210 ? 8.18 -8.023 -1.67 1 99 210 ILE A O 1
ATOM 1569 N N . LEU A 1 211 ? 9.414 -9.531 -2.729 1 98.94 211 LEU A N 1
ATOM 1570 C CA . LEU A 1 211 ? 8.414 -10.586 -2.809 1 98.94 211 LEU A CA 1
ATOM 1571 C C . LEU A 1 211 ? 8.695 -11.68 -1.788 1 98.94 211 LEU A C 1
ATOM 1573 O O . LEU A 1 211 ? 9.719 -12.359 -1.868 1 98.94 211 LEU A O 1
ATOM 1577 N N . ASP A 1 212 ? 7.703 -11.898 -0.864 1 98.88 212 ASP A N 1
ATOM 1578 C CA . ASP A 1 212 ? 8.055 -12.688 0.312 1 98.88 212 ASP A CA 1
ATOM 1579 C C . ASP A 1 212 ? 6.984 -13.734 0.609 1 98.88 212 ASP A C 1
ATOM 1581 O O . ASP A 1 212 ? 5.914 -13.406 1.126 1 98.88 212 ASP A O 1
ATOM 1585 N N . PRO A 1 213 ? 7.273 -14.977 0.352 1 98.12 213 PRO A N 1
ATOM 1586 C CA . PRO A 1 213 ? 6.363 -16.047 0.788 1 98.12 213 PRO A CA 1
ATOM 1587 C C . PRO A 1 213 ? 6.66 -16.531 2.205 1 98.12 213 PRO A C 1
ATOM 1589 O O . PRO A 1 213 ? 5.926 -17.359 2.744 1 98.12 213 PRO A O 1
ATOM 1592 N N . VAL A 1 214 ? 7.676 -16.016 2.883 1 97.56 214 VAL A N 1
ATOM 1593 C CA . VAL A 1 214 ? 8.148 -16.5 4.172 1 97.56 214 VAL A CA 1
ATOM 1594 C C . VAL A 1 214 ? 7.434 -15.773 5.301 1 97.56 214 VAL A C 1
ATOM 1596 O O . VAL A 1 214 ? 6.895 -16.406 6.215 1 97.56 214 VAL A O 1
ATOM 1599 N N . ALA A 1 215 ? 7.484 -14.422 5.293 1 97.44 215 ALA A N 1
ATOM 1600 C CA . ALA A 1 215 ? 6.699 -13.531 6.145 1 97.44 215 ALA A CA 1
ATOM 1601 C C . ALA A 1 215 ? 7.355 -13.367 7.512 1 97.44 215 ALA A C 1
ATOM 1603 O O . ALA A 1 215 ? 8.406 -12.727 7.629 1 97.44 215 ALA A O 1
ATOM 1604 N N . ALA A 1 216 ? 6.898 -14.008 8.578 1 97.75 216 ALA A N 1
ATOM 1605 C CA . ALA A 1 216 ? 7.117 -13.742 10 1 97.75 216 ALA A CA 1
ATOM 1606 C C . ALA A 1 216 ? 8.602 -13.539 10.297 1 97.75 216 ALA A C 1
ATOM 1608 O O . ALA A 1 216 ? 9.039 -12.422 10.578 1 97.75 216 ALA A O 1
ATOM 1609 N N . ASP A 1 217 ? 9.414 -14.562 10.023 1 97.44 217 ASP A N 1
ATOM 1610 C CA . ASP A 1 217 ? 10.828 -14.547 10.398 1 97.44 217 ASP A CA 1
ATOM 1611 C C . ASP A 1 217 ? 11.594 -13.477 9.625 1 97.44 217 ASP A C 1
ATOM 1613 O O . ASP A 1 217 ? 12.648 -13.031 10.062 1 97.44 217 ASP A O 1
ATOM 1617 N N . TYR A 1 218 ? 11.016 -13.055 8.531 1 98.44 218 TYR A N 1
ATOM 1618 C CA . TYR A 1 218 ? 11.75 -12.188 7.613 1 98.44 218 TYR A CA 1
ATOM 1619 C C . TYR A 1 218 ? 11.266 -10.75 7.719 1 98.44 218 TYR A C 1
ATOM 1621 O O . TYR A 1 218 ? 11.922 -9.828 7.223 1 98.44 218 TYR A O 1
ATOM 1629 N N . LEU A 1 219 ? 10.195 -10.492 8.43 1 98.75 219 LEU A N 1
ATOM 1630 C CA . LEU A 1 219 ? 9.523 -9.203 8.367 1 98.75 219 LEU A CA 1
ATOM 1631 C C . LEU A 1 219 ? 10.469 -8.078 8.781 1 98.75 219 LEU A C 1
ATOM 1633 O O . LEU A 1 219 ? 10.609 -7.086 8.062 1 98.75 219 LEU A O 1
ATOM 1637 N N . ASP A 1 220 ? 11.117 -8.234 9.898 1 98.69 220 ASP A N 1
ATOM 1638 C CA . ASP A 1 220 ? 11.992 -7.184 10.414 1 98.69 220 ASP A CA 1
ATOM 1639 C C . ASP A 1 220 ? 13.156 -6.918 9.469 1 98.69 220 ASP A C 1
ATOM 1641 O O . ASP A 1 220 ? 13.422 -5.77 9.109 1 98.69 220 ASP A O 1
ATOM 1645 N N . ARG A 1 221 ? 13.844 -7.973 9.078 1 98.5 221 ARG A N 1
ATOM 1646 C CA . ARG A 1 221 ? 14.977 -7.828 8.172 1 98.5 221 ARG A CA 1
ATOM 1647 C C . ARG A 1 221 ? 14.531 -7.273 6.824 1 98.5 221 ARG A C 1
ATOM 1649 O O . ARG A 1 221 ? 15.227 -6.453 6.227 1 98.5 221 ARG A O 1
ATOM 1656 N N . ASN A 1 222 ? 13.391 -7.711 6.316 1 98.88 222 ASN A N 1
ATOM 1657 C CA . ASN A 1 222 ? 12.844 -7.195 5.066 1 98.88 222 ASN A CA 1
ATOM 1658 C C . ASN A 1 222 ? 12.664 -5.68 5.117 1 98.88 222 ASN A C 1
ATOM 1660 O O . ASN A 1 222 ? 13.117 -4.965 4.227 1 98.88 222 ASN A O 1
ATOM 1664 N N . THR A 1 223 ? 12.039 -5.176 6.164 1 98.81 223 THR A N 1
ATOM 1665 C CA . THR A 1 223 ? 11.734 -3.748 6.242 1 98.81 223 THR A CA 1
ATOM 1666 C C . THR A 1 223 ? 13.016 -2.936 6.422 1 98.81 223 THR A C 1
ATOM 1668 O O . THR A 1 223 ? 13.094 -1.788 5.98 1 98.81 223 THR A O 1
ATOM 1671 N N . ARG A 1 224 ? 14.047 -3.514 7.02 1 98.62 224 ARG A N 1
ATOM 1672 C CA . ARG A 1 224 ? 15.32 -2.834 7.227 1 98.62 224 ARG A CA 1
ATOM 1673 C C . ARG A 1 224 ? 16.031 -2.582 5.902 1 98.62 224 ARG A C 1
ATOM 1675 O O . ARG A 1 224 ? 16.672 -1.541 5.715 1 98.62 224 ARG A O 1
ATOM 1682 N N . ILE A 1 225 ? 15.891 -3.473 4.992 1 98.81 225 ILE A N 1
ATOM 1683 C CA . ILE A 1 225 ? 16.719 -3.385 3.791 1 98.81 225 ILE A CA 1
ATOM 1684 C C . ILE A 1 225 ? 15.906 -2.777 2.65 1 98.81 225 ILE A C 1
ATOM 1686 O O . ILE A 1 225 ? 16.406 -2.639 1.531 1 98.81 225 ILE A O 1
ATOM 1690 N N . LEU A 1 226 ? 14.641 -2.461 2.895 1 98.94 226 LEU A N 1
ATOM 1691 C CA . LEU A 1 226 ? 13.875 -1.716 1.903 1 98.94 226 LEU A CA 1
ATOM 1692 C C . LEU A 1 226 ? 14.344 -0.266 1.832 1 98.94 226 LEU A C 1
ATOM 1694 O O . LEU A 1 226 ? 14.617 0.354 2.861 1 98.94 226 LEU A O 1
ATOM 1698 N N . LYS A 1 227 ? 14.414 0.259 0.621 1 98.69 227 LYS A N 1
ATOM 1699 C CA . LYS A 1 227 ? 14.656 1.684 0.413 1 98.69 227 LYS A CA 1
ATOM 1700 C C . LYS A 1 227 ? 13.461 2.516 0.872 1 98.69 227 LYS A C 1
ATOM 1702 O O . LYS A 1 227 ? 12.398 1.972 1.171 1 98.69 227 LYS A O 1
ATOM 1707 N N . LYS A 1 228 ? 13.688 3.828 0.991 1 97.75 228 LYS A N 1
ATOM 1708 C CA . LYS A 1 228 ? 12.555 4.734 1.149 1 97.75 228 LYS A CA 1
ATOM 1709 C C . LYS A 1 228 ? 11.492 4.469 0.09 1 97.75 228 LYS A C 1
ATOM 1711 O O . LYS A 1 228 ? 11.812 4.25 -1.08 1 97.75 228 LYS A O 1
ATOM 1716 N N . CYS A 1 229 ? 10.227 4.461 0.538 1 98.25 229 CYS A N 1
ATOM 1717 C CA . CYS A 1 229 ? 9.078 4.199 -0.314 1 98.25 229 CYS A CA 1
ATOM 1718 C C . CYS A 1 229 ? 9.078 2.758 -0.808 1 98.25 229 CYS A C 1
ATOM 1720 O O . CYS A 1 229 ? 8.484 2.449 -1.841 1 98.25 229 CYS A O 1
ATOM 1722 N N . GLY A 1 230 ? 9.891 1.894 -0.134 1 98.88 230 GLY A N 1
ATOM 1723 C CA . GLY A 1 230 ? 9.945 0.488 -0.503 1 98.88 230 GLY A CA 1
ATOM 1724 C C . GLY A 1 230 ? 8.617 -0.228 -0.316 1 98.88 230 GLY A C 1
ATOM 1725 O O . GLY A 1 230 ? 7.797 0.181 0.507 1 98.88 230 GLY A O 1
ATOM 1726 N N . ARG A 1 231 ? 8.406 -1.318 -1.04 1 98.88 231 ARG A N 1
ATOM 1727 C CA . ARG A 1 231 ? 7.199 -2.135 -0.983 1 98.88 231 ARG A CA 1
ATOM 1728 C C . ARG A 1 231 ? 7.531 -3.582 -0.64 1 98.88 231 ARG A C 1
ATOM 1730 O O . ARG A 1 231 ? 8.367 -4.203 -1.297 1 98.88 231 ARG A O 1
ATOM 1737 N N . LEU A 1 232 ? 6.945 -4.09 0.369 1 98.94 232 LEU A N 1
ATOM 1738 C CA . LEU A 1 232 ? 7.008 -5.496 0.745 1 98.94 232 LEU A CA 1
ATOM 1739 C C . LEU A 1 232 ? 5.695 -6.203 0.429 1 98.94 232 LEU A C 1
ATOM 1741 O O . LEU A 1 232 ? 4.652 -5.867 0.995 1 98.94 232 LEU A O 1
ATOM 1745 N N . VAL A 1 233 ? 5.703 -7.133 -0.463 1 98.94 233 VAL A N 1
ATOM 1746 C CA . VAL A 1 233 ? 4.508 -7.898 -0.795 1 98.94 233 VAL A CA 1
ATOM 1747 C C . VAL A 1 233 ? 4.613 -9.305 -0.213 1 98.94 233 VAL A C 1
ATOM 1749 O O . VAL A 1 233 ? 5.48 -10.086 -0.615 1 98.94 233 VAL A O 1
ATOM 1752 N N . ILE A 1 234 ? 3.781 -9.609 0.693 1 98.88 234 ILE A N 1
ATOM 1753 C CA . ILE A 1 234 ? 3.719 -10.914 1.349 1 98.88 234 ILE A CA 1
ATOM 1754 C C . ILE A 1 234 ? 2.697 -11.797 0.641 1 98.88 234 ILE A C 1
ATOM 1756 O O . ILE A 1 234 ? 1.521 -11.438 0.541 1 98.88 234 ILE A O 1
ATOM 1760 N N . ILE A 1 235 ? 3.133 -13 0.204 1 98.56 235 ILE A N 1
ATOM 1761 C CA . ILE A 1 235 ? 2.264 -13.828 -0.622 1 98.56 235 ILE A CA 1
ATOM 1762 C C . ILE A 1 235 ? 2.121 -15.211 0.008 1 98.56 235 ILE A C 1
ATOM 1764 O O . ILE A 1 235 ? 1.498 -16.109 -0.574 1 98.56 235 ILE A O 1
ATOM 1768 N N . GLY A 1 236 ? 2.715 -15.383 1.134 1 97.38 236 GLY A N 1
ATOM 1769 C CA . GLY A 1 236 ? 2.668 -16.625 1.878 1 97.38 236 GLY A CA 1
ATOM 1770 C C . GLY A 1 236 ? 3.082 -16.484 3.33 1 97.38 236 GLY A C 1
ATOM 1771 O O . GLY A 1 236 ? 3.531 -15.406 3.742 1 97.38 236 GLY A O 1
ATOM 1772 N N . LEU A 1 237 ? 2.959 -17.516 4.148 1 97.12 237 LEU A N 1
ATOM 1773 C CA . LEU A 1 237 ? 3.182 -17.484 5.59 1 97.12 237 LEU A CA 1
ATOM 1774 C C . LEU A 1 237 ? 4.047 -18.672 6.031 1 97.12 237 LEU A C 1
ATOM 1776 O O . LEU A 1 237 ? 3.742 -19.328 7.031 1 97.12 237 LEU A O 1
ATOM 1780 N N . LEU A 1 238 ? 5.066 -18.922 5.32 1 94.31 238 LEU A N 1
ATOM 1781 C CA . LEU A 1 238 ? 5.848 -20.141 5.488 1 94.31 238 LEU A CA 1
ATOM 1782 C C . LEU A 1 238 ? 6.465 -20.203 6.883 1 94.31 238 LEU A C 1
ATOM 1784 O O . LEU A 1 238 ? 6.727 -21.297 7.398 1 94.31 238 LEU A O 1
ATOM 1788 N N . SER A 1 239 ? 6.691 -19.031 7.547 1 95.81 239 SER A N 1
ATOM 1789 C CA . SER A 1 239 ? 7.414 -19.094 8.812 1 95.81 239 SER A CA 1
ATOM 1790 C C . SER A 1 239 ? 6.535 -18.656 9.977 1 95.81 239 SER A C 1
ATOM 1792 O O . SER A 1 239 ? 6.984 -18.625 11.125 1 95.81 239 SER A O 1
ATOM 1794 N N . GLY A 1 240 ? 5.34 -18.219 9.695 1 96.25 240 GLY A N 1
ATOM 1795 C CA . GLY A 1 240 ? 4.461 -17.828 10.781 1 96.25 240 GLY A CA 1
ATOM 1796 C C . GLY A 1 240 ? 3.369 -16.859 10.344 1 96.25 240 GLY A C 1
ATOM 1797 O O . GLY A 1 240 ? 3.404 -16.344 9.234 1 96.25 240 GLY A O 1
ATOM 1798 N N . THR A 1 241 ? 2.486 -16.625 11.289 1 97.88 241 THR A N 1
ATOM 1799 C CA . THR A 1 241 ? 1.271 -15.898 10.938 1 97.88 241 THR A CA 1
ATOM 1800 C C . THR A 1 241 ? 1.248 -14.531 11.617 1 97.88 241 THR A C 1
ATOM 1802 O O . THR A 1 241 ? 0.315 -13.75 11.422 1 97.88 241 THR A O 1
ATOM 1805 N N . LYS A 1 242 ? 2.205 -14.172 12.43 1 98.31 242 LYS A N 1
ATOM 1806 C CA . LYS A 1 242 ? 2.33 -12.875 13.094 1 98.31 242 LYS A CA 1
ATOM 1807 C C . LYS A 1 242 ? 3.797 -12.5 13.289 1 98.31 242 LYS A C 1
ATOM 1809 O O . LYS A 1 242 ? 4.664 -13.375 13.359 1 98.31 242 LYS A O 1
ATOM 1814 N N . ALA A 1 243 ? 4.059 -11.305 13.367 1 98.62 243 ALA A N 1
ATOM 1815 C CA . ALA A 1 243 ? 5.406 -10.805 13.633 1 98.62 243 ALA A CA 1
ATOM 1816 C C . ALA A 1 243 ? 5.371 -9.352 14.078 1 98.62 243 ALA A C 1
ATOM 1818 O O . ALA A 1 243 ? 4.391 -8.641 13.836 1 98.62 243 ALA A O 1
ATOM 1819 N N . GLU A 1 244 ? 6.383 -8.969 14.789 1 98.62 244 GLU A N 1
ATOM 1820 C CA . GLU A 1 244 ? 6.492 -7.57 15.203 1 98.62 244 GLU A CA 1
ATOM 1821 C C . GLU A 1 244 ? 6.898 -6.672 14.039 1 98.62 244 GLU A C 1
ATOM 1823 O O . GLU A 1 244 ? 7.836 -6.988 13.305 1 98.62 244 GLU A O 1
ATOM 1828 N N . LEU A 1 245 ? 6.172 -5.594 13.812 1 98.75 245 LEU A N 1
ATOM 1829 C CA . LEU A 1 245 ? 6.457 -4.59 12.797 1 98.75 245 LEU A CA 1
ATOM 1830 C C . LEU A 1 245 ? 6.992 -3.311 13.43 1 98.75 245 LEU A C 1
ATOM 1832 O O . LEU A 1 245 ? 6.402 -2.787 14.375 1 98.75 245 LEU A O 1
ATOM 1836 N N . SER A 1 246 ? 8.148 -2.869 13.031 1 98.75 246 SER A N 1
ATOM 1837 C CA . SER A 1 246 ? 8.625 -1.543 13.406 1 98.75 246 SER A CA 1
ATOM 1838 C C . SER A 1 246 ? 7.824 -0.447 12.719 1 98.75 246 SER A C 1
ATOM 1840 O O . SER A 1 246 ? 8.023 -0.176 11.531 1 98.75 246 SER A O 1
ATOM 1842 N N . LEU A 1 247 ? 6.992 0.233 13.469 1 98.69 247 LEU A N 1
ATOM 1843 C CA . LEU A 1 247 ? 6.133 1.278 12.922 1 98.69 247 LEU A CA 1
ATOM 1844 C C . LEU A 1 247 ? 6.922 2.559 12.672 1 98.69 247 LEU A C 1
ATOM 1846 O O . LEU A 1 247 ? 6.613 3.314 11.75 1 98.69 247 LEU A O 1
ATOM 1850 N N . SER A 1 248 ? 7.961 2.805 13.461 1 97.94 248 SER A N 1
ATOM 1851 C CA . SER A 1 248 ? 8.82 3.959 13.227 1 97.94 248 SER A CA 1
ATOM 1852 C C . SER A 1 248 ? 9.555 3.846 11.898 1 97.94 248 SER A C 1
ATOM 1854 O O . SER A 1 248 ? 9.633 4.816 11.141 1 97.94 248 SER A O 1
ATOM 1856 N N . ARG A 1 249 ? 10.102 2.645 11.609 1 98.19 249 ARG A N 1
ATOM 1857 C CA . ARG A 1 249 ? 10.766 2.424 10.328 1 98.19 249 ARG A CA 1
ATOM 1858 C C . ARG A 1 249 ? 9.781 2.539 9.172 1 98.19 249 ARG A C 1
ATOM 1860 O O . ARG A 1 249 ? 10.086 3.15 8.148 1 98.19 249 ARG A O 1
ATOM 1867 N N . LEU A 1 250 ? 8.57 1.891 9.352 1 98.81 250 LEU A N 1
ATOM 1868 C CA . LEU A 1 250 ? 7.512 1.985 8.352 1 98.81 250 LEU A CA 1
ATOM 1869 C C . LEU A 1 250 ? 7.211 3.441 8.016 1 98.81 250 LEU A C 1
ATOM 1871 O O . LEU A 1 250 ? 7.129 3.809 6.844 1 98.81 250 LEU A O 1
ATOM 1875 N N . LEU A 1 251 ? 7.07 4.227 9.039 1 97.88 251 LEU A N 1
ATOM 1876 C CA . LEU A 1 251 ? 6.711 5.633 8.891 1 97.88 251 LEU A CA 1
ATOM 1877 C C . LEU A 1 251 ? 7.852 6.422 8.258 1 97.88 251 LEU A C 1
ATOM 1879 O O . LEU A 1 251 ? 7.664 7.078 7.23 1 97.88 251 LEU A O 1
ATOM 1883 N N . MET A 1 252 ? 9.016 6.332 8.734 1 95.62 252 MET A N 1
ATOM 1884 C CA . MET A 1 252 ? 10.148 7.168 8.344 1 95.62 252 MET A CA 1
ATOM 1885 C C . MET A 1 252 ? 10.602 6.848 6.926 1 95.62 252 MET A C 1
ATOM 1887 O O . MET A 1 252 ? 11.047 7.73 6.199 1 95.62 252 MET A O 1
ATOM 1891 N N . LYS A 1 253 ? 10.5 5.543 6.555 1 97.94 253 LYS A N 1
ATOM 1892 C CA . LYS A 1 253 ? 10.891 5.141 5.207 1 97.94 253 LYS A CA 1
ATOM 1893 C C . LYS A 1 253 ? 9.711 5.203 4.25 1 97.94 253 LYS A C 1
ATOM 1895 O O . LYS A 1 253 ? 9.867 4.984 3.045 1 97.94 253 LYS A O 1
ATOM 1900 N N . ARG A 1 254 ? 8.531 5.473 4.832 1 98.5 254 ARG A N 1
ATOM 1901 C CA . ARG A 1 254 ? 7.32 5.5 4.023 1 98.5 254 ARG A CA 1
ATOM 1902 C C . ARG A 1 254 ? 7.125 4.18 3.289 1 98.5 254 ARG A C 1
ATOM 1904 O O . ARG A 1 254 ? 6.887 4.164 2.078 1 98.5 254 ARG A O 1
ATOM 1911 N N . LEU A 1 255 ? 7.211 3.064 4.035 1 98.94 255 LEU A N 1
ATOM 1912 C CA . LEU A 1 255 ? 7.098 1.729 3.461 1 98.94 255 LEU A CA 1
ATOM 1913 C C . LEU A 1 255 ? 5.633 1.358 3.232 1 98.94 255 LEU A C 1
ATOM 1915 O O . LEU A 1 255 ? 4.738 1.949 3.842 1 98.94 255 LEU A O 1
ATOM 1919 N N . ARG A 1 256 ? 5.391 0.439 2.359 1 98.88 256 ARG A N 1
ATOM 1920 C CA . ARG A 1 256 ? 4.117 -0.248 2.17 1 98.88 256 ARG A CA 1
ATOM 1921 C C . ARG A 1 256 ? 4.262 -1.747 2.408 1 98.88 256 ARG A C 1
ATOM 1923 O O . ARG A 1 256 ? 5.113 -2.398 1.795 1 98.88 256 ARG A O 1
ATOM 1930 N N . VAL A 1 257 ? 3.539 -2.283 3.311 1 98.94 257 VAL A N 1
ATOM 1931 C CA . VAL A 1 257 ? 3.432 -3.719 3.545 1 98.94 257 VAL A CA 1
ATOM 1932 C C . VAL A 1 257 ? 2.088 -4.227 3.029 1 98.94 257 VAL A C 1
ATOM 1934 O O . VAL A 1 257 ? 1.032 -3.799 3.5 1 98.94 257 VAL A O 1
ATOM 1937 N N . ILE A 1 258 ? 2.15 -5.176 2.088 1 98.94 258 ILE A N 1
ATOM 1938 C CA . ILE A 1 258 ? 0.983 -5.562 1.302 1 98.94 258 ILE A CA 1
ATOM 1939 C C . ILE A 1 258 ? 0.758 -7.066 1.412 1 98.94 258 ILE A C 1
ATOM 1941 O O . ILE A 1 258 ? 1.69 -7.855 1.234 1 98.94 258 ILE A O 1
ATOM 1945 N N . GLY A 1 259 ? -0.42 -7.453 1.782 1 98.88 259 GLY A N 1
ATOM 1946 C CA . GLY A 1 259 ? -0.837 -8.836 1.63 1 98.88 259 GLY A CA 1
ATOM 1947 C C . GLY A 1 259 ? -1.532 -9.109 0.309 1 98.88 259 GLY A C 1
ATOM 1948 O O . GLY A 1 259 ? -2.385 -8.328 -0.121 1 98.88 259 GLY A O 1
ATOM 1949 N N . SER A 1 260 ? -1.19 -10.242 -0.339 1 98.56 260 SER A N 1
ATOM 1950 C CA . SER A 1 260 ? -1.768 -10.508 -1.653 1 98.56 260 SER A CA 1
ATOM 1951 C C . SER A 1 260 ? -2.021 -12 -1.855 1 98.56 260 SER A C 1
ATOM 1953 O O . SER A 1 260 ? -1.171 -12.828 -1.524 1 98.56 260 SER A O 1
ATOM 1955 N N . VAL A 1 261 ? -3.172 -12.344 -2.328 1 96.81 261 VAL A N 1
ATOM 1956 C CA . VAL A 1 261 ? -3.543 -13.688 -2.744 1 96.81 261 VAL A CA 1
ATOM 1957 C C . VAL A 1 261 ? -4.129 -13.656 -4.152 1 96.81 261 VAL A C 1
ATOM 1959 O O . VAL A 1 261 ? -4.852 -12.719 -4.508 1 96.81 261 VAL A O 1
ATOM 1962 N N . LEU A 1 262 ? -3.82 -14.609 -4.926 1 97.62 262 LEU A N 1
ATOM 1963 C CA . LEU A 1 262 ? -4.316 -14.672 -6.301 1 97.62 262 LEU A CA 1
ATOM 1964 C C . LEU A 1 262 ? -5.605 -15.477 -6.379 1 97.62 262 LEU A C 1
ATOM 1966 O O . LEU A 1 262 ? -6.574 -15.047 -7.012 1 97.62 262 LEU A O 1
ATOM 1970 N N . ARG A 1 263 ? -5.699 -16.578 -5.703 1 96.88 263 ARG A N 1
ATOM 1971 C CA . ARG A 1 263 ? -6.762 -17.562 -5.879 1 96.88 263 ARG A CA 1
ATOM 1972 C C . ARG A 1 263 ? -8.125 -16.953 -5.574 1 96.88 263 ARG A C 1
ATOM 1974 O O . ARG A 1 263 ? -9.094 -17.188 -6.297 1 96.88 263 ARG A O 1
ATOM 1981 N N . SER A 1 264 ? -8.211 -16.172 -4.559 1 94.19 264 SER A N 1
ATOM 1982 C CA . SER A 1 264 ? -9.5 -15.711 -4.059 1 94.19 264 SER A CA 1
ATOM 1983 C C . SER A 1 264 ? -9.961 -14.453 -4.793 1 94.19 264 SER A C 1
ATOM 1985 O O . SER A 1 264 ? -11.023 -13.906 -4.48 1 94.19 264 SER A O 1
ATOM 1987 N N . ARG A 1 265 ? -9.164 -13.992 -5.699 1 96.31 265 ARG A N 1
ATOM 1988 C CA . ARG A 1 265 ? -9.617 -12.859 -6.496 1 96.31 265 ARG A CA 1
ATOM 1989 C C . ARG A 1 265 ? -10.852 -13.219 -7.312 1 96.31 265 ARG A C 1
ATOM 1991 O O . ARG A 1 265 ? -11.008 -14.375 -7.73 1 96.31 265 ARG A O 1
ATOM 1998 N N . SER A 1 266 ? -11.703 -12.242 -7.594 1 94.69 266 SER A N 1
ATOM 1999 C CA . SER A 1 266 ? -12.938 -12.461 -8.344 1 94.69 266 SER A CA 1
ATOM 2000 C C . SER A 1 266 ? -12.648 -12.812 -9.797 1 94.69 266 SER A C 1
ATOM 2002 O O . SER A 1 266 ? -11.562 -12.531 -10.305 1 94.69 266 SER A O 1
ATOM 2004 N N . PRO A 1 267 ? -13.602 -13.406 -10.461 1 93.31 267 PRO A N 1
ATOM 2005 C CA . PRO A 1 267 ? -13.422 -13.672 -11.891 1 93.31 267 PRO A CA 1
ATOM 2006 C C . PRO A 1 267 ? -13.125 -12.406 -12.695 1 93.31 267 PRO A C 1
ATOM 2008 O O . PRO A 1 267 ? -12.297 -12.422 -13.602 1 93.31 267 PRO A O 1
ATOM 2011 N N . GLU A 1 268 ? -13.812 -11.352 -12.289 1 95 268 GLU A N 1
ATOM 2012 C CA . GLU A 1 268 ? -13.586 -10.086 -12.984 1 95 268 GLU A CA 1
ATOM 2013 C C . GLU A 1 268 ? -12.148 -9.617 -12.82 1 95 268 GLU A C 1
ATOM 2015 O O . GLU A 1 268 ? -11.523 -9.164 -13.781 1 95 268 GLU A O 1
ATOM 2020 N N . GLU A 1 269 ? -11.641 -9.695 -11.625 1 96.56 269 GLU A N 1
ATOM 2021 C CA . GLU A 1 269 ? -10.25 -9.336 -11.375 1 96.56 269 GLU A CA 1
ATOM 2022 C C . GLU A 1 269 ? -9.297 -10.219 -12.172 1 96.56 269 GLU A C 1
ATOM 2024 O O . GLU A 1 269 ? -8.32 -9.727 -12.75 1 96.56 269 GLU A O 1
ATOM 2029 N N . LYS A 1 270 ? -9.578 -11.484 -12.227 1 97.44 270 LYS A N 1
ATOM 2030 C CA . LYS A 1 270 ? -8.711 -12.43 -12.938 1 97.44 270 LYS A CA 1
ATOM 2031 C C . LYS A 1 270 ? -8.719 -12.164 -14.438 1 97.44 270 LYS A C 1
ATOM 2033 O O . LYS A 1 270 ? -7.695 -12.305 -15.109 1 97.44 270 LYS A O 1
ATOM 2038 N N . VAL A 1 271 ? -9.859 -11.82 -14.922 1 97.12 271 VAL A N 1
ATOM 2039 C CA . VAL A 1 271 ? -9.953 -11.461 -16.328 1 97.12 271 VAL A CA 1
ATOM 2040 C C . VAL A 1 271 ? -9.086 -10.242 -16.609 1 97.12 271 VAL A C 1
ATOM 2042 O O . VAL A 1 271 ? -8.375 -10.195 -17.625 1 97.12 271 VAL A O 1
ATOM 2045 N N . GLU A 1 272 ? -9.102 -9.281 -15.695 1 97.75 272 GLU A N 1
ATOM 2046 C CA . GLU A 1 272 ? -8.289 -8.086 -15.867 1 97.75 272 GLU A CA 1
ATOM 2047 C C . GLU A 1 272 ? -6.797 -8.422 -15.828 1 97.75 272 GLU A C 1
ATOM 2049 O O . GLU A 1 272 ? -6.027 -7.961 -16.672 1 97.75 272 GLU A O 1
ATOM 2054 N N . ILE A 1 273 ? -6.426 -9.211 -14.875 1 98.12 273 ILE A N 1
ATOM 2055 C CA . ILE A 1 273 ? -5.035 -9.625 -14.766 1 98.12 273 ILE A CA 1
ATOM 2056 C C . ILE A 1 273 ? -4.617 -10.375 -16.031 1 98.12 273 ILE A C 1
ATOM 2058 O O . ILE A 1 273 ? -3.533 -10.148 -16.562 1 98.12 273 ILE A O 1
ATOM 2062 N N . THR A 1 274 ? -5.492 -11.25 -16.547 1 98.5 274 THR A N 1
ATOM 2063 C CA . THR A 1 274 ? -5.219 -12.031 -17.734 1 98.5 274 THR A CA 1
ATOM 2064 C C . THR A 1 274 ? -5.043 -11.133 -18.953 1 98.5 274 THR A C 1
ATOM 2066 O O . THR A 1 274 ? -4.133 -11.328 -19.766 1 98.5 274 THR A O 1
ATOM 2069 N N . SER A 1 275 ? -5.906 -10.133 -19.031 1 98.25 275 SER A N 1
ATOM 2070 C CA . SER A 1 275 ? -5.824 -9.195 -20.141 1 98.25 275 SER A CA 1
ATOM 2071 C C . SER A 1 275 ? -4.488 -8.453 -20.141 1 98.25 275 SER A C 1
ATOM 2073 O O . SER A 1 275 ? -3.828 -8.359 -21.172 1 98.25 275 SER A O 1
ATOM 2075 N N . ARG A 1 276 ? -4.094 -7.977 -19.016 1 98.44 276 ARG A N 1
ATOM 2076 C CA . ARG A 1 276 ? -2.816 -7.281 -18.906 1 98.44 276 ARG A CA 1
ATOM 2077 C C . ARG A 1 276 ? -1.652 -8.227 -19.172 1 98.44 276 ARG A C 1
ATOM 2079 O O . ARG A 1 276 ? -0.69 -7.863 -19.844 1 98.44 276 ARG A O 1
ATOM 2086 N N . PHE A 1 277 ? -1.744 -9.398 -18.625 1 98.62 277 PHE A N 1
ATOM 2087 C CA . PHE A 1 277 ? -0.706 -10.398 -18.812 1 98.62 277 PHE A CA 1
ATOM 2088 C C . PHE A 1 277 ? -0.551 -10.742 -20.297 1 98.62 277 PHE A C 1
ATOM 2090 O O . PHE A 1 277 ? 0.567 -10.805 -20.812 1 98.62 277 PHE A O 1
ATOM 2097 N N . ARG A 1 278 ? -1.645 -10.953 -20.969 1 97.81 278 ARG A N 1
ATOM 2098 C CA . ARG A 1 278 ? -1.67 -11.273 -22.391 1 97.81 278 ARG A CA 1
ATOM 2099 C C . ARG A 1 278 ? -0.981 -10.188 -23.203 1 97.81 278 ARG A C 1
ATOM 2101 O O . ARG A 1 278 ? -0.214 -10.484 -24.125 1 97.81 278 ARG A O 1
ATOM 2108 N N . GLN A 1 279 ? -1.169 -8.961 -22.797 1 97.81 279 GLN A N 1
ATOM 2109 C CA . GLN A 1 279 ? -0.655 -7.824 -23.547 1 97.81 279 GLN A CA 1
ATOM 2110 C C . GLN A 1 279 ? 0.801 -7.539 -23.188 1 97.81 279 GLN A C 1
ATOM 2112 O O . GLN A 1 279 ? 1.621 -7.273 -24.078 1 97.81 279 GLN A O 1
ATOM 2117 N N . GLU A 1 280 ? 1.156 -7.699 -21.938 1 98 280 GLU A N 1
ATOM 2118 C CA . GLU A 1 280 ? 2.424 -7.156 -21.469 1 98 280 GLU A CA 1
ATOM 2119 C C . GLU A 1 280 ? 3.469 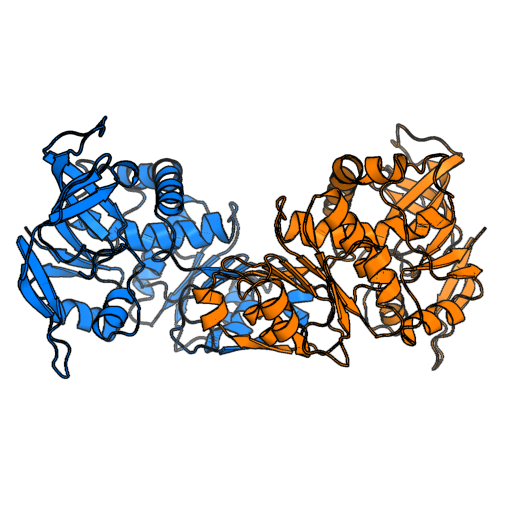-8.258 -21.297 1 98 280 GLU A C 1
ATOM 2121 O O . GLU A 1 280 ? 4.672 -7.988 -21.328 1 98 280 GLU A O 1
ATOM 2126 N N . VAL A 1 281 ? 3.039 -9.531 -21.125 1 98.56 281 VAL A N 1
ATOM 2127 C CA . VAL A 1 281 ? 3.98 -10.57 -20.719 1 98.56 281 VAL A CA 1
ATOM 2128 C C . VAL A 1 281 ? 3.992 -11.695 -21.75 1 98.56 281 VAL A C 1
ATOM 2130 O O . VAL A 1 281 ? 5.059 -12.188 -22.141 1 98.56 281 VAL A O 1
ATOM 2133 N N . TRP A 1 282 ? 2.877 -12.047 -22.312 1 98.25 282 TRP A N 1
ATOM 2134 C CA . TRP A 1 282 ? 2.699 -13.242 -23.125 1 98.25 282 TRP A CA 1
ATOM 2135 C C . TRP A 1 282 ? 3.588 -13.188 -24.375 1 98.25 282 TRP A C 1
ATOM 2137 O O . TRP A 1 282 ? 4.129 -14.211 -24.797 1 98.25 282 TRP A O 1
ATOM 2147 N N . PRO A 1 283 ? 3.807 -12 -24.984 1 97.5 283 PRO A N 1
ATOM 2148 C CA . PRO A 1 283 ? 4.676 -11.93 -26.156 1 97.5 283 PRO A CA 1
ATOM 2149 C C . PRO A 1 283 ? 6.09 -12.438 -25.875 1 97.5 283 PRO A C 1
ATOM 2151 O O . PRO A 1 283 ? 6.758 -12.945 -26.781 1 97.5 283 PRO A O 1
ATOM 2154 N N . TRP A 1 284 ? 6.52 -12.383 -24.656 1 97.69 284 TRP A N 1
ATOM 2155 C CA . TRP A 1 284 ? 7.859 -12.836 -24.297 1 97.69 284 TRP A CA 1
ATOM 2156 C C . TRP A 1 284 ? 7.93 -14.359 -24.25 1 97.69 284 TRP A C 1
ATOM 2158 O O . TRP A 1 284 ? 9.016 -14.938 -24.344 1 97.69 284 TRP A O 1
ATOM 2168 N N . PHE A 1 285 ? 6.809 -14.984 -24 1 97.75 285 PHE A N 1
ATOM 2169 C CA . PHE A 1 285 ? 6.766 -16.438 -24.141 1 97.75 285 PHE A CA 1
ATOM 2170 C C . PHE A 1 285 ? 6.844 -16.859 -25.594 1 97.75 285 PHE A C 1
ATOM 2172 O O . PHE A 1 285 ? 7.523 -17.828 -25.938 1 97.75 285 PHE A O 1
ATOM 2179 N N . GLU A 1 286 ? 6.215 -16.094 -26.375 1 94.06 286 GLU A N 1
ATOM 2180 C CA . GLU A 1 286 ? 6.211 -16.375 -27.812 1 94.06 286 GLU A CA 1
ATOM 2181 C C . GLU A 1 286 ? 7.605 -16.219 -28.406 1 94.06 286 GLU A C 1
ATOM 2183 O O . GLU A 1 286 ? 8 -16.984 -29.297 1 94.06 286 GLU A O 1
ATOM 2188 N N . SER A 1 287 ? 8.359 -15.258 -27.938 1 95.5 287 SER A N 1
ATOM 2189 C CA . SER A 1 287 ? 9.703 -14.992 -28.438 1 95.5 287 SER A CA 1
ATOM 2190 C C . SER A 1 287 ? 10.734 -15.914 -27.797 1 95.5 287 SER A C 1
ATOM 2192 O O . SER A 1 287 ? 11.867 -16.016 -28.25 1 95.5 287 SER A O 1
ATOM 2194 N N . GLY A 1 288 ? 10.32 -16.516 -26.688 1 95.62 288 GLY A N 1
ATOM 2195 C CA . GLY A 1 288 ? 11.211 -17.438 -26.016 1 95.62 288 GLY A CA 1
ATOM 2196 C C . GLY A 1 288 ? 12.031 -16.797 -24.906 1 95.62 288 GLY A C 1
ATOM 2197 O O . GLY A 1 288 ? 12.82 -17.469 -24.234 1 95.62 288 GLY A O 1
ATOM 2198 N N . GLU A 1 289 ? 11.82 -15.547 -24.688 1 97 289 GLU A N 1
ATOM 2199 C CA . GLU A 1 289 ? 12.547 -14.844 -23.625 1 97 289 GLU A CA 1
ATOM 2200 C C . GLU A 1 289 ? 12.078 -15.281 -22.25 1 97 289 GLU A C 1
ATOM 2202 O O . GLU A 1 289 ? 12.805 -15.141 -21.266 1 97 289 GLU A O 1
ATOM 2207 N N . LEU A 1 290 ? 10.836 -15.703 -22.172 1 98.06 290 LEU A N 1
ATOM 2208 C CA . LEU A 1 290 ? 10.289 -16.312 -20.969 1 98.06 290 LEU A CA 1
ATOM 2209 C C . LEU A 1 290 ? 9.977 -17.797 -21.203 1 98.06 290 LEU A C 1
ATOM 2211 O O . LEU A 1 290 ? 9.57 -18.172 -22.312 1 98.06 290 LEU A O 1
ATOM 2215 N N . SER A 1 291 ? 10.125 -18.547 -20.219 1 97.75 291 SER A N 1
ATOM 2216 C CA . SER A 1 291 ? 9.789 -19.969 -20.266 1 97.75 291 SER A CA 1
ATOM 2217 C C . SER A 1 291 ? 9.5 -20.516 -18.875 1 97.75 291 SER A C 1
ATOM 2219 O O . SER A 1 291 ? 10.086 -20.062 -17.891 1 97.75 291 SER A O 1
ATOM 2221 N N . PRO A 1 292 ? 8.641 -21.406 -18.781 1 97.75 292 PRO A N 1
ATOM 2222 C CA . PRO A 1 292 ? 8.469 -22.047 -17.469 1 97.75 292 PRO A CA 1
ATOM 2223 C C . PRO A 1 292 ? 9.672 -22.891 -17.062 1 97.75 292 PRO A C 1
ATOM 2225 O O . PRO A 1 292 ? 10.367 -23.438 -17.922 1 97.75 292 PRO A O 1
ATOM 2228 N N . VAL A 1 293 ? 9.977 -22.953 -15.82 1 98.44 293 VAL A N 1
ATOM 2229 C CA . VAL A 1 293 ? 11 -23.828 -15.266 1 98.44 293 VAL A CA 1
ATOM 2230 C C . VAL A 1 293 ? 10.336 -25.078 -14.68 1 98.44 293 VAL A C 1
ATOM 2232 O O . VAL A 1 293 ? 9.562 -24.984 -13.727 1 98.44 293 VAL A O 1
ATOM 2235 N N . ILE A 1 294 ? 10.641 -26.188 -15.266 1 98.62 294 ILE A N 1
ATOM 2236 C CA . ILE A 1 294 ? 9.977 -27.422 -14.875 1 98.62 294 ILE A CA 1
ATOM 2237 C C . ILE A 1 294 ? 10.992 -28.391 -14.258 1 98.62 294 ILE A C 1
ATOM 2239 O O . ILE A 1 294 ? 12.008 -28.719 -14.883 1 98.62 294 ILE A O 1
ATOM 2243 N N . TYR A 1 295 ? 10.703 -28.75 -13.07 1 98.56 295 TYR A N 1
ATOM 2244 C CA . TYR A 1 295 ? 11.547 -29.688 -12.344 1 98.56 295 TYR A CA 1
ATOM 2245 C C . TYR A 1 295 ? 11.312 -31.109 -12.82 1 98.56 295 TYR A C 1
ATOM 2247 O O . TYR A 1 295 ? 12.266 -31.844 -13.117 1 98.56 295 TYR A O 1
ATOM 2255 N N . ARG A 1 296 ? 10.008 -31.5 -12.898 1 98.12 296 ARG A N 1
ATOM 2256 C CA . ARG A 1 296 ? 9.625 -32.875 -13.266 1 98.12 296 ARG A CA 1
ATOM 2257 C C . ARG A 1 296 ? 8.211 -32.906 -13.828 1 98.12 296 ARG A C 1
ATOM 2259 O O . ARG A 1 296 ? 7.379 -32.062 -13.492 1 98.12 296 ARG A O 1
ATOM 2266 N N . MET A 1 297 ? 8.055 -33.875 -14.758 1 98.44 297 MET A N 1
ATOM 2267 C CA . MET A 1 297 ? 6.719 -34.188 -15.25 1 98.44 297 MET A CA 1
ATOM 2268 C C . MET A 1 297 ? 6.312 -35.594 -14.82 1 98.44 297 MET A C 1
ATOM 2270 O O . MET A 1 297 ? 7.078 -36.562 -14.992 1 98.44 297 MET A O 1
ATOM 2274 N N . LEU A 1 298 ? 5.207 -35.719 -14.227 1 98.81 298 LEU A N 1
ATOM 2275 C CA . LEU A 1 298 ? 4.66 -37 -13.773 1 98.81 298 LEU A CA 1
ATOM 2276 C C . LEU A 1 298 ? 3.242 -37.219 -14.289 1 98.81 298 LEU A C 1
ATOM 2278 O O . LEU A 1 298 ? 2.559 -36.25 -14.633 1 98.81 298 LEU A O 1
ATOM 2282 N N . PRO A 1 299 ? 2.828 -38.469 -14.406 1 98.69 299 PRO A N 1
ATOM 2283 C CA . PRO A 1 299 ? 1.411 -38.656 -14.719 1 98.69 299 PRO A CA 1
ATOM 2284 C C . PRO A 1 299 ? 0.486 -38.219 -13.586 1 98.69 299 PRO A C 1
ATOM 2286 O O . PRO A 1 299 ? 0.87 -38.281 -12.414 1 98.69 299 PRO A O 1
ATOM 2289 N N . ILE A 1 300 ? -0.691 -37.812 -13.93 1 98.75 300 ILE A N 1
ATOM 2290 C CA . ILE A 1 300 ? -1.676 -37.344 -12.969 1 98.75 300 ILE A CA 1
ATOM 2291 C C . ILE A 1 300 ? -1.912 -38.375 -11.891 1 98.75 300 ILE A C 1
ATOM 2293 O O . ILE A 1 300 ? -2.188 -38.062 -10.734 1 98.75 300 ILE A O 1
ATOM 2297 N N . THR A 1 301 ? -1.695 -39.656 -12.211 1 98.38 301 THR A N 1
ATOM 2298 C CA . THR A 1 301 ? -1.912 -40.75 -11.281 1 98.38 301 THR A CA 1
ATOM 2299 C C . THR A 1 301 ? -0.802 -40.781 -10.234 1 98.38 301 THR A C 1
ATOM 2301 O O . THR A 1 301 ? -0.914 -41.5 -9.227 1 98.38 301 THR A O 1
ATOM 2304 N N . SER A 1 302 ? 0.213 -40 -10.414 1 98.44 302 SER A N 1
ATOM 2305 C CA . SER A 1 302 ? 1.303 -39.906 -9.445 1 98.44 302 SER A CA 1
ATOM 2306 C C . SER A 1 302 ? 1.231 -38.562 -8.688 1 98.44 302 SER A C 1
ATOM 2308 O O . SER A 1 302 ? 2.264 -38 -8.328 1 98.44 302 SER A O 1
ATOM 2310 N N . ALA A 1 303 ? 0.075 -38.094 -8.523 1 98.62 303 ALA A N 1
ATOM 2311 C CA . ALA A 1 303 ? -0.119 -36.781 -7.871 1 98.62 303 ALA A CA 1
ATOM 2312 C C . ALA A 1 303 ? 0.448 -36.812 -6.453 1 98.62 303 ALA A C 1
ATOM 2314 O O . ALA A 1 303 ? 0.991 -35.812 -5.984 1 98.62 303 ALA A O 1
ATOM 2315 N N . ASP A 1 304 ? 0.362 -37.906 -5.758 1 98.56 304 ASP A N 1
ATOM 2316 C CA . ASP A 1 304 ? 0.922 -38.031 -4.414 1 98.56 304 ASP A CA 1
ATOM 2317 C C . ASP A 1 304 ? 2.428 -37.781 -4.426 1 98.56 304 ASP A C 1
ATOM 2319 O O . ASP A 1 304 ? 2.945 -37 -3.605 1 98.56 304 ASP A O 1
ATOM 2323 N N . GLU A 1 305 ? 3.002 -38.406 -5.305 1 98.38 305 GLU A N 1
ATOM 2324 C CA . GLU A 1 305 ? 4.445 -38.25 -5.445 1 98.38 305 GLU A CA 1
ATOM 2325 C C . GLU A 1 305 ? 4.797 -36.781 -5.766 1 98.38 305 GLU A C 1
ATOM 2327 O O . GLU A 1 305 ? 5.758 -36.25 -5.223 1 98.38 305 GLU A O 1
ATOM 2332 N N . ALA A 1 306 ? 4.059 -36.188 -6.637 1 98.69 306 ALA A N 1
ATOM 2333 C CA . ALA A 1 306 ? 4.289 -34.812 -7.012 1 98.69 306 ALA A CA 1
ATOM 2334 C C . ALA A 1 306 ? 4.164 -33.875 -5.797 1 98.69 306 ALA A C 1
ATOM 2336 O O . ALA A 1 306 ? 4.969 -32.969 -5.621 1 98.69 306 ALA A O 1
ATOM 2337 N N . HIS A 1 307 ? 3.16 -34.094 -4.965 1 98.56 307 HIS A N 1
ATOM 2338 C CA . HIS A 1 307 ? 2.98 -33.312 -3.746 1 98.56 307 HIS A CA 1
ATOM 2339 C C . HIS A 1 307 ? 4.168 -33.469 -2.805 1 98.56 307 HIS A C 1
ATOM 2341 O O . HIS A 1 307 ? 4.602 -32.531 -2.166 1 98.56 307 HIS A O 1
ATOM 2347 N N . ASP A 1 308 ? 4.699 -34.656 -2.699 1 98.44 308 ASP A N 1
ATOM 2348 C CA . ASP A 1 308 ? 5.84 -34.938 -1.834 1 98.44 308 ASP A CA 1
ATOM 2349 C C . ASP A 1 308 ? 7.07 -34.156 -2.281 1 98.44 308 ASP A C 1
ATOM 2351 O O . ASP A 1 308 ? 7.852 -33.688 -1.448 1 98.44 308 ASP A O 1
ATOM 2355 N N . ILE A 1 309 ? 7.23 -34.062 -3.551 1 98.19 309 ILE A N 1
ATOM 2356 C CA . ILE A 1 309 ? 8.359 -33.312 -4.094 1 98.19 309 ILE A CA 1
ATOM 2357 C C . ILE A 1 309 ? 8.336 -31.875 -3.566 1 98.19 309 ILE A C 1
ATOM 2359 O O . ILE A 1 309 ? 9.359 -31.344 -3.137 1 98.19 309 ILE A O 1
ATOM 2363 N N . LEU A 1 310 ? 7.145 -31.203 -3.582 1 97.31 310 LEU A N 1
ATOM 2364 C CA . LEU A 1 310 ? 7.02 -29.844 -3.074 1 97.31 310 LEU A CA 1
ATOM 2365 C C . LEU A 1 310 ? 7.168 -29.812 -1.556 1 97.31 310 LEU A C 1
ATOM 2367 O O . LEU A 1 310 ? 7.859 -28.953 -1.011 1 97.31 310 LEU A O 1
ATOM 2371 N N . ARG A 1 311 ? 6.52 -30.75 -0.901 1 96 311 ARG A N 1
ATOM 2372 C CA . ARG A 1 311 ? 6.574 -30.812 0.556 1 96 311 ARG A CA 1
ATOM 2373 C C . ARG A 1 311 ? 8.016 -30.906 1.047 1 96 311 ARG A C 1
ATOM 2375 O O . ARG A 1 311 ? 8.367 -30.297 2.066 1 96 311 ARG A O 1
ATOM 2382 N N . ASN A 1 312 ? 8.82 -31.609 0.265 1 96.06 312 ASN A N 1
ATOM 2383 C CA . ASN A 1 312 ? 10.203 -31.844 0.648 1 96.06 312 ASN A CA 1
ATOM 2384 C C . ASN A 1 312 ? 11.133 -30.781 0.083 1 96.06 312 ASN A C 1
ATOM 2386 O O . ASN A 1 312 ? 12.352 -30.859 0.239 1 96.06 312 ASN A O 1
ATOM 2390 N N . ASN A 1 313 ? 10.594 -29.797 -0.582 1 94.75 313 ASN A N 1
ATOM 2391 C CA . ASN A 1 313 ? 11.352 -28.703 -1.164 1 94.75 313 ASN A CA 1
ATOM 2392 C C . ASN A 1 313 ? 12.438 -29.203 -2.104 1 94.75 313 ASN A C 1
ATOM 2394 O O . ASN A 1 313 ? 13.562 -28.703 -2.088 1 94.75 313 ASN A O 1
ATOM 2398 N N . GLU A 1 314 ? 12.117 -30.172 -2.898 1 95.88 314 GLU A N 1
ATOM 2399 C CA . GLU A 1 314 ? 13.086 -30.766 -3.805 1 95.88 314 GLU A CA 1
ATOM 2400 C C . GLU A 1 314 ? 13.172 -29.984 -5.113 1 95.88 314 GLU A C 1
ATOM 2402 O O . GLU A 1 314 ? 14.219 -29.984 -5.766 1 95.88 314 GLU A O 1
ATOM 2407 N N . ASN A 1 315 ? 12.219 -29.359 -5.465 1 96 315 ASN A N 1
ATOM 2408 C CA . ASN A 1 315 ? 12.055 -28.875 -6.828 1 96 315 ASN A CA 1
ATOM 2409 C C . ASN A 1 315 ? 12.734 -27.516 -7.02 1 96 315 ASN A C 1
ATOM 2411 O O . ASN A 1 315 ? 12.773 -26.703 -6.098 1 96 315 ASN A O 1
ATOM 2415 N N . VAL A 1 316 ? 13.211 -27.297 -8.156 1 97.88 316 VAL A N 1
ATOM 2416 C CA . VAL A 1 316 ? 13.422 -25.984 -8.758 1 97.88 316 VAL A CA 1
ATOM 2417 C C . VAL A 1 316 ? 12.344 -25.719 -9.805 1 97.88 316 VAL A C 1
ATOM 2419 O O . VAL A 1 316 ? 12.242 -26.438 -10.797 1 97.88 316 VAL A O 1
ATOM 2422 N N . GLY A 1 317 ? 11.555 -24.719 -9.539 1 98.25 317 GLY A N 1
ATOM 2423 C CA . GLY A 1 317 ? 10.445 -24.453 -10.438 1 98.25 317 GLY A CA 1
ATOM 2424 C C . GLY A 1 317 ? 9.25 -25.359 -10.195 1 98.25 317 GLY A C 1
ATOM 2425 O O . GLY A 1 317 ? 8.906 -25.656 -9.047 1 98.25 317 GLY A O 1
ATOM 2426 N N . LYS A 1 318 ? 8.609 -25.812 -11.227 1 98.81 318 LYS A N 1
ATOM 2427 C CA . LYS A 1 318 ? 7.289 -26.438 -11.156 1 98.81 318 LYS A CA 1
ATOM 2428 C C . LYS A 1 318 ? 7.383 -27.938 -11.328 1 98.81 318 LYS A C 1
ATOM 2430 O O . LYS A 1 318 ? 8.289 -28.438 -12 1 98.81 318 LYS A O 1
ATOM 2435 N N . VAL A 1 319 ? 6.469 -28.625 -10.75 1 98.88 319 VAL A N 1
ATOM 2436 C CA . VAL A 1 319 ? 6.18 -30.016 -11.055 1 98.88 319 VAL A CA 1
ATOM 2437 C C . VAL A 1 319 ? 4.871 -30.125 -11.836 1 98.88 319 VAL A C 1
ATOM 2439 O O . VAL A 1 319 ? 3.832 -29.625 -11.391 1 98.88 319 VAL A O 1
ATOM 2442 N N . VAL A 1 320 ? 4.965 -30.75 -13.023 1 98.88 320 VAL A N 1
ATOM 2443 C CA . VAL A 1 320 ? 3.834 -30.828 -13.938 1 98.88 320 VAL A CA 1
ATOM 2444 C C . VAL A 1 320 ? 3.203 -32.219 -13.875 1 98.88 320 VAL A C 1
ATOM 2446 O O . VAL A 1 320 ? 3.908 -33.219 -13.75 1 98.88 320 VAL A O 1
ATOM 2449 N N . LEU A 1 321 ? 1.923 -32.25 -13.883 1 98.94 321 LEU A N 1
ATOM 2450 C CA . LEU A 1 321 ? 1.164 -33.5 -13.945 1 98.94 321 LEU A CA 1
ATOM 2451 C C . LEU A 1 321 ? 0.511 -33.688 -15.32 1 98.94 321 LEU A C 1
ATOM 2453 O O . LEU A 1 321 ? -0.383 -32.906 -15.68 1 98.94 321 LEU A O 1
ATOM 2457 N N . ARG A 1 322 ? 0.878 -34.688 -16 1 98.75 322 ARG A N 1
ATOM 2458 C CA . ARG A 1 322 ? 0.293 -35 -17.312 1 98.75 322 ARG A CA 1
ATOM 2459 C C . ARG A 1 322 ? -1.036 -35.719 -17.141 1 98.75 322 ARG A C 1
ATOM 2461 O O . ARG A 1 322 ? -1.137 -36.688 -16.375 1 98.75 322 ARG A O 1
ATOM 2468 N N . ILE A 1 323 ? -2.02 -35.375 -17.797 1 98.31 323 ILE A N 1
ATOM 2469 C CA . ILE A 1 323 ? -3.348 -35.969 -17.719 1 98.31 323 ILE A CA 1
ATOM 2470 C C . ILE A 1 323 ? -3.645 -36.75 -18.984 1 98.31 323 ILE A C 1
ATOM 2472 O O . ILE A 1 323 ? -4.145 -37.875 -18.938 1 98.31 323 ILE A O 1
ATOM 2476 N N . SER A 1 324 ? -3.539 -36.219 -20.234 1 86.19 324 SER A N 1
ATOM 2477 C CA . SER A 1 324 ? -3.697 -36.906 -21.516 1 86.19 324 SER A CA 1
ATOM 2478 C C . SER A 1 324 ? -2.393 -36.906 -22.312 1 86.19 324 SER A C 1
ATOM 2480 O O . SER A 1 324 ? -1.528 -36.062 -22.094 1 86.19 324 SER A O 1
ATOM 2482 N N . MET B 1 1 ? 15.344 40.031 10.391 1 97.25 1 MET B N 1
ATOM 2483 C CA . MET B 1 1 ? 13.945 39.719 10.695 1 97.25 1 MET B CA 1
ATOM 2484 C C . MET B 1 1 ? 13.812 39.094 12.07 1 97.25 1 MET B C 1
ATOM 2486 O O . MET B 1 1 ? 14.812 38.781 12.719 1 97.25 1 MET B O 1
ATOM 2490 N N . LYS B 1 2 ? 12.633 38.969 12.539 1 98.31 2 LYS B N 1
ATOM 2491 C CA . LYS B 1 2 ? 12.438 38.219 13.773 1 98.31 2 LYS B CA 1
ATOM 2492 C C . LYS B 1 2 ? 11.93 36.812 13.477 1 98.31 2 LYS B C 1
ATOM 2494 O O . LYS B 1 2 ? 11.258 36.562 12.461 1 98.31 2 LYS B O 1
ATOM 2499 N N . ALA B 1 3 ? 12.312 35.875 14.32 1 98.69 3 ALA B N 1
ATOM 2500 C CA . ALA B 1 3 ? 11.844 34.5 14.273 1 98.69 3 ALA B CA 1
ATOM 2501 C C . ALA B 1 3 ? 11.914 33.844 15.648 1 98.69 3 ALA B C 1
ATOM 2503 O O . ALA B 1 3 ? 12.562 34.375 16.562 1 98.69 3 ALA B O 1
ATOM 2504 N N . ILE B 1 4 ? 11.219 32.812 15.828 1 98.75 4 ILE B N 1
ATOM 2505 C CA . ILE B 1 4 ? 11.297 32.031 17.062 1 98.75 4 ILE B CA 1
ATOM 2506 C C . ILE B 1 4 ? 12.602 31.25 17.109 1 98.75 4 ILE B C 1
ATOM 2508 O O . ILE B 1 4 ? 12.945 30.562 16.156 1 98.75 4 ILE B O 1
ATOM 2512 N N . GLN B 1 5 ? 13.305 31.391 18.094 1 97.94 5 GLN B N 1
ATOM 2513 C CA . GLN B 1 5 ? 14.461 30.562 18.422 1 97.94 5 GLN B CA 1
ATOM 2514 C C . GLN B 1 5 ? 14.203 29.734 19.688 1 97.94 5 GLN B C 1
ATOM 2516 O O . GLN B 1 5 ? 13.469 30.156 20.578 1 97.94 5 GLN B O 1
ATOM 2521 N N . VAL B 1 6 ? 14.758 28.547 19.672 1 97.56 6 VAL B N 1
ATOM 2522 C CA . VAL B 1 6 ? 14.625 27.672 20.828 1 97.56 6 VAL B CA 1
ATOM 2523 C C . VAL B 1 6 ? 15.828 27.844 21.766 1 97.56 6 VAL B C 1
ATOM 2525 O O . VAL B 1 6 ? 16.969 27.625 21.359 1 97.56 6 VAL B O 1
ATOM 2528 N N . ARG B 1 7 ? 15.562 28.188 22.984 1 96.44 7 ARG B N 1
ATOM 2529 C CA . ARG B 1 7 ? 16.641 28.359 23.969 1 96.44 7 ARG B CA 1
ATOM 2530 C C . ARG B 1 7 ? 17.172 27 24.422 1 96.44 7 ARG B C 1
ATOM 2532 O O . ARG B 1 7 ? 16.422 26.047 24.562 1 96.44 7 ARG B O 1
ATOM 2539 N N . ASP B 1 8 ? 18.516 27 24.656 1 94 8 ASP B N 1
ATOM 2540 C CA . ASP B 1 8 ? 19.156 25.797 25.172 1 94 8 ASP B CA 1
ATOM 2541 C C . ASP B 1 8 ? 18.953 25.656 26.688 1 94 8 ASP B C 1
ATOM 2543 O O . ASP B 1 8 ? 19.906 25.703 27.453 1 94 8 ASP B O 1
ATOM 2547 N N . ASP B 1 9 ? 17.766 25.656 27.188 1 95.38 9 ASP B N 1
ATOM 2548 C CA . ASP B 1 9 ? 17.391 25.438 28.578 1 95.38 9 ASP B CA 1
ATOM 2549 C C . ASP B 1 9 ? 16.5 24.203 28.734 1 95.38 9 ASP B C 1
ATOM 2551 O O . ASP B 1 9 ? 16.172 23.547 27.734 1 95.38 9 ASP B O 1
ATOM 2555 N N . GLU B 1 10 ? 16.297 23.797 29.906 1 93.19 10 GLU B N 1
ATOM 2556 C CA . GLU B 1 10 ? 15.555 22.578 30.203 1 93.19 10 GLU B CA 1
ATOM 2557 C C . GLU B 1 10 ? 14.164 22.594 29.578 1 93.19 10 GLU B C 1
ATOM 2559 O O . GLU B 1 10 ? 13.672 21.562 29.125 1 93.19 10 GLU B O 1
ATOM 2564 N N . GLN B 1 11 ? 13.641 23.766 29.438 1 94.25 11 GLN B N 1
ATOM 2565 C CA . GLN B 1 11 ? 12.273 23.891 28.938 1 94.25 11 GLN B CA 1
ATOM 2566 C C . GLN B 1 11 ? 12.242 24.141 27.438 1 94.25 11 GLN B C 1
ATOM 2568 O O . GLN B 1 11 ? 11.172 24.156 26.828 1 94.25 11 GLN B O 1
ATOM 2573 N N . HIS B 1 12 ? 13.391 24.359 26.812 1 97.25 12 HIS B N 1
ATOM 2574 C CA . HIS B 1 12 ? 13.445 24.719 25.391 1 97.25 12 HIS B CA 1
ATOM 2575 C C . HIS B 1 12 ? 12.547 25.906 25.109 1 97.25 12 HIS B C 1
ATOM 2577 O O . HIS B 1 12 ? 11.719 25.859 24.188 1 97.25 12 HIS B O 1
ATOM 2583 N N . THR B 1 13 ? 12.742 26.984 25.859 1 98 13 THR B N 1
ATOM 2584 C CA . THR B 1 13 ? 11.891 28.172 25.781 1 98 13 THR B CA 1
ATOM 2585 C C . THR B 1 13 ? 11.93 28.766 24.391 1 98 13 THR B C 1
ATOM 2587 O O . THR B 1 13 ? 12.992 28.859 23.766 1 98 13 THR B O 1
ATOM 2590 N N . LEU B 1 14 ? 10.742 29.141 23.875 1 98.56 14 LEU B N 1
ATOM 2591 C CA . LEU B 1 14 ? 10.633 29.797 22.578 1 98.56 14 LEU B CA 1
ATOM 2592 C C . LEU B 1 14 ? 10.727 31.312 22.719 1 98.56 14 LEU B C 1
ATOM 2594 O O . LEU B 1 14 ? 9.945 31.922 23.453 1 98.56 14 LEU B O 1
ATOM 2598 N N . VAL B 1 15 ? 11.664 31.875 21.969 1 98 15 VAL B N 1
ATOM 2599 C CA . VAL B 1 15 ? 11.914 33.312 22.109 1 98 15 VAL B CA 1
ATOM 2600 C C . VAL B 1 15 ? 11.852 33.969 20.734 1 98 15 VAL B C 1
ATOM 2602 O O . VAL B 1 15 ? 12.422 33.469 19.766 1 98 15 VAL B O 1
ATOM 2605 N N . TRP B 1 16 ? 11.133 35 20.672 1 98.06 16 TRP B N 1
ATOM 2606 C CA . TRP B 1 16 ? 10.992 35.844 19.469 1 98.06 16 TRP B CA 1
ATOM 2607 C C . TRP B 1 16 ? 12.141 36.844 19.359 1 98.06 16 TRP B C 1
ATOM 2609 O O . TRP B 1 16 ? 12.172 37.844 20.094 1 98.06 16 TRP B O 1
ATOM 2619 N N . GLU B 1 17 ? 13.117 36.562 18.516 1 97.5 17 GLU B N 1
ATOM 2620 C CA . GLU B 1 17 ? 14.312 37.406 18.5 1 97.5 17 GLU B CA 1
ATOM 2621 C C . GLU B 1 17 ? 14.789 37.656 17.062 1 97.5 17 GLU B C 1
ATOM 2623 O O . GLU B 1 17 ? 14.281 37.031 16.125 1 97.5 17 GLU B O 1
ATOM 2628 N N . GLU B 1 18 ? 15.758 38.562 16.953 1 98.19 18 GLU B N 1
ATOM 2629 C CA . GLU B 1 18 ? 16.281 38.938 15.641 1 98.19 18 GLU B CA 1
ATOM 2630 C C . GLU B 1 18 ? 17.188 37.844 15.07 1 98.19 18 GLU B C 1
ATOM 2632 O O . GLU B 1 18 ? 18.016 37.281 15.773 1 98.19 18 GLU B O 1
ATOM 2637 N N . VAL B 1 19 ? 16.938 37.5 13.789 1 97.38 19 VAL B N 1
ATOM 2638 C CA . VAL B 1 19 ? 17.766 36.594 13.023 1 97.38 19 VAL B CA 1
ATOM 2639 C C . VAL B 1 19 ? 17.953 37.125 11.602 1 97.38 19 VAL B C 1
ATOM 2641 O O . VAL B 1 19 ? 17.359 38.125 11.234 1 97.38 19 VAL B O 1
ATOM 2644 N N . ASP B 1 20 ? 18.781 36.469 10.812 1 95.69 20 ASP B N 1
ATOM 2645 C CA . ASP B 1 20 ? 18.984 36.875 9.43 1 95.69 20 ASP B CA 1
ATOM 2646 C C . ASP B 1 20 ? 17.75 36.562 8.578 1 95.69 20 ASP B C 1
ATOM 2648 O O . ASP B 1 20 ? 17.125 35.531 8.75 1 95.69 20 ASP B O 1
ATOM 2652 N N . THR B 1 21 ? 17.438 37.469 7.688 1 95.5 21 THR B N 1
ATOM 2653 C CA . THR B 1 21 ? 16.406 37.188 6.699 1 95.5 21 THR B CA 1
ATOM 2654 C C . THR B 1 21 ? 16.922 36.219 5.633 1 95.5 21 THR B C 1
ATOM 2656 O O . THR B 1 21 ? 18.047 36.344 5.172 1 95.5 21 THR B O 1
ATOM 2659 N N . PRO B 1 22 ? 16.156 35.281 5.309 1 94.94 22 PRO B N 1
ATOM 2660 C CA . PRO B 1 22 ? 16.625 34.312 4.309 1 94.94 22 PRO B CA 1
ATOM 2661 C C . PRO B 1 22 ? 16.812 34.938 2.932 1 94.94 22 PRO B C 1
ATOM 2663 O O . PRO B 1 22 ? 16.141 35.906 2.59 1 94.94 22 PRO B O 1
ATOM 2666 N N . SER B 1 23 ? 17.656 34.344 2.191 1 94.06 23 SER B N 1
ATOM 2667 C CA . SER B 1 23 ? 17.938 34.781 0.833 1 94.06 23 SER B CA 1
ATOM 2668 C C . SER B 1 23 ? 16.906 34.25 -0.155 1 94.06 23 SER B C 1
ATOM 2670 O O . SER B 1 23 ? 16.484 33.094 -0.041 1 94.06 23 SER B O 1
ATOM 2672 N N . LEU B 1 24 ? 16.609 35.062 -1.061 1 95.81 24 LEU B N 1
ATOM 2673 C CA . LEU B 1 24 ? 15.648 34.688 -2.104 1 95.81 24 LEU B CA 1
ATOM 2674 C C . LEU B 1 24 ? 16.375 34.188 -3.352 1 95.81 24 LEU B C 1
ATOM 2676 O O . LEU B 1 24 ? 17.266 34.875 -3.867 1 95.81 24 LEU B O 1
ATOM 2680 N N . GLY B 1 25 ? 16.031 33.031 -3.779 1 96.12 25 GLY B N 1
ATOM 2681 C CA . GLY B 1 25 ? 16.609 32.469 -4.992 1 96.12 25 GLY B CA 1
ATOM 2682 C C . GLY B 1 25 ? 15.656 32.469 -6.168 1 96.12 25 GLY B C 1
ATOM 2683 O O . GLY B 1 25 ? 14.508 32.906 -6.039 1 96.12 25 GLY B O 1
ATOM 2684 N N . PRO B 1 26 ? 16.203 32.031 -7.355 1 97.5 26 PRO B N 1
ATOM 2685 C CA . PRO B 1 26 ? 15.32 31.938 -8.523 1 97.5 26 PRO B CA 1
ATOM 2686 C C . PRO B 1 26 ? 14.141 31 -8.281 1 97.5 26 PRO B C 1
ATOM 2688 O O . PRO B 1 26 ? 14.281 29.969 -7.629 1 97.5 26 PRO B O 1
ATOM 2691 N N . GLY B 1 27 ? 12.938 31.422 -8.805 1 97.75 27 GLY B N 1
ATOM 2692 C CA . GLY B 1 27 ? 11.742 30.594 -8.711 1 97.75 27 GLY B CA 1
ATOM 2693 C C . GLY B 1 27 ? 11.086 30.656 -7.348 1 97.75 27 GLY B C 1
ATOM 2694 O O . GLY B 1 27 ? 10.078 29.984 -7.113 1 97.75 27 GLY B O 1
ATOM 2695 N N . GLU B 1 28 ? 11.648 31.438 -6.473 1 98.19 28 GLU B N 1
ATOM 2696 C CA . GLU B 1 28 ? 11.148 31.516 -5.102 1 98.19 28 GLU B CA 1
ATOM 2697 C C . GLU B 1 28 ? 10.5 32.875 -4.832 1 98.19 28 GLU B C 1
ATOM 2699 O O . GLU B 1 28 ? 10.641 33.812 -5.625 1 98.19 28 GLU B O 1
ATOM 2704 N N . VAL B 1 29 ? 9.758 33 -3.773 1 98.62 29 VAL B N 1
ATOM 2705 C CA . VAL B 1 29 ? 9.188 34.25 -3.301 1 98.62 29 VAL B CA 1
ATOM 2706 C C . VAL B 1 29 ? 9.484 34.438 -1.813 1 98.62 29 VAL B C 1
ATOM 2708 O O . VAL B 1 29 ? 9.641 33.438 -1.084 1 98.62 29 VAL B O 1
ATOM 2711 N N . LEU B 1 30 ? 9.617 35.594 -1.448 1 98.69 30 LEU B N 1
ATOM 2712 C CA . LEU B 1 30 ? 9.656 35.938 -0.034 1 98.69 30 LEU B CA 1
ATOM 2713 C C . LEU B 1 30 ? 8.281 36.344 0.465 1 98.69 30 LEU B C 1
ATOM 2715 O O . LEU B 1 30 ? 7.656 37.25 -0.09 1 98.69 30 LEU B O 1
ATOM 2719 N N . ILE B 1 31 ? 7.793 35.656 1.397 1 98.81 31 ILE B N 1
ATOM 2720 C CA . ILE B 1 31 ? 6.488 35.969 1.973 1 98.81 31 ILE B CA 1
ATOM 2721 C C . ILE B 1 31 ? 6.664 36.75 3.277 1 98.81 31 ILE B C 1
ATOM 2723 O O . ILE B 1 31 ? 7.441 36.344 4.145 1 98.81 31 ILE B O 1
ATOM 2727 N N . LYS B 1 32 ? 6.043 37.844 3.369 1 98.81 32 LYS B N 1
ATOM 2728 C CA . LYS B 1 32 ? 5.832 38.5 4.672 1 98.81 32 LYS B CA 1
ATOM 2729 C C . LYS B 1 32 ? 4.703 37.812 5.438 1 98.81 32 LYS B C 1
ATOM 2731 O O . LYS B 1 32 ? 3.531 37.938 5.074 1 98.81 32 LYS B O 1
ATOM 2736 N N . ALA B 1 33 ? 5.051 37.156 6.508 1 98.88 33 ALA B N 1
ATOM 2737 C CA . ALA B 1 33 ? 4.117 36.281 7.184 1 98.88 33 ALA B CA 1
ATOM 2738 C C . ALA B 1 33 ? 3.061 37.062 7.953 1 98.88 33 ALA B C 1
ATOM 2740 O O . ALA B 1 33 ? 3.387 38 8.68 1 98.88 33 ALA B O 1
ATOM 2741 N N . ALA B 1 34 ? 1.848 36.719 7.738 1 98.88 34 ALA B N 1
ATOM 2742 C CA . ALA B 1 34 ? 0.747 37.188 8.57 1 98.88 34 ALA B CA 1
ATOM 2743 C C . ALA B 1 34 ? 0.513 36.25 9.758 1 98.88 34 ALA B C 1
ATOM 2745 O O . ALA B 1 34 ? 0.26 36.719 10.875 1 98.88 34 ALA B O 1
ATOM 2746 N N . ALA B 1 35 ? 0.62 34.938 9.477 1 98.94 35 ALA B N 1
ATOM 2747 C CA . ALA B 1 35 ? 0.386 33.969 10.523 1 98.94 35 ALA B CA 1
ATOM 2748 C C . ALA B 1 35 ? 1.015 32.625 10.156 1 98.94 35 ALA B C 1
ATOM 2750 O O . ALA B 1 35 ? 1.406 32.406 9.008 1 98.94 35 ALA B O 1
ATOM 2751 N N . THR B 1 36 ? 1.215 31.766 11.102 1 98.88 36 THR B N 1
ATOM 2752 C CA . THR B 1 36 ? 1.524 30.344 11.016 1 98.88 36 THR B CA 1
ATOM 2753 C C . THR B 1 36 ? 0.637 29.547 11.961 1 98.88 36 THR B C 1
ATOM 2755 O O . THR B 1 36 ? -0.295 30.094 12.562 1 98.88 36 THR B O 1
ATOM 2758 N N . ALA B 1 37 ? 0.813 28.234 11.977 1 98.88 37 ALA B N 1
ATOM 2759 C CA . ALA B 1 37 ? 0.045 27.406 12.898 1 98.88 37 ALA B CA 1
ATOM 2760 C C . ALA B 1 37 ? 0.922 26.328 13.523 1 98.88 37 ALA B C 1
ATOM 2762 O O . ALA B 1 37 ? 1.985 26 12.992 1 98.88 37 ALA B O 1
ATOM 2763 N N . VAL B 1 38 ? 0.476 25.844 14.68 1 98.75 38 VAL B N 1
ATOM 2764 C CA . VAL B 1 38 ? 1.271 24.906 15.453 1 98.75 38 VAL B CA 1
ATOM 2765 C C . VAL B 1 38 ? 0.91 23.469 15.055 1 98.75 38 VAL B C 1
ATOM 2767 O O . VAL B 1 38 ? -0.267 23.141 14.883 1 98.75 38 VAL B O 1
ATOM 2770 N N . ASN B 1 39 ? 1.863 22.672 14.914 1 98 39 ASN B N 1
ATOM 2771 C CA . ASN B 1 39 ? 1.705 21.25 14.641 1 98 39 ASN B CA 1
ATOM 2772 C C . ASN B 1 39 ? 2.428 20.391 15.672 1 98 39 ASN B C 1
ATOM 2774 O O . ASN B 1 39 ? 3.395 20.844 16.297 1 98 39 ASN B O 1
ATOM 2778 N N . ARG B 1 40 ? 2.012 19.172 15.812 1 96.12 40 ARG B N 1
ATOM 2779 C CA . ARG B 1 40 ? 2.672 18.25 16.734 1 96.12 40 ARG B CA 1
ATOM 2780 C C . ARG B 1 40 ? 4.141 18.078 16.375 1 96.12 40 ARG B C 1
ATOM 2782 O O . ARG B 1 40 ? 4.988 17.891 17.25 1 96.12 40 ARG B O 1
ATOM 2789 N N . ALA B 1 41 ? 4.41 18.109 15.125 1 96.19 41 ALA B N 1
ATOM 2790 C CA . ALA B 1 41 ? 5.785 18.031 14.648 1 96.19 41 ALA B CA 1
ATOM 2791 C C . ALA B 1 41 ? 6.648 19.141 15.234 1 96.19 41 ALA B C 1
ATOM 2793 O O . ALA B 1 41 ? 7.836 18.938 15.492 1 96.19 41 ALA B O 1
ATOM 2794 N N . ASP B 1 42 ? 6.086 20.297 15.461 1 97.88 42 ASP B N 1
ATOM 2795 C CA . ASP B 1 42 ? 6.816 21.422 16.062 1 97.88 42 ASP B CA 1
ATOM 2796 C C . ASP B 1 42 ? 7.246 21.094 17.484 1 97.88 42 ASP B C 1
ATOM 2798 O O . ASP B 1 42 ? 8.352 21.438 17.906 1 97.88 42 ASP B O 1
ATOM 2802 N N . LEU B 1 43 ? 6.348 20.406 18.219 1 97 43 LEU B N 1
ATOM 2803 C CA . LEU B 1 43 ? 6.668 20.016 19.578 1 97 43 LEU B CA 1
ATOM 2804 C C . LEU B 1 43 ? 7.867 19.078 19.609 1 97 43 LEU B C 1
ATOM 2806 O O . LEU B 1 43 ? 8.734 19.188 20.484 1 97 43 LEU B O 1
ATOM 2810 N N . LEU B 1 44 ? 7.887 18.188 18.656 1 95.44 44 LEU B N 1
ATOM 2811 C CA . LEU B 1 44 ? 8.977 17.219 18.578 1 95.44 44 LEU B CA 1
ATOM 2812 C C . LEU B 1 44 ? 10.273 17.906 18.156 1 95.44 44 LEU B C 1
ATOM 2814 O O . LEU B 1 44 ? 11.336 17.641 18.734 1 95.44 44 LEU B O 1
ATOM 2818 N N . GLN B 1 45 ? 10.195 18.75 17.172 1 96.62 45 GLN B N 1
ATOM 2819 C CA . GLN B 1 45 ? 11.383 19.469 16.734 1 96.62 45 GLN B CA 1
ATOM 2820 C C . GLN B 1 45 ? 11.961 20.312 17.859 1 96.62 45 GLN B C 1
ATOM 2822 O O . GLN B 1 45 ? 13.18 20.375 18.047 1 96.62 45 GLN B O 1
ATOM 2827 N N . ARG B 1 46 ? 11.062 20.984 18.594 1 97.19 46 ARG B N 1
ATOM 2828 C CA . ARG B 1 46 ? 11.453 21.828 19.734 1 97.19 46 ARG B CA 1
ATOM 2829 C C . ARG B 1 46 ? 12.352 21.062 20.688 1 97.19 46 ARG B C 1
ATOM 2831 O O . ARG B 1 46 ? 13.312 21.625 21.219 1 97.19 46 ARG B O 1
ATOM 2838 N N . ARG B 1 47 ? 12.195 19.766 20.828 1 95.56 47 ARG B N 1
ATOM 2839 C CA . ARG B 1 47 ? 12.914 18.922 21.781 1 95.56 47 ARG B CA 1
ATOM 2840 C C . ARG B 1 47 ? 14.039 18.156 21.109 1 95.56 47 ARG B C 1
ATOM 2842 O O . ARG B 1 47 ? 14.672 17.297 21.719 1 95.56 47 ARG B O 1
ATOM 2849 N N . GLY B 1 48 ? 14.188 18.344 19.797 1 93.94 48 GLY B N 1
ATOM 2850 C CA . GLY B 1 48 ? 15.258 17.688 19.078 1 93.94 48 GLY B CA 1
ATOM 2851 C C . GLY B 1 48 ? 14.898 16.266 18.656 1 93.94 48 GLY B C 1
ATOM 2852 O O . GLY B 1 48 ? 15.789 15.461 18.375 1 93.94 48 GLY B O 1
ATOM 2853 N N . LEU B 1 49 ? 13.695 15.945 18.578 1 91.5 49 LEU B N 1
ATOM 2854 C CA . LEU B 1 49 ? 13.258 14.578 18.328 1 91.5 49 LEU B CA 1
ATOM 2855 C C . LEU B 1 49 ? 12.68 14.438 16.922 1 91.5 49 LEU B C 1
ATOM 2857 O O . LEU B 1 49 ? 12.188 13.375 16.562 1 91.5 49 LEU B O 1
ATOM 2861 N N . TYR B 1 50 ? 12.719 15.438 16.188 1 92.25 50 TYR B N 1
ATOM 2862 C CA . TYR B 1 50 ? 12.25 15.438 14.797 1 92.25 50 TYR B CA 1
ATOM 2863 C C . TYR B 1 50 ? 13.172 16.266 13.914 1 92.25 50 TYR B C 1
ATOM 2865 O O . TYR B 1 50 ? 13.023 17.484 13.805 1 92.25 50 TYR B O 1
ATOM 2873 N N . PRO B 1 51 ? 13.992 15.602 13.312 1 90.62 51 PRO B N 1
ATOM 2874 C CA . PRO B 1 51 ? 15.047 16.297 12.578 1 90.62 51 PRO B CA 1
ATOM 2875 C C . PRO B 1 51 ? 14.508 17.109 11.398 1 90.62 51 PRO B C 1
ATOM 2877 O O . PRO B 1 51 ? 13.547 16.688 10.75 1 90.62 51 PRO B O 1
ATOM 2880 N N . VAL B 1 52 ? 15.188 18.156 11.148 1 93.75 52 VAL B N 1
ATOM 2881 C CA . VAL B 1 52 ? 14.875 19.031 10.016 1 93.75 52 VAL B CA 1
ATOM 2882 C C . VAL B 1 52 ? 15.383 18.391 8.727 1 93.75 52 VAL B C 1
ATOM 2884 O O . VAL B 1 52 ? 16.531 17.953 8.656 1 93.75 52 VAL B O 1
ATOM 2887 N N . PRO B 1 53 ? 14.523 18.312 7.754 1 94.5 53 PRO B N 1
ATOM 2888 C CA . PRO B 1 53 ? 15.016 17.797 6.477 1 94.5 53 PRO B CA 1
ATOM 2889 C C . PRO B 1 53 ? 16.203 18.594 5.934 1 94.5 53 PRO B C 1
ATOM 2891 O O . PRO B 1 53 ? 16.297 19.797 6.184 1 94.5 53 PRO B O 1
ATOM 2894 N N . GLU B 1 54 ? 17.016 17.938 5.176 1 91.75 54 GLU B N 1
ATOM 2895 C CA . GLU B 1 54 ? 18.172 18.594 4.574 1 91.75 54 GLU B CA 1
ATOM 2896 C C . GLU B 1 54 ? 17.734 19.766 3.695 1 91.75 54 GLU B C 1
ATOM 2898 O O . GLU B 1 54 ? 16.812 19.641 2.898 1 91.75 54 GLU B O 1
ATOM 2903 N N . GLY B 1 55 ? 18.391 20.859 3.955 1 91.69 55 GLY B N 1
ATOM 2904 C CA . GLY B 1 55 ? 18.125 22.016 3.111 1 91.69 55 GLY B CA 1
ATOM 2905 C C . GLY B 1 55 ? 16.984 22.875 3.617 1 91.69 55 GLY B C 1
ATOM 2906 O O . GLY B 1 55 ? 16.812 24.016 3.17 1 91.69 55 GLY B O 1
ATOM 2907 N N . ALA B 1 56 ? 16.219 22.406 4.547 1 94 56 ALA B N 1
ATOM 2908 C CA . ALA B 1 56 ? 15.078 23.172 5.066 1 94 56 ALA B CA 1
ATOM 2909 C C . ALA B 1 56 ? 15.523 24.156 6.133 1 94 56 ALA B C 1
ATOM 2911 O O . ALA B 1 56 ? 16.578 23.984 6.746 1 94 56 ALA B O 1
ATOM 2912 N N . SER B 1 57 ? 14.758 25.172 6.336 1 95.75 57 SER B N 1
ATOM 2913 C CA . SER B 1 57 ? 15.008 26.141 7.398 1 95.75 57 SER B CA 1
ATOM 2914 C C . SER B 1 57 ? 14.992 25.469 8.766 1 95.75 57 SER B C 1
ATOM 2916 O O . SER B 1 57 ? 14.094 24.672 9.07 1 95.75 57 SER B O 1
ATOM 2918 N N . PRO B 1 58 ? 15.961 25.781 9.594 1 95.25 58 PRO B N 1
ATOM 2919 C CA . PRO B 1 58 ? 15.945 25.234 10.961 1 95.25 58 PRO B CA 1
ATOM 2920 C C . PRO B 1 58 ? 14.898 25.906 11.844 1 95.25 58 PRO B C 1
ATOM 2922 O O . PRO B 1 58 ? 14.609 25.422 12.945 1 95.25 58 PRO B O 1
ATOM 2925 N N . ILE B 1 59 ? 14.414 27.078 11.359 1 97.75 59 ILE B N 1
ATOM 2926 C CA . ILE B 1 59 ? 13.32 27.719 12.086 1 97.75 59 ILE B CA 1
ATOM 2927 C C . ILE B 1 59 ? 12.07 26.828 12.023 1 97.75 59 ILE B C 1
ATOM 2929 O O . ILE B 1 59 ? 11.727 26.312 10.961 1 97.75 59 ILE B O 1
ATOM 2933 N N . MET B 1 60 ? 11.398 26.641 13.125 1 98.12 60 MET B N 1
ATOM 2934 C CA . MET B 1 60 ? 10.211 25.781 13.203 1 98.12 60 MET B CA 1
ATOM 2935 C C . MET B 1 60 ? 9.07 26.359 12.375 1 98.12 60 MET B C 1
ATOM 2937 O O . MET B 1 60 ? 9.117 27.531 11.984 1 98.12 60 MET B O 1
ATOM 2941 N N . GLY B 1 61 ? 8.039 25.516 12.234 1 98.56 61 GLY B N 1
ATOM 2942 C CA . GLY B 1 61 ? 6.832 25.922 11.531 1 98.56 61 GLY B CA 1
ATOM 2943 C C . GLY B 1 61 ? 6.695 25.281 10.164 1 98.56 61 GLY B C 1
ATOM 2944 O O . GLY B 1 61 ? 7.586 25.406 9.32 1 98.56 61 GLY B O 1
ATOM 2945 N N . LEU B 1 62 ? 5.555 24.766 9.906 1 98.69 62 LEU B N 1
ATOM 2946 C CA . LEU B 1 62 ? 5.398 23.906 8.734 1 98.69 62 LEU B CA 1
ATOM 2947 C C . LEU B 1 62 ? 4.438 24.531 7.727 1 98.69 62 LEU B C 1
ATOM 2949 O O . LEU B 1 62 ? 4.105 23.906 6.719 1 98.69 62 LEU B O 1
ATOM 2953 N N . GLU B 1 63 ? 3.947 25.703 7.984 1 98.88 63 GLU B N 1
ATOM 2954 C CA . GLU B 1 63 ? 3.016 26.406 7.102 1 98.88 63 GLU B CA 1
ATOM 2955 C C . GLU B 1 63 ? 3.014 27.906 7.367 1 98.88 63 GLU B C 1
ATOM 2957 O O . GLU B 1 63 ? 3.547 28.359 8.375 1 98.88 63 GLU B O 1
ATOM 2962 N N . VAL B 1 64 ? 2.41 28.625 6.402 1 98.88 64 VAL B N 1
ATOM 2963 C CA . VAL B 1 64 ? 2.408 30.078 6.531 1 98.88 64 VAL B CA 1
ATOM 2964 C C . VAL B 1 64 ? 1.284 30.672 5.684 1 98.88 64 VAL B C 1
ATOM 2966 O O . VAL B 1 64 ? 0.862 30.062 4.695 1 98.88 64 VAL B O 1
ATOM 2969 N N . SER B 1 65 ? 0.771 31.766 6.102 1 98.94 65 SER B N 1
ATOM 2970 C CA . SER B 1 65 ? 0.01 32.688 5.254 1 98.94 65 SER B CA 1
ATOM 2971 C C . SER B 1 65 ? 0.575 34.094 5.32 1 98.94 65 SER B C 1
ATOM 2973 O O . SER B 1 65 ? 1.205 34.469 6.312 1 98.94 65 SER B O 1
ATOM 2975 N N . GLY B 1 66 ? 0.395 34.812 4.293 1 98.88 66 GLY B N 1
ATOM 2976 C CA . GLY B 1 66 ? 0.895 36.188 4.246 1 98.88 66 GLY B CA 1
ATOM 2977 C C . GLY B 1 66 ? 0.8 36.812 2.867 1 98.88 66 GLY B C 1
ATOM 2978 O O . GLY B 1 66 ? -0.112 36.5 2.1 1 98.88 66 GLY B O 1
ATOM 2979 N N . THR B 1 67 ? 1.673 37.812 2.691 1 98.81 67 THR B N 1
ATOM 2980 C CA . THR B 1 67 ? 1.723 38.5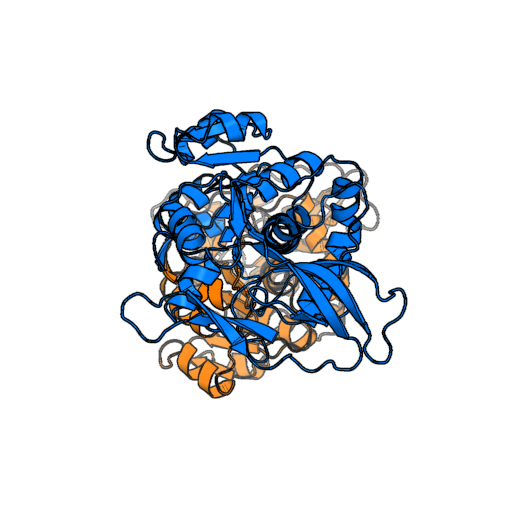 1.403 1 98.81 67 THR B CA 1
ATOM 2981 C C . THR B 1 67 ? 3.113 38.375 0.784 1 98.81 67 THR B C 1
ATOM 2983 O O . THR B 1 67 ? 4.113 38.312 1.5 1 98.81 67 THR B O 1
ATOM 2986 N N . ILE B 1 68 ? 3.119 38.375 -0.542 1 98.81 68 ILE B N 1
ATOM 2987 C CA . ILE B 1 68 ? 4.402 38.312 -1.233 1 98.81 68 ILE B CA 1
ATOM 2988 C C . ILE B 1 68 ? 5.141 39.656 -1.049 1 98.81 68 ILE B C 1
ATOM 2990 O O . ILE B 1 68 ? 4.613 40.719 -1.384 1 98.81 68 ILE B O 1
ATOM 2994 N N . ALA B 1 69 ? 6.316 39.594 -0.525 1 98.56 69 ALA B N 1
ATOM 2995 C CA . ALA B 1 69 ? 7.137 40.75 -0.292 1 98.56 69 ALA B CA 1
ATOM 2996 C C . ALA B 1 69 ? 8.141 40.969 -1.426 1 98.56 69 ALA B C 1
ATOM 2998 O O . ALA B 1 69 ? 8.508 42.094 -1.737 1 98.56 69 ALA B O 1
ATOM 2999 N N . LYS B 1 70 ? 8.664 39.875 -1.974 1 98.5 70 LYS B N 1
ATOM 3000 C CA . LYS B 1 70 ? 9.625 39.875 -3.072 1 98.5 70 LYS B CA 1
ATOM 3001 C C . LYS B 1 70 ? 9.438 38.688 -3.99 1 98.5 70 LYS B C 1
ATOM 3003 O O . LYS B 1 70 ? 9.008 37.625 -3.543 1 98.5 70 LYS B O 1
ATOM 3008 N N . LEU B 1 71 ? 9.766 38.906 -5.258 1 98.44 71 LEU B N 1
ATOM 3009 C CA . LEU B 1 71 ? 9.758 37.844 -6.258 1 98.44 71 LEU B CA 1
ATOM 3010 C C . LEU B 1 71 ? 11.18 37.531 -6.723 1 98.44 71 LEU B C 1
ATOM 3012 O O . LEU B 1 71 ? 11.969 38.438 -7 1 98.44 71 LEU B O 1
ATOM 3016 N N . GLY B 1 72 ? 11.461 36.25 -6.703 1 98.12 72 GLY B N 1
ATOM 3017 C CA . GLY B 1 72 ? 12.727 35.844 -7.289 1 98.12 72 GLY B CA 1
ATOM 3018 C C . GLY B 1 72 ? 12.703 35.844 -8.805 1 98.12 72 GLY B C 1
ATOM 3019 O O . GLY B 1 72 ? 11.641 35.969 -9.414 1 98.12 72 GLY B O 1
ATOM 3020 N N . GLU B 1 73 ? 13.898 35.625 -9.336 1 97.62 73 GLU B N 1
ATOM 3021 C CA . GLU B 1 73 ? 14.031 35.594 -10.789 1 97.62 73 GLU B CA 1
ATOM 3022 C C . GLU B 1 73 ? 13.172 34.5 -11.398 1 97.62 73 GLU B C 1
ATOM 3024 O O . GLU B 1 73 ? 13.125 33.375 -10.875 1 97.62 73 GLU B O 1
ATOM 3029 N N . GLY B 1 74 ? 12.391 34.812 -12.414 1 97.56 74 GLY B N 1
ATOM 3030 C CA . GLY B 1 74 ? 11.672 33.812 -13.195 1 97.56 74 GLY B CA 1
ATOM 3031 C C . GLY B 1 74 ? 10.273 33.562 -12.664 1 97.56 74 GLY B C 1
ATOM 3032 O O . GLY B 1 74 ? 9.531 32.75 -13.25 1 97.56 74 GLY B O 1
ATOM 3033 N N . VAL B 1 75 ? 9.969 34.125 -11.547 1 98 75 VAL B N 1
ATOM 3034 C CA . VAL B 1 75 ? 8.633 33.906 -11 1 98 75 VAL B CA 1
ATOM 3035 C C . VAL B 1 75 ? 7.605 34.688 -11.82 1 98 75 VAL B C 1
ATOM 3037 O O . VAL B 1 75 ? 7.742 35.875 -12.008 1 98 75 VAL B O 1
ATOM 3040 N N . GLU B 1 76 ? 6.664 34 -12.328 1 96.31 76 GLU B N 1
ATOM 3041 C CA . GLU B 1 76 ? 5.594 34.594 -13.117 1 96.31 76 GLU B CA 1
ATOM 3042 C C . GLU B 1 76 ? 4.227 34.312 -12.508 1 96.31 76 GLU B C 1
ATOM 3044 O O . GLU B 1 76 ? 4.082 33.375 -11.711 1 96.31 76 GLU B O 1
ATOM 3049 N N . GLY B 1 77 ? 3.273 35.188 -12.805 1 96.19 77 GLY B N 1
ATOM 3050 C CA . GLY B 1 77 ? 1.901 34.938 -12.383 1 96.19 77 GLY B CA 1
ATOM 3051 C C . GLY B 1 77 ? 1.596 35.469 -11 1 96.19 77 GLY B C 1
ATOM 3052 O O . GLY B 1 77 ? 0.482 35.312 -10.492 1 96.19 77 GLY B O 1
ATOM 3053 N N . TYR B 1 78 ? 2.578 36.062 -10.328 1 98.06 78 TYR B N 1
ATOM 3054 C CA . TYR B 1 78 ? 2.422 36.625 -9 1 98.06 78 TYR B CA 1
ATOM 3055 C C . TYR B 1 78 ? 2.943 38.062 -8.969 1 98.06 78 TYR B C 1
ATOM 3057 O O . TYR B 1 78 ? 3.764 38.438 -9.805 1 98.06 78 TYR B O 1
ATOM 3065 N N . GLN B 1 79 ? 2.477 38.844 -8.016 1 97.88 79 GLN B N 1
ATOM 3066 C CA . GLN B 1 79 ? 2.969 40.188 -7.773 1 97.88 79 GLN B CA 1
ATOM 3067 C C . GLN B 1 79 ? 3.154 40.469 -6.281 1 97.88 79 GLN B C 1
ATOM 3069 O O . GLN B 1 79 ? 2.547 39.781 -5.449 1 97.88 79 GLN B O 1
ATOM 3074 N N . ILE B 1 80 ? 3.949 41.406 -6.012 1 98.5 80 ILE B N 1
ATOM 3075 C CA . ILE B 1 80 ? 4.141 41.844 -4.637 1 98.5 80 ILE B CA 1
ATOM 3076 C C . ILE B 1 80 ? 2.805 42.312 -4.047 1 98.5 80 ILE B C 1
ATOM 3078 O O . ILE B 1 80 ? 2.025 43 -4.707 1 98.5 80 ILE B O 1
ATOM 3082 N N . GLY B 1 81 ? 2.496 41.781 -2.906 1 98.5 81 GLY B N 1
ATOM 3083 C CA . GLY B 1 81 ? 1.244 42.125 -2.252 1 98.5 81 GLY B CA 1
ATOM 3084 C C . GLY B 1 81 ? 0.197 41.031 -2.346 1 98.5 81 GLY B C 1
ATOM 3085 O O . GLY B 1 81 ? -0.796 41.062 -1.615 1 98.5 81 GLY B O 1
ATOM 3086 N N . ASP B 1 82 ? 0.402 40.062 -3.258 1 98.62 82 ASP B N 1
ATOM 3087 C CA . ASP B 1 82 ? -0.548 38.969 -3.387 1 98.62 82 ASP B CA 1
ATOM 3088 C C . ASP B 1 82 ? -0.69 38.219 -2.068 1 98.62 82 ASP B C 1
ATOM 3090 O O . ASP B 1 82 ? 0.302 37.969 -1.384 1 98.62 82 ASP B O 1
ATOM 3094 N N . ARG B 1 83 ? -1.941 37.844 -1.668 1 98.81 83 ARG B N 1
ATOM 3095 C CA . ARG B 1 83 ? -2.25 37.031 -0.498 1 98.81 83 ARG B CA 1
ATOM 3096 C C . ARG B 1 83 ? -2.045 35.562 -0.793 1 98.81 83 ARG B C 1
ATOM 3098 O O . ARG B 1 83 ? -2.664 35 -1.71 1 98.81 83 ARG B O 1
ATOM 3105 N N . VAL B 1 84 ? -1.164 34.906 0.008 1 98.88 84 VAL B N 1
ATOM 3106 C CA . VAL B 1 84 ? -0.84 33.5 -0.286 1 98.88 84 VAL B CA 1
ATOM 3107 C C . VAL B 1 84 ? -0.723 32.719 1.017 1 98.88 84 VAL B C 1
ATOM 3109 O O . VAL B 1 84 ? -0.59 33.281 2.094 1 98.88 84 VAL B O 1
ATOM 3112 N N . CYS B 1 85 ? -0.856 31.438 0.974 1 98.81 85 CYS B N 1
ATOM 3113 C CA . CYS B 1 85 ? -0.451 30.5 2.006 1 98.81 85 CYS B CA 1
ATOM 3114 C C . CYS B 1 85 ? 0.312 29.328 1.399 1 98.81 85 CYS B C 1
ATOM 3116 O O . CYS B 1 85 ? 0.276 29.109 0.186 1 98.81 85 CYS B O 1
ATOM 3118 N N . ALA B 1 86 ? 1.072 28.625 2.262 1 98.81 86 ALA B N 1
ATOM 3119 C CA . ALA B 1 86 ? 1.945 27.594 1.702 1 98.81 86 ALA B CA 1
ATOM 3120 C C . ALA B 1 86 ? 2.346 26.578 2.768 1 98.81 86 ALA B C 1
ATOM 3122 O O . ALA B 1 86 ? 2.441 26.922 3.949 1 98.81 86 ALA B O 1
ATOM 3123 N N . LEU B 1 87 ? 2.518 25.359 2.293 1 98.69 87 LEU B N 1
ATOM 3124 C CA . LEU B 1 87 ? 3.184 24.297 3.045 1 98.69 87 LEU B CA 1
ATOM 3125 C C . LEU B 1 87 ? 4.684 24.562 3.131 1 98.69 87 LEU B C 1
ATOM 3127 O O . LEU B 1 87 ? 5.297 25.016 2.164 1 98.69 87 LEU B O 1
ATOM 3131 N N . LEU B 1 88 ? 5.246 24.266 4.285 1 97.94 88 LEU B N 1
ATOM 3132 C CA . LEU B 1 88 ? 6.68 24.469 4.48 1 97.94 88 LEU B CA 1
ATOM 3133 C C . LEU B 1 88 ? 7.32 23.219 5.082 1 97.94 88 LEU B C 1
ATOM 3135 O O . LEU B 1 88 ? 6.66 22.453 5.789 1 97.94 88 LEU B O 1
ATOM 3139 N N . ALA B 1 89 ? 8.633 23.094 4.789 1 96.69 89 ALA B N 1
ATOM 3140 C CA . ALA B 1 89 ? 9.43 22.109 5.531 1 96.69 89 ALA B CA 1
ATOM 3141 C C . ALA B 1 89 ? 9.992 22.719 6.812 1 96.69 89 ALA B C 1
ATOM 3143 O O . ALA B 1 89 ? 10.453 21.984 7.695 1 96.69 89 ALA B O 1
ATOM 3144 N N . GLY B 1 90 ? 9.961 23.984 6.961 1 97.38 90 GLY B N 1
ATOM 3145 C CA . GLY B 1 90 ? 10.43 24.797 8.07 1 97.38 90 GLY B CA 1
ATOM 3146 C C . GLY B 1 90 ? 10.398 26.281 7.781 1 97.38 90 GLY B C 1
ATOM 3147 O O . GLY B 1 90 ? 10.234 26.688 6.633 1 97.38 90 GLY B O 1
ATOM 3148 N N . GLY B 1 91 ? 10.438 27.094 8.859 1 98.06 91 GLY B N 1
ATOM 3149 C CA . GLY B 1 91 ? 10.594 28.516 8.672 1 98.06 91 GLY B CA 1
ATOM 3150 C C . GLY B 1 91 ? 9.328 29.297 8.977 1 98.06 91 GLY B C 1
ATOM 3151 O O . GLY B 1 91 ? 9.328 30.531 8.953 1 98.06 91 GLY B O 1
ATOM 3152 N N . GLY B 1 92 ? 8.273 28.594 9.344 1 98.56 92 GLY B N 1
ATOM 3153 C CA . GLY B 1 92 ? 6.988 29.25 9.5 1 98.56 92 GLY B CA 1
ATOM 3154 C C . GLY B 1 92 ? 6.926 30.172 10.703 1 98.56 92 GLY B C 1
ATOM 3155 O O . GLY B 1 92 ? 6.109 31.094 10.742 1 98.56 92 GLY B O 1
ATOM 3156 N N . TYR B 1 93 ? 7.75 29.922 11.68 1 98.75 93 TYR B N 1
ATOM 3157 C CA . TYR B 1 93 ? 7.781 30.75 12.883 1 98.75 93 TYR B CA 1
ATOM 3158 C C . TYR B 1 93 ? 8.695 31.953 12.688 1 98.75 93 TYR B C 1
ATOM 3160 O O . TYR B 1 93 ? 9.578 32.219 13.516 1 98.75 93 TYR B O 1
ATOM 3168 N N . ALA B 1 94 ? 8.422 32.75 11.672 1 98.75 94 ALA B N 1
ATOM 3169 C CA . ALA B 1 94 ? 9.273 33.906 11.336 1 98.75 94 ALA B CA 1
ATOM 3170 C C . ALA B 1 94 ? 8.477 35 10.625 1 98.75 94 ALA B C 1
ATOM 3172 O O . ALA B 1 94 ? 7.395 34.719 10.094 1 98.75 94 ALA B O 1
ATOM 3173 N N . GLU B 1 95 ? 9.016 36.188 10.594 1 98.75 95 GLU B N 1
ATOM 3174 C CA . GLU B 1 95 ? 8.383 37.312 9.922 1 98.75 95 GLU B CA 1
ATOM 3175 C C . GLU B 1 95 ? 8.391 37.125 8.406 1 98.75 95 GLU B C 1
ATOM 3177 O O . GLU B 1 95 ? 7.492 37.625 7.715 1 98.75 95 GLU B O 1
ATOM 3182 N N . TYR B 1 96 ? 9.461 36.469 7.922 1 98.69 96 TYR B N 1
ATOM 3183 C CA . TYR B 1 96 ? 9.617 36.219 6.492 1 98.69 96 TYR B CA 1
ATOM 3184 C C . TYR B 1 96 ? 10.031 34.781 6.23 1 98.69 96 TYR B C 1
ATOM 3186 O O . TYR B 1 96 ? 10.789 34.188 7.008 1 98.69 96 TYR B O 1
ATOM 3194 N N . VAL B 1 97 ? 9.609 34.25 5.168 1 98.38 97 VAL B N 1
ATOM 3195 C CA . VAL B 1 97 ? 9.984 32.875 4.773 1 98.38 97 VAL B CA 1
ATOM 3196 C C . VAL B 1 97 ? 10.062 32.781 3.252 1 98.38 97 VAL B C 1
ATOM 3198 O O . VAL B 1 97 ? 9.305 33.469 2.545 1 98.38 97 VAL B O 1
ATOM 3201 N N . VAL B 1 98 ? 10.945 32 2.781 1 98 98 VAL B N 1
ATOM 3202 C CA . VAL B 1 98 ? 11.117 31.781 1.35 1 98 98 VAL B CA 1
ATOM 3203 C C . VAL B 1 98 ? 10.422 30.484 0.945 1 98 98 VAL B C 1
ATOM 3205 O O . VAL B 1 98 ? 10.562 29.453 1.618 1 98 98 VAL B O 1
ATOM 3208 N N . VAL B 1 99 ? 9.703 30.531 -0.151 1 97.38 99 VAL B N 1
ATOM 3209 C CA . VAL B 1 99 ? 8.938 29.391 -0.641 1 97.38 99 VAL B CA 1
ATOM 3210 C C . VAL B 1 99 ? 9.047 29.312 -2.162 1 97.38 99 VAL B C 1
ATOM 3212 O O . VAL B 1 99 ? 8.961 30.328 -2.854 1 97.38 99 VAL B O 1
ATOM 3215 N N . PRO B 1 100 ? 9.25 28.109 -2.736 1 97.31 100 PRO B N 1
ATOM 3216 C CA . PRO B 1 100 ? 9.078 28.016 -4.188 1 97.31 100 PRO B CA 1
ATOM 3217 C C . PRO B 1 100 ? 7.707 28.484 -4.66 1 97.31 100 PRO B C 1
ATOM 3219 O O . PRO B 1 100 ? 6.688 28.125 -4.074 1 97.31 100 PRO B O 1
ATOM 3222 N N . ALA B 1 101 ? 7.676 29.234 -5.699 1 98.19 101 ALA B N 1
ATOM 3223 C CA . ALA B 1 101 ? 6.434 29.828 -6.188 1 98.19 101 ALA B CA 1
ATOM 3224 C C . ALA B 1 101 ? 5.402 28.75 -6.516 1 98.19 101 ALA B C 1
ATOM 3226 O O . ALA B 1 101 ? 4.199 28.953 -6.332 1 98.19 101 ALA B O 1
ATOM 3227 N N . ASP B 1 102 ? 5.871 27.594 -6.949 1 97.69 102 ASP B N 1
ATOM 3228 C CA . ASP B 1 102 ? 5.004 26.5 -7.375 1 97.69 102 ASP B CA 1
ATOM 3229 C C . ASP B 1 102 ? 4.285 25.875 -6.18 1 97.69 102 ASP B C 1
ATOM 3231 O O . ASP B 1 102 ? 3.352 25.078 -6.355 1 97.69 102 ASP B O 1
ATOM 3235 N N . MET B 1 103 ? 4.602 26.266 -4.973 1 98 103 MET B N 1
ATOM 3236 C CA . MET B 1 103 ? 3.98 25.703 -3.777 1 98 103 MET B CA 1
ATOM 3237 C C . MET B 1 103 ? 2.969 26.672 -3.182 1 98 103 MET B C 1
ATOM 3239 O O . MET B 1 103 ? 2.354 26.391 -2.154 1 98 103 MET B O 1
ATOM 3243 N N . LEU B 1 104 ? 2.748 27.781 -3.863 1 98.38 104 LEU B N 1
ATOM 3244 C CA . LEU B 1 104 ? 1.858 28.812 -3.342 1 98.38 104 LEU B CA 1
ATOM 3245 C C . LEU B 1 104 ? 0.401 28.484 -3.637 1 98.38 104 LEU B C 1
ATOM 3247 O O . LEU B 1 104 ? 0.088 27.938 -4.699 1 98.38 104 LEU B O 1
ATOM 3251 N N . LEU B 1 105 ? -0.414 28.766 -2.705 1 98.5 105 LEU B N 1
ATOM 3252 C CA . LEU B 1 105 ? -1.855 28.891 -2.895 1 98.5 105 LEU B CA 1
ATOM 3253 C C . LEU B 1 105 ? -2.309 30.328 -2.77 1 98.5 105 LEU B C 1
ATOM 3255 O O . LEU B 1 105 ? -2.006 31 -1.776 1 98.5 105 LEU B O 1
ATOM 3259 N N . SER B 1 106 ? -3.018 30.797 -3.727 1 98.31 106 SER B N 1
ATOM 3260 C CA . SER B 1 106 ? -3.578 32.156 -3.656 1 98.31 106 SER B CA 1
ATOM 3261 C C . SER B 1 106 ? -4.789 32.188 -2.729 1 98.31 106 SER B C 1
ATOM 3263 O O . SER B 1 106 ? -5.758 31.453 -2.928 1 98.31 106 SER B O 1
ATOM 3265 N N . VAL B 1 107 ? -4.707 33.031 -1.768 1 98.44 107 VAL B N 1
ATOM 3266 C CA . VAL B 1 107 ? -5.797 33.125 -0.803 1 98.44 107 VAL B CA 1
ATOM 3267 C C . VAL B 1 107 ? -6.848 34.094 -1.311 1 98.44 107 VAL B C 1
ATOM 3269 O O . VAL B 1 107 ? -6.578 35.312 -1.432 1 98.44 107 VAL B O 1
ATOM 3272 N N . PRO B 1 108 ? -7.969 33.594 -1.585 1 94.38 108 PRO B N 1
ATOM 3273 C CA . PRO B 1 108 ? -8.992 34.531 -2.07 1 94.38 108 PRO B CA 1
ATOM 3274 C C . PRO B 1 108 ? -9.461 35.5 -0.994 1 94.38 108 PRO B C 1
ATOM 3276 O O . PRO B 1 108 ? -9.164 35.312 0.188 1 94.38 108 PRO B O 1
ATOM 3279 N N . ALA B 1 109 ? -10.195 36.469 -1.383 1 93.06 109 ALA B N 1
ATOM 3280 C CA . ALA B 1 109 ? -10.664 37.531 -0.474 1 93.06 109 ALA B CA 1
ATOM 3281 C C . ALA B 1 109 ? -11.656 36.969 0.54 1 93.06 109 ALA B C 1
ATOM 3283 O O . ALA B 1 109 ? -11.805 37.5 1.638 1 93.06 109 ALA B O 1
ATOM 3284 N N . SER B 1 110 ? -12.273 35.875 0.182 1 93.12 110 SER B N 1
ATOM 3285 C CA . SER B 1 110 ? -13.305 35.25 1.018 1 93.12 110 SER B CA 1
ATOM 3286 C C . SER B 1 110 ? -12.703 34.531 2.217 1 93.12 110 SER B C 1
ATOM 3288 O O . SER B 1 110 ? -13.414 34.188 3.164 1 93.12 110 SER B O 1
ATOM 3290 N N . ILE B 1 111 ? -11.445 34.344 2.195 1 95.88 111 ILE B N 1
ATOM 3291 C CA . ILE B 1 111 ? -10.766 33.625 3.281 1 95.88 111 ILE B CA 1
ATOM 3292 C C . ILE B 1 111 ? -9.875 34.625 4.043 1 95.88 111 ILE B C 1
ATOM 3294 O O . ILE B 1 111 ? -9.086 35.344 3.438 1 95.88 111 ILE B O 1
ATOM 3298 N N . ASP B 1 112 ? -10.102 34.688 5.324 1 97.62 112 ASP B N 1
ATOM 3299 C CA . ASP B 1 112 ? -9.234 35.5 6.156 1 97.62 112 ASP B CA 1
ATOM 3300 C C . ASP B 1 112 ? -7.777 35.062 6.043 1 97.62 112 ASP B C 1
ATOM 3302 O O . ASP B 1 112 ? -7.477 33.875 6.133 1 97.62 112 ASP B O 1
ATOM 3306 N N . LEU B 1 113 ? -6.906 36 5.793 1 98.5 113 LEU B N 1
ATOM 3307 C CA . LEU B 1 113 ? -5.504 35.688 5.543 1 98.5 113 LEU B CA 1
ATOM 3308 C C . LEU B 1 113 ? -4.879 35 6.746 1 98.5 113 LEU B C 1
ATOM 3310 O O . LEU B 1 113 ? -4.078 34.062 6.586 1 98.5 113 LEU B O 1
ATOM 3314 N N . VAL B 1 114 ? -5.168 35.406 7.969 1 98.62 114 VAL B N 1
ATOM 3315 C CA . VAL B 1 114 ? -4.625 34.781 9.188 1 98.62 114 VAL B CA 1
ATOM 3316 C C . VAL B 1 114 ? -5.141 33.375 9.328 1 98.62 114 VAL B C 1
ATOM 3318 O O . VAL B 1 114 ? -4.371 32.438 9.633 1 98.62 114 VAL B O 1
ATOM 3321 N N . GLU B 1 115 ? -6.379 33.125 8.992 1 98.31 115 GLU B N 1
ATOM 3322 C CA . GLU B 1 115 ? -6.988 31.797 9.086 1 98.31 115 GLU B CA 1
ATOM 3323 C C . GLU B 1 115 ? -6.398 30.859 8.047 1 98.31 115 GLU B C 1
ATOM 3325 O O . GLU B 1 115 ? -6.309 29.641 8.281 1 98.31 115 GLU B O 1
ATOM 3330 N N . ALA B 1 116 ? -5.977 31.438 6.938 1 98.69 116 ALA B N 1
ATOM 3331 C CA . ALA B 1 116 ? -5.445 30.641 5.836 1 98.69 116 ALA B CA 1
ATOM 3332 C C . ALA B 1 116 ? -4.199 29.859 6.266 1 98.69 116 ALA B C 1
ATOM 3334 O O . ALA B 1 116 ? -3.844 28.859 5.656 1 98.69 116 ALA B O 1
ATOM 3335 N N . ALA B 1 117 ? -3.537 30.297 7.352 1 98.75 117 ALA B N 1
ATOM 3336 C CA . ALA B 1 117 ? -2.324 29.641 7.836 1 98.75 117 ALA B CA 1
ATOM 3337 C C . ALA B 1 117 ? -2.633 28.25 8.383 1 98.75 117 ALA B C 1
ATOM 3339 O O . ALA B 1 117 ? -1.733 27.422 8.539 1 98.75 117 ALA B O 1
ATOM 3340 N N . ALA B 1 118 ? -3.914 28.016 8.688 1 98.69 118 ALA B N 1
ATOM 3341 C CA . ALA B 1 118 ? -4.316 26.766 9.312 1 98.69 118 ALA B CA 1
ATOM 3342 C C . ALA B 1 118 ? -4.676 25.719 8.258 1 98.69 118 ALA B C 1
ATOM 3344 O O . ALA B 1 118 ? -5.094 24.609 8.586 1 98.69 118 ALA B O 1
ATOM 3345 N N . ILE B 1 119 ? -4.457 26 6.98 1 98.75 119 ILE B N 1
ATOM 3346 C CA . ILE B 1 119 ? -4.973 25.141 5.926 1 98.75 119 ILE B CA 1
ATOM 3347 C C . ILE B 1 119 ? -3.869 24.203 5.43 1 98.75 119 ILE B C 1
ATOM 3349 O O . ILE B 1 119 ? -4.043 22.984 5.402 1 98.75 119 ILE B O 1
ATOM 3353 N N . PRO B 1 120 ? -2.678 24.609 5.031 1 98.75 120 PRO B N 1
ATOM 3354 C CA . PRO B 1 120 ? -1.771 23.812 4.211 1 98.75 120 PRO B CA 1
ATOM 3355 C C . PRO B 1 120 ? -1.39 22.484 4.871 1 98.75 120 PRO B C 1
ATOM 3357 O O . PRO B 1 120 ? -1.691 21.422 4.34 1 98.75 120 PRO B O 1
ATOM 3360 N N . GLU B 1 121 ? -0.873 22.531 6.059 1 98.75 121 GLU B N 1
ATOM 3361 C CA . GLU B 1 121 ? -0.263 21.328 6.625 1 98.75 121 GLU B CA 1
ATOM 3362 C C . GLU B 1 121 ? -1.301 20.234 6.828 1 98.75 121 GLU B C 1
ATOM 3364 O O . GLU B 1 121 ? -1.126 19.109 6.348 1 98.75 121 GLU B O 1
ATOM 3369 N N . VAL B 1 122 ? -2.383 20.562 7.453 1 98.81 122 VAL B N 1
ATOM 3370 C CA . VAL B 1 122 ? -3.291 19.516 7.902 1 98.81 122 VAL B CA 1
ATOM 3371 C C . VAL B 1 122 ? -4.145 19.031 6.73 1 98.81 122 VAL B C 1
ATOM 3373 O O . VAL B 1 122 ? -4.43 17.844 6.613 1 98.81 122 VAL B O 1
ATOM 3376 N N . PHE B 1 123 ? -4.559 19.938 5.793 1 98.88 123 PHE B N 1
ATOM 3377 C CA . PHE B 1 123 ? -5.344 19.5 4.641 1 98.88 123 PHE B CA 1
ATOM 3378 C C . PHE B 1 123 ? -4.473 18.766 3.639 1 98.88 123 PHE B C 1
ATOM 3380 O O . PHE B 1 123 ? -4.922 17.797 3.008 1 98.88 123 PHE B O 1
ATOM 3387 N N . TYR B 1 124 ? -3.178 19.219 3.512 1 98.88 124 TYR B N 1
ATOM 3388 C CA . TYR B 1 124 ? -2.256 18.453 2.674 1 98.88 124 TYR B CA 1
ATOM 3389 C C . TYR B 1 124 ? -2.057 17.047 3.219 1 98.88 124 TYR B C 1
ATOM 3391 O O . TYR B 1 124 ? -2.064 16.078 2.461 1 98.88 124 TYR B O 1
ATOM 3399 N N . THR B 1 125 ? -1.885 16.938 4.512 1 98.81 125 THR B N 1
ATOM 3400 C CA . THR B 1 125 ? -1.67 15.641 5.137 1 98.81 125 THR B CA 1
ATOM 3401 C C . THR B 1 125 ? -2.865 14.719 4.898 1 98.81 125 THR B C 1
ATOM 3403 O O . THR B 1 125 ? -2.699 13.578 4.469 1 98.81 125 THR B O 1
ATOM 3406 N N . ALA B 1 126 ? -4.035 15.234 5.164 1 98.88 126 ALA B N 1
ATOM 3407 C CA . ALA B 1 126 ? -5.242 14.438 4.98 1 98.88 126 ALA B CA 1
ATOM 3408 C C . ALA B 1 126 ? -5.434 14.062 3.512 1 98.88 126 ALA B C 1
ATOM 3410 O O . ALA B 1 126 ? -5.719 12.906 3.191 1 98.88 126 ALA B O 1
ATOM 3411 N N . PHE B 1 127 ? -5.309 15.039 2.617 1 98.88 127 PHE B N 1
ATOM 3412 C CA . PHE B 1 127 ? -5.484 14.836 1.185 1 98.88 127 PHE B CA 1
ATOM 3413 C C . PHE B 1 127 ? -4.484 13.812 0.658 1 98.88 127 PHE B C 1
ATOM 3415 O O . PHE B 1 127 ? -4.867 12.852 -0.012 1 98.88 127 PHE B O 1
ATOM 3422 N N . LEU B 1 128 ? -3.24 13.984 1.015 1 98.75 128 LEU B N 1
ATOM 3423 C CA . LEU B 1 128 ? -2.178 13.07 0.598 1 98.75 128 LEU B CA 1
ATOM 3424 C C . LEU B 1 128 ? -2.496 11.641 1.017 1 98.75 128 LEU B C 1
ATOM 3426 O O . LEU B 1 128 ? -2.441 10.719 0.195 1 98.75 128 LEU B O 1
ATOM 3430 N N . ASN B 1 129 ? -2.871 11.453 2.246 1 98.88 129 ASN B N 1
ATOM 3431 C CA . ASN B 1 129 ? -2.871 10.109 2.814 1 98.88 129 ASN B CA 1
ATOM 3432 C C . ASN B 1 129 ? -4.168 9.367 2.498 1 98.88 129 ASN B C 1
ATOM 3434 O O . ASN B 1 129 ? -4.148 8.172 2.227 1 98.88 129 ASN B O 1
ATOM 3438 N N . ILE B 1 130 ? -5.289 10.055 2.455 1 98.88 130 ILE B N 1
ATOM 3439 C CA . ILE B 1 130 ? -6.555 9.383 2.186 1 98.88 130 ILE B CA 1
ATOM 3440 C C . ILE B 1 130 ? -6.77 9.281 0.677 1 98.88 130 ILE B C 1
ATOM 3442 O O . ILE B 1 130 ? -7.191 8.234 0.175 1 98.88 130 ILE B O 1
ATOM 3446 N N . PHE B 1 131 ? -6.402 10.258 -0.081 1 98.06 131 PHE B N 1
ATOM 3447 C CA . PHE B 1 131 ? -6.871 10.344 -1.458 1 98.06 131 PHE B CA 1
ATOM 3448 C C . PHE B 1 131 ? -5.758 9.984 -2.434 1 98.06 131 PHE B C 1
ATOM 3450 O O . PHE B 1 131 ? -6.023 9.516 -3.543 1 98.06 131 PHE B O 1
ATOM 3457 N N . LEU B 1 132 ? -4.516 10.188 -2.045 1 97.94 132 LEU B N 1
ATOM 3458 C CA . LEU B 1 132 ? -3.426 9.812 -2.938 1 97.94 132 LEU B CA 1
ATOM 3459 C C . LEU B 1 132 ? -2.803 8.484 -2.508 1 97.94 132 LEU B C 1
ATOM 3461 O O . LEU B 1 132 ? -2.797 7.52 -3.273 1 97.94 132 LEU B O 1
ATOM 3465 N N . GLU B 1 133 ? -2.367 8.336 -1.234 1 98.5 133 GLU B N 1
ATOM 3466 C CA . GLU B 1 133 ? -1.711 7.121 -0.758 1 98.5 133 GLU B CA 1
ATOM 3467 C C . GLU B 1 133 ? -2.699 5.965 -0.662 1 98.5 133 GLU B C 1
ATOM 3469 O O . GLU B 1 133 ? -2.412 4.855 -1.124 1 98.5 133 GLU B O 1
ATOM 3474 N N . ALA B 1 134 ? -3.855 6.207 -0.036 1 98.75 134 ALA B N 1
ATOM 3475 C CA . ALA B 1 134 ? -4.867 5.164 0.103 1 98.75 134 ALA B CA 1
ATOM 3476 C C . ALA B 1 134 ? -5.75 5.086 -1.139 1 98.75 134 ALA B C 1
ATOM 3478 O O . ALA B 1 134 ? -6.551 4.156 -1.283 1 98.75 134 ALA B O 1
ATOM 3479 N N . ASN B 1 135 ? -5.684 6.141 -2.023 1 98.19 135 ASN B N 1
ATOM 3480 C CA . ASN B 1 135 ? -6.402 6.16 -3.291 1 98.19 135 ASN B CA 1
ATOM 3481 C C . ASN B 1 135 ? -7.906 5.996 -3.086 1 98.19 135 ASN B C 1
ATOM 3483 O O . ASN B 1 135 ? -8.523 5.105 -3.67 1 98.19 135 ASN B O 1
ATOM 3487 N N . GLN B 1 136 ? -8.477 6.809 -2.318 1 98.12 136 GLN B N 1
ATOM 3488 C CA . GLN B 1 136 ? -9.891 6.773 -1.954 1 98.12 136 GLN B CA 1
ATOM 3489 C C . GLN B 1 136 ? -10.781 6.91 -3.186 1 98.12 136 GLN B C 1
ATOM 3491 O O . GLN B 1 136 ? -10.5 7.719 -4.074 1 98.12 136 GLN B O 1
ATOM 3496 N N . SER B 1 137 ? -11.867 6.137 -3.221 1 97.69 137 SER B N 1
ATOM 3497 C CA . SER B 1 137 ? -12.953 6.262 -4.184 1 97.69 137 SER B CA 1
ATOM 3498 C C . SER B 1 137 ? -14.266 6.641 -3.498 1 97.69 137 SER B C 1
ATOM 3500 O O . SER B 1 137 ? -14.453 6.348 -2.316 1 97.69 137 SER B O 1
ATOM 3502 N N . GLU B 1 138 ? -15.109 7.246 -4.273 1 97.38 138 GLU B N 1
ATOM 3503 C CA . GLU B 1 138 ? -16.422 7.648 -3.773 1 97.38 138 GLU B CA 1
ATOM 3504 C C . GLU B 1 138 ? -17.141 6.484 -3.105 1 97.38 138 GLU B C 1
ATOM 3506 O O . GLU B 1 138 ? -17.109 5.355 -3.605 1 97.38 138 GLU B O 1
ATOM 3511 N N . GLY B 1 139 ? -17.719 6.781 -1.944 1 98.12 139 GLY B N 1
ATOM 3512 C CA . GLY B 1 139 ? -18.516 5.789 -1.258 1 98.12 139 GLY B CA 1
ATOM 3513 C C . GLY B 1 139 ? -17.734 4.945 -0.275 1 98.12 139 GLY B C 1
ATOM 3514 O O . GLY B 1 139 ? -18.297 4.258 0.568 1 98.12 139 GLY B O 1
ATOM 3515 N N . GLU B 1 140 ? -16.422 4.93 -0.328 1 98.69 140 GLU B N 1
ATOM 3516 C CA . GLU B 1 140 ? -15.602 4.164 0.61 1 98.69 140 GLU B CA 1
ATOM 3517 C C . GLU B 1 140 ? -15.703 4.734 2.023 1 98.69 140 GLU B C 1
ATOM 3519 O O . GLU B 1 140 ? -15.719 5.953 2.207 1 98.69 140 GLU B O 1
ATOM 3524 N N . ARG B 1 141 ? -15.82 3.875 2.986 1 98.81 141 ARG B N 1
ATOM 3525 C CA . ARG B 1 141 ? -15.898 4.246 4.398 1 98.81 141 ARG B CA 1
ATOM 3526 C C . ARG B 1 141 ? -14.516 4.531 4.965 1 98.81 141 ARG B C 1
ATOM 3528 O O . ARG B 1 141 ? -13.586 3.736 4.785 1 98.81 141 ARG B O 1
ATOM 3535 N N . VAL B 1 142 ? -14.406 5.648 5.672 1 98.94 142 VAL B N 1
ATOM 3536 C CA . VAL B 1 142 ? -13.125 6.062 6.23 1 98.94 142 VAL B CA 1
ATOM 3537 C C . VAL B 1 142 ? -13.242 6.199 7.746 1 98.94 142 VAL B C 1
ATOM 3539 O O . VAL B 1 142 ? -14.211 6.766 8.258 1 98.94 142 VAL B O 1
ATOM 3542 N N . LEU B 1 143 ? -12.312 5.629 8.469 1 98.94 143 LEU B N 1
ATOM 3543 C CA . LEU B 1 143 ? -12.164 5.887 9.898 1 98.94 143 LEU B CA 1
ATOM 3544 C C . LEU B 1 143 ? -10.977 6.793 10.172 1 98.94 143 LEU B C 1
ATOM 3546 O O . LEU B 1 143 ? -9.852 6.492 9.758 1 98.94 143 LEU B O 1
ATOM 3550 N N . VAL B 1 144 ? -11.25 7.863 10.836 1 98.94 144 VAL B N 1
ATOM 3551 C CA . VAL B 1 144 ? -10.227 8.844 11.195 1 98.94 144 VAL B CA 1
ATOM 3552 C C . VAL B 1 144 ? -10.008 8.828 12.703 1 98.94 144 VAL B C 1
ATOM 3554 O O . VAL B 1 144 ? -10.883 9.25 13.469 1 98.94 144 VAL B O 1
ATOM 3557 N N . HIS B 1 145 ? -8.859 8.359 13.094 1 98.81 145 HIS B N 1
ATOM 3558 C CA . HIS B 1 145 ? -8.508 8.477 14.5 1 98.81 145 HIS B CA 1
ATOM 3559 C C . HIS B 1 145 ? -8.031 9.883 14.836 1 98.81 145 HIS B C 1
ATOM 3561 O O . HIS B 1 145 ? -7.492 10.578 13.969 1 98.81 145 HIS B O 1
ATOM 3567 N N . ALA B 1 146 ? -8.18 10.258 16.141 1 98.19 146 ALA B N 1
ATOM 3568 C CA . ALA B 1 146 ? -7.883 11.625 16.562 1 98.19 146 ALA B CA 1
ATOM 3569 C C . ALA B 1 146 ? -8.633 12.641 15.703 1 98.19 146 ALA B C 1
ATOM 3571 O O . ALA B 1 146 ? -8.031 13.578 15.18 1 98.19 146 ALA B O 1
ATOM 3572 N N . GLY B 1 147 ? -9.945 12.422 15.641 1 98.5 147 GLY B N 1
ATOM 3573 C CA . GLY B 1 147 ? -10.773 13.156 14.695 1 98.5 147 GLY B CA 1
ATOM 3574 C C . GLY B 1 147 ? -10.82 14.641 14.984 1 98.5 147 GLY B C 1
ATOM 3575 O O . GLY B 1 147 ? -11.078 15.445 14.078 1 98.5 147 GLY B O 1
ATOM 3576 N N . ALA B 1 148 ? -10.555 15.031 16.203 1 98.38 148 ALA B N 1
ATOM 3577 C CA . ALA B 1 148 ? -10.672 16.438 16.594 1 98.38 148 ALA B CA 1
ATOM 3578 C C . ALA B 1 148 ? -9.359 17.188 16.359 1 98.38 148 ALA B C 1
ATOM 3580 O O . ALA B 1 148 ? -9.297 18.406 16.531 1 98.38 148 ALA B O 1
ATOM 3581 N N . SER B 1 149 ? -8.328 16.453 16 1 98.06 149 SER B N 1
ATOM 3582 C CA . SER B 1 149 ? -7.051 17.078 15.719 1 98.06 149 SER B CA 1
ATOM 3583 C C . SER B 1 149 ? -7.129 17.938 14.461 1 98.06 149 SER B C 1
ATOM 3585 O O . SER B 1 149 ? -8.141 17.938 13.758 1 98.06 149 SER B O 1
ATOM 3587 N N . GLY B 1 150 ? -6.059 18.719 14.195 1 98.31 150 GLY B N 1
ATOM 3588 C CA . GLY B 1 150 ? -5.992 19.453 12.945 1 98.31 150 GLY B CA 1
ATOM 3589 C C . GLY B 1 150 ? -6.18 18.578 11.719 1 98.31 150 GLY B C 1
ATOM 3590 O O . GLY B 1 150 ? -7.078 18.812 10.914 1 98.31 150 GLY B O 1
ATOM 3591 N N . VAL B 1 151 ? -5.391 17.5 11.656 1 98.75 151 VAL B N 1
ATOM 3592 C CA . VAL B 1 151 ? -5.473 16.578 10.523 1 98.75 151 VAL B CA 1
ATOM 3593 C C . VAL B 1 151 ? -6.832 15.883 10.523 1 98.75 151 VAL B C 1
ATOM 3595 O O . VAL B 1 151 ? -7.434 15.688 9.469 1 98.75 151 VAL B O 1
ATOM 3598 N N . GLY B 1 152 ? -7.297 15.562 11.711 1 98.75 152 GLY B N 1
ATOM 3599 C CA . GLY B 1 152 ? -8.578 14.883 11.82 1 98.75 152 GLY B CA 1
ATOM 3600 C C . GLY B 1 152 ? -9.734 15.703 11.281 1 98.75 152 GLY B C 1
ATOM 3601 O O . GLY B 1 152 ? -10.531 15.211 10.477 1 98.75 152 GLY B O 1
ATOM 3602 N N . THR B 1 153 ? -9.828 16.969 11.672 1 98.81 153 THR B N 1
ATOM 3603 C CA . THR B 1 153 ? -10.914 17.828 11.227 1 98.81 153 THR B CA 1
ATOM 3604 C C . THR B 1 153 ? -10.82 18.078 9.719 1 98.81 153 THR B C 1
ATOM 3606 O O . THR B 1 153 ? -11.844 18.125 9.031 1 98.81 153 THR B O 1
ATOM 3609 N N . ALA B 1 154 ? -9.594 18.188 9.219 1 98.81 154 ALA B N 1
ATOM 3610 C CA . ALA B 1 154 ? -9.391 18.328 7.781 1 98.81 154 ALA B CA 1
ATOM 3611 C C . ALA B 1 154 ? -9.852 17.094 7.035 1 98.81 154 ALA B C 1
ATOM 3613 O O . ALA B 1 154 ? -10.562 17.188 6.031 1 98.81 154 ALA B O 1
ATOM 3614 N N . ALA B 1 155 ? -9.5 15.938 7.566 1 98.94 155 ALA B N 1
ATOM 3615 C CA . ALA B 1 155 ? -9.852 14.664 6.941 1 98.94 155 ALA B CA 1
ATOM 3616 C C . ALA B 1 155 ? -11.367 14.484 6.871 1 98.94 155 ALA B C 1
ATOM 3618 O O . ALA B 1 155 ? -11.898 14.062 5.84 1 98.94 155 ALA B O 1
ATOM 3619 N N . ILE B 1 156 ? -12.039 14.805 7.953 1 98.88 156 ILE B N 1
ATOM 3620 C CA . ILE B 1 156 ? -13.492 14.656 8.016 1 98.88 156 ILE B CA 1
ATOM 3621 C C . ILE B 1 156 ? -14.148 15.531 6.949 1 98.88 156 ILE B C 1
ATOM 3623 O O . ILE B 1 156 ? -15.016 15.07 6.207 1 98.88 156 ILE B O 1
ATOM 3627 N N . GLN B 1 157 ? -13.719 16.766 6.84 1 98.81 157 GLN B N 1
ATOM 3628 C CA . GLN B 1 157 ? -14.289 17.672 5.852 1 98.81 157 GLN B CA 1
ATOM 3629 C C . GLN B 1 157 ? -14.023 17.188 4.434 1 98.81 157 GLN B C 1
ATOM 3631 O O . GLN B 1 157 ? -14.906 17.234 3.576 1 98.81 157 GLN B O 1
ATOM 3636 N N . LEU B 1 158 ? -12.781 16.719 4.176 1 98.81 158 LEU B N 1
ATOM 3637 C CA . LEU B 1 158 ? -12.445 16.219 2.85 1 98.81 158 LEU B CA 1
ATOM 3638 C C . LEU B 1 158 ? -13.297 15 2.5 1 98.81 158 LEU B C 1
ATOM 3640 O O . LEU B 1 158 ? -13.789 14.883 1.374 1 98.81 158 LEU B O 1
ATOM 3644 N N . CYS B 1 159 ? -13.414 14.094 3.459 1 98.75 159 CYS B N 1
ATOM 3645 C CA . CYS B 1 159 ? -14.25 12.922 3.217 1 98.75 159 CYS B CA 1
ATOM 3646 C C . CYS B 1 159 ? -15.664 13.328 2.834 1 98.75 159 CYS B C 1
ATOM 3648 O O . CYS B 1 159 ? -16.281 12.719 1.953 1 98.75 159 CYS B O 1
ATOM 3650 N N . ARG B 1 160 ? -16.172 14.352 3.461 1 97.88 160 ARG B N 1
ATOM 3651 C CA . ARG B 1 160 ? -17.516 14.828 3.162 1 97.88 160 ARG B CA 1
ATOM 3652 C C . ARG B 1 160 ? -17.609 15.32 1.722 1 97.88 160 ARG B C 1
ATOM 3654 O O . ARG B 1 160 ? -18.516 14.922 0.984 1 97.88 160 ARG B O 1
ATOM 3661 N N . VAL B 1 161 ? -16.719 16.125 1.271 1 97.5 161 VAL B N 1
ATOM 3662 C CA . VAL B 1 161 ? -16.844 16.75 -0.044 1 97.5 161 VAL B CA 1
ATOM 3663 C C . VAL B 1 161 ? -16.516 15.727 -1.13 1 97.5 161 VAL B C 1
ATOM 3665 O O . VAL B 1 161 ? -16.938 15.875 -2.279 1 97.5 161 VAL B O 1
ATOM 3668 N N . PHE B 1 162 ? -15.797 14.664 -0.792 1 97.5 162 PHE B N 1
ATOM 3669 C CA . PHE B 1 162 ? -15.484 13.609 -1.747 1 97.5 162 PHE B CA 1
ATOM 3670 C C . PHE B 1 162 ? -16.438 12.43 -1.585 1 97.5 162 PHE B C 1
ATOM 3672 O O . PHE B 1 162 ? -16.156 11.328 -2.08 1 97.5 162 PHE B O 1
ATOM 3679 N N . ASP B 1 163 ? -17.484 12.609 -0.838 1 96.69 163 ASP B N 1
ATOM 3680 C CA . ASP B 1 163 ? -18.594 11.672 -0.707 1 96.69 163 ASP B CA 1
ATOM 3681 C C . ASP B 1 163 ? -18.125 10.336 -0.144 1 96.69 163 ASP B C 1
ATOM 3683 O O . ASP B 1 163 ? -18.406 9.281 -0.713 1 96.69 163 ASP B O 1
ATOM 3687 N N . SER B 1 164 ? -17.422 10.391 0.934 1 98.06 164 SER B N 1
ATOM 3688 C CA . SER B 1 164 ? -16.984 9.219 1.689 1 98.06 164 SER B CA 1
ATOM 3689 C C . SER B 1 164 ? -17.562 9.234 3.105 1 98.06 164 SER B C 1
ATOM 3691 O O . SER B 1 164 ? -17.297 10.164 3.873 1 98.06 164 SER B O 1
ATOM 3693 N N . PRO B 1 165 ? -18.391 8.25 3.436 1 98.62 165 PRO B N 1
ATOM 3694 C CA . PRO B 1 165 ? -18.781 8.172 4.848 1 98.62 165 PRO B CA 1
ATOM 3695 C C . PRO B 1 165 ? -17.578 8.133 5.789 1 98.62 165 PRO B C 1
ATOM 3697 O O . PRO B 1 165 ? -16.609 7.414 5.531 1 98.62 165 PRO B O 1
ATOM 3700 N N . VAL B 1 166 ? -17.656 8.93 6.84 1 98.88 166 VAL B N 1
ATOM 3701 C CA . VAL B 1 166 ? -16.484 9.062 7.699 1 98.88 166 VAL B CA 1
ATOM 3702 C C . VAL B 1 166 ? -16.891 8.867 9.156 1 98.88 166 VAL B C 1
ATOM 3704 O O . VAL B 1 166 ? -17.906 9.406 9.609 1 98.88 166 VAL B O 1
ATOM 3707 N N . TYR B 1 167 ? -16.156 7.984 9.844 1 98.94 167 TYR B N 1
ATOM 3708 C CA . TYR B 1 167 ? -16.188 7.781 11.289 1 98.94 167 TYR B CA 1
ATOM 3709 C C . TYR B 1 167 ? -14.961 8.383 11.953 1 98.94 167 TYR B C 1
ATOM 3711 O O . TYR B 1 167 ? -13.898 8.469 11.344 1 98.94 167 TYR B O 1
ATOM 3719 N N . ALA B 1 168 ? -15.133 8.82 13.203 1 98.88 168 ALA B N 1
ATOM 3720 C CA . ALA B 1 168 ? -13.977 9.43 13.852 1 98.88 168 ALA B CA 1
ATOM 3721 C C . ALA B 1 168 ? -13.961 9.117 15.344 1 98.88 168 ALA B C 1
ATOM 3723 O O . ALA B 1 168 ? -15.016 8.984 15.969 1 98.88 168 ALA B O 1
ATOM 3724 N N . THR B 1 169 ? -12.805 8.93 15.852 1 98.75 169 THR B N 1
ATOM 3725 C CA . THR B 1 169 ? -12.641 8.773 17.281 1 98.75 169 THR B CA 1
ATOM 3726 C C . THR B 1 169 ? -12.109 10.055 17.922 1 98.75 169 THR B C 1
ATOM 3728 O O . THR B 1 169 ? -11.328 10.781 17.297 1 98.75 169 THR B O 1
ATOM 3731 N N . ALA B 1 170 ? -12.508 10.406 19.094 1 98.25 170 ALA B N 1
ATOM 3732 C CA . ALA B 1 170 ? -12.023 11.516 19.906 1 98.25 170 ALA B CA 1
ATOM 3733 C C . ALA B 1 170 ? -12.422 11.344 21.375 1 98.25 170 ALA B C 1
ATOM 3735 O O . ALA B 1 170 ? -12.984 10.32 21.75 1 98.25 170 ALA B O 1
ATOM 3736 N N . SER B 1 171 ? -11.977 12.281 22.203 1 97.31 171 SER B N 1
ATOM 3737 C CA . SER B 1 171 ? -12.438 12.305 23.594 1 97.31 171 SER B CA 1
ATOM 3738 C C . SER B 1 171 ? -13.867 12.82 23.688 1 97.31 171 SER B C 1
ATOM 3740 O O . SER B 1 171 ? -14.336 13.539 22.797 1 97.31 171 SER B O 1
ATOM 3742 N N . ALA B 1 172 ? -14.492 12.555 24.766 1 96.94 172 ALA B N 1
ATOM 3743 C CA . ALA B 1 172 ? -15.914 12.812 24.969 1 96.94 172 ALA B CA 1
ATOM 3744 C C . ALA B 1 172 ? -16.25 14.281 24.719 1 96.94 172 ALA B C 1
ATOM 3746 O O . ALA B 1 172 ? -17.25 14.594 24.062 1 96.94 172 ALA B O 1
ATOM 3747 N N . SER B 1 173 ? -15.445 15.164 25.188 1 97.25 173 SER B N 1
ATOM 3748 C CA . SER B 1 173 ? -15.727 16.594 25.156 1 97.25 173 SER B CA 1
ATOM 3749 C C . SER B 1 173 ? -15.688 17.125 23.734 1 97.25 173 SER B C 1
ATOM 3751 O O . SER B 1 173 ? -16.125 18.25 23.469 1 97.25 173 SER B O 1
ATOM 3753 N N . LYS B 1 174 ? -15.258 16.281 22.781 1 98.06 174 LYS B N 1
ATOM 3754 C CA . LYS B 1 174 ? -15.055 16.781 21.422 1 98.06 174 LYS B CA 1
ATOM 3755 C C . LYS B 1 174 ? -16 16.094 20.438 1 98.06 174 LYS B C 1
ATOM 3757 O O . LYS B 1 174 ? -16.016 16.422 19.25 1 98.06 174 LYS B O 1
ATOM 3762 N N . LEU B 1 175 ? -16.812 15.211 20.938 1 98.19 175 LEU B N 1
ATOM 3763 C CA . LEU B 1 175 ? -17.641 14.383 20.062 1 98.19 175 LEU B CA 1
ATOM 3764 C C . LEU B 1 175 ? -18.734 15.211 19.406 1 98.19 175 LEU B C 1
ATOM 3766 O O . LEU B 1 175 ? -19.078 14.977 18.234 1 98.19 175 LEU B O 1
ATOM 3770 N N . ASP B 1 176 ? -19.344 16.156 20.125 1 98.06 176 ASP B N 1
ATOM 3771 C CA . ASP B 1 176 ? -20.391 16.984 19.562 1 98.06 176 ASP B CA 1
ATOM 3772 C C . ASP B 1 176 ? -19.875 17.797 18.375 1 98.06 176 ASP B C 1
ATOM 3774 O O . ASP B 1 176 ? -20.578 17.953 17.375 1 98.06 176 ASP B O 1
ATOM 3778 N N . PHE B 1 177 ? -18.703 18.234 18.5 1 97.94 177 PHE B N 1
ATOM 3779 C CA . PHE B 1 177 ? -18.094 18.969 17.406 1 97.94 177 PHE B CA 1
ATOM 3780 C C . PHE B 1 177 ? -17.938 18.094 16.172 1 97.94 177 PHE B C 1
ATOM 3782 O O . PHE B 1 177 ? -18.188 18.547 15.047 1 97.94 177 PHE B O 1
ATOM 3789 N N . LEU B 1 178 ? -17.469 16.859 16.375 1 98.44 178 LEU B N 1
ATOM 3790 C CA . LEU B 1 178 ? -17.297 15.938 15.258 1 98.44 178 LEU B CA 1
ATOM 3791 C C . LEU B 1 178 ? -18.625 15.688 14.547 1 98.44 178 LEU B C 1
ATOM 3793 O O . LEU B 1 178 ? -18.688 15.625 13.32 1 98.44 178 LEU B O 1
ATOM 3797 N N . ARG B 1 179 ? -19.656 15.539 15.312 1 98.25 179 ARG B N 1
ATOM 3798 C CA . ARG B 1 179 ? -20.984 15.344 14.727 1 98.25 179 ARG B CA 1
ATOM 3799 C C . ARG B 1 179 ? -21.391 16.547 13.891 1 98.25 179 ARG B C 1
ATOM 3801 O O . ARG B 1 179 ? -21.922 16.391 12.781 1 98.25 179 ARG B O 1
ATOM 3808 N N . GLU B 1 180 ? -21.094 17.719 14.398 1 97.62 180 GLU B N 1
ATOM 3809 C CA . GLU B 1 180 ? -21.391 18.938 13.664 1 97.62 180 GLU B CA 1
ATOM 3810 C C . GLU B 1 180 ? -20.594 19.031 12.375 1 97.62 180 GLU B C 1
ATOM 3812 O O . GLU B 1 180 ? -21.062 19.578 11.375 1 97.62 180 GLU B O 1
ATOM 3817 N N . LEU B 1 181 ? -19.391 18.469 12.477 1 97.38 181 LEU B N 1
ATOM 3818 C CA . LEU B 1 181 ? -18.516 18.5 11.312 1 97.38 181 LEU B CA 1
ATOM 3819 C C . LEU B 1 181 ? -18.969 17.531 10.242 1 97.38 181 LEU B C 1
ATOM 3821 O O . LEU B 1 181 ? -18.547 17.625 9.086 1 97.38 181 LEU B O 1
ATOM 3825 N N . GLY B 1 182 ? -19.797 16.5 10.625 1 96.88 182 GLY B N 1
ATOM 3826 C CA . GLY B 1 182 ? -20.469 15.703 9.617 1 96.88 182 GLY B CA 1
ATOM 3827 C C . GLY B 1 182 ? -20.031 14.25 9.594 1 96.88 182 GLY B C 1
ATOM 3828 O O . GLY B 1 182 ? -20.125 13.586 8.562 1 96.88 182 GLY B O 1
ATOM 3829 N N . VAL B 1 183 ? -19.547 13.727 10.648 1 98.5 183 VAL B N 1
ATOM 3830 C CA . VAL B 1 183 ? -19.188 12.312 10.703 1 98.5 183 VAL B CA 1
ATOM 3831 C C . VAL B 1 183 ? -20.438 11.453 10.727 1 98.5 183 VAL B C 1
ATOM 3833 O O . VAL B 1 183 ? -21.5 11.898 11.18 1 98.5 183 VAL B O 1
ATOM 3836 N N . GLU B 1 184 ? -20.312 10.227 10.203 1 98.31 184 GLU B N 1
ATOM 3837 C CA . GLU B 1 184 ? -21.375 9.234 10.344 1 98.31 184 GLU B CA 1
ATOM 3838 C C . GLU B 1 184 ? -21.578 8.844 11.812 1 98.31 184 GLU B C 1
ATOM 3840 O O . GLU B 1 184 ? -22.703 8.609 12.25 1 98.31 184 GLU B O 1
ATOM 3845 N N . ALA B 1 185 ? -20.484 8.812 12.508 1 98.5 185 ALA B N 1
ATOM 3846 C CA . ALA B 1 185 ? -20.5 8.531 13.938 1 98.5 185 ALA B CA 1
ATOM 3847 C C . ALA B 1 185 ? -19.219 9.031 14.609 1 98.5 185 ALA B C 1
ATOM 3849 O O . ALA B 1 185 ? -18.141 8.93 14.047 1 98.5 185 ALA B O 1
ATOM 3850 N N . ALA B 1 186 ? -19.406 9.617 15.711 1 98.69 186 ALA B N 1
ATOM 3851 C CA . ALA B 1 186 ? -18.312 10 16.594 1 98.69 186 ALA B CA 1
ATOM 3852 C C . ALA B 1 186 ? -18.156 9 17.734 1 98.69 186 ALA B C 1
ATOM 3854 O O . ALA B 1 186 ? -19.125 8.719 18.469 1 98.69 186 ALA B O 1
ATOM 3855 N N . ILE B 1 187 ? -16.969 8.461 17.875 1 98.75 187 ILE B N 1
ATOM 3856 C CA . ILE B 1 187 ? -16.719 7.363 18.812 1 98.75 187 ILE B CA 1
ATOM 3857 C C . ILE B 1 187 ? -15.797 7.844 19.938 1 98.75 187 ILE B C 1
ATOM 3859 O O . ILE B 1 187 ? -14.711 8.375 19.672 1 98.75 187 ILE B O 1
ATOM 3863 N N . ASP B 1 188 ? -16.172 7.672 21.203 1 98.31 188 ASP B N 1
ATOM 3864 C CA . ASP B 1 188 ? -15.344 8.023 22.359 1 98.31 188 ASP B CA 1
ATOM 3865 C C . ASP B 1 188 ? -14.203 7.031 22.531 1 98.31 188 ASP B C 1
ATOM 3867 O O . ASP B 1 188 ? -14.422 5.879 22.922 1 98.31 188 ASP B O 1
ATOM 3871 N N . ARG B 1 189 ? -13.031 7.461 22.344 1 93.88 189 ARG B N 1
ATOM 3872 C CA . ARG B 1 189 ? -11.891 6.555 22.328 1 93.88 189 ARG B CA 1
ATOM 3873 C C . ARG B 1 189 ? -11.594 6.004 23.719 1 93.88 189 ARG B C 1
ATOM 3875 O O . ARG B 1 189 ? -10.836 5.043 23.859 1 93.88 189 ARG B O 1
ATOM 3882 N N . HIS B 1 190 ? -12.117 6.656 24.781 1 93.88 190 HIS B N 1
ATOM 3883 C CA . HIS B 1 190 ? -11.867 6.219 26.141 1 93.88 190 HIS B CA 1
ATOM 3884 C C . HIS B 1 190 ? -12.961 5.273 26.625 1 93.88 190 HIS B C 1
ATOM 3886 O O . HIS B 1 190 ? -12.68 4.309 27.344 1 93.88 190 HIS B O 1
ATOM 3892 N N . GLU B 1 191 ? -14.133 5.496 26.156 1 95.38 191 GLU B N 1
ATOM 3893 C CA . GLU B 1 191 ? -15.273 4.797 26.734 1 95.38 191 GLU B CA 1
ATOM 3894 C C . GLU B 1 191 ? -15.758 3.674 25.828 1 95.38 191 GLU B C 1
ATOM 3896 O O . GLU B 1 191 ? -16.516 2.797 26.25 1 95.38 191 GLU B O 1
ATOM 3901 N N . GLU B 1 192 ? -15.391 3.77 24.609 1 95.81 192 GLU B N 1
ATOM 3902 C CA . GLU B 1 192 ? -15.844 2.781 23.625 1 95.81 192 GLU B CA 1
ATOM 3903 C C . GLU B 1 192 ? -14.672 2.051 22.984 1 95.81 192 GLU B C 1
ATOM 3905 O O . GLU B 1 192 ? -13.594 2.629 22.812 1 95.81 192 GLU B O 1
ATOM 3910 N N . ASP B 1 193 ? -14.93 0.803 22.734 1 97.81 193 ASP B N 1
ATOM 3911 C CA . ASP B 1 193 ? -14.031 0.103 21.812 1 97.81 193 ASP B CA 1
ATOM 3912 C C . ASP B 1 193 ? -14.367 0.427 20.359 1 97.81 193 ASP B C 1
ATOM 3914 O O . ASP B 1 193 ? -15.406 -0.005 19.844 1 97.81 193 ASP B O 1
ATOM 3918 N N . PHE B 1 194 ? -13.508 1.14 19.656 1 98.38 194 PHE B N 1
ATOM 3919 C CA . PHE B 1 194 ? -13.852 1.646 18.328 1 98.38 194 PHE B CA 1
ATOM 3920 C C . PHE B 1 194 ? -14.047 0.5 17.344 1 98.38 194 PHE B C 1
ATOM 3922 O O . PHE B 1 194 ? -14.797 0.63 16.375 1 98.38 194 PHE B O 1
ATOM 3929 N N . ALA B 1 195 ? -13.32 -0.599 17.5 1 98.56 195 ALA B N 1
ATOM 3930 C CA . ALA B 1 195 ? -13.477 -1.737 16.594 1 98.56 195 ALA B CA 1
ATOM 3931 C C . ALA B 1 195 ? -14.875 -2.342 16.719 1 98.56 195 ALA B C 1
ATOM 3933 O O . ALA B 1 195 ? -15.516 -2.627 15.703 1 98.56 195 ALA B O 1
ATOM 3934 N N . GLU B 1 196 ? -15.305 -2.559 17.922 1 98.38 196 GLU B N 1
ATOM 3935 C CA . GLU B 1 196 ? -16.656 -3.062 18.156 1 98.38 196 GLU B CA 1
ATOM 3936 C C . GLU B 1 196 ? -17.703 -2.096 17.609 1 98.38 196 GLU B C 1
ATOM 3938 O O . GLU B 1 196 ? -18.688 -2.52 17.016 1 98.38 196 GLU B O 1
ATOM 3943 N N . ARG B 1 197 ? -17.516 -0.816 17.891 1 98.5 197 ARG B N 1
ATOM 3944 C CA . ARG B 1 197 ? -18.453 0.197 17.422 1 98.5 197 ARG B CA 1
ATOM 3945 C C . ARG B 1 197 ? -18.531 0.205 15.898 1 98.5 197 ARG B C 1
ATOM 3947 O O . ARG B 1 197 ? -19.625 0.282 15.336 1 98.5 197 ARG B O 1
ATOM 3954 N N . ILE B 1 198 ? -17.406 0.137 15.203 1 98.75 198 ILE B N 1
ATOM 3955 C CA . ILE B 1 198 ? -17.391 0.13 13.742 1 98.75 198 ILE B CA 1
ATOM 3956 C C . ILE B 1 198 ? -18.094 -1.116 13.219 1 98.75 198 ILE B C 1
ATOM 3958 O O . ILE B 1 198 ? -18.859 -1.044 12.258 1 98.75 198 ILE B O 1
ATOM 3962 N N . ASP B 1 199 ? -17.812 -2.234 13.852 1 98.31 199 ASP B N 1
ATOM 3963 C CA . ASP B 1 199 ? -18.484 -3.467 13.461 1 98.31 199 ASP B CA 1
ATOM 3964 C C . ASP B 1 199 ? -20 -3.314 13.547 1 98.31 199 ASP B C 1
ATOM 3966 O O . ASP B 1 199 ? -20.734 -3.711 12.633 1 98.31 199 ASP B O 1
ATOM 3970 N N . GLU B 1 200 ? -20.453 -2.701 14.633 1 98.19 200 GLU B N 1
ATOM 3971 C CA . GLU B 1 200 ? -21.875 -2.463 14.828 1 98.19 200 GLU B CA 1
ATOM 3972 C C . GLU B 1 200 ? -22.422 -1.508 13.773 1 98.19 200 GLU B C 1
ATOM 3974 O O . GLU B 1 200 ? -23.469 -1.775 13.172 1 98.19 200 GLU B O 1
ATOM 3979 N N . LEU B 1 201 ? -21.719 -0.459 13.547 1 98.31 201 LEU B N 1
ATOM 3980 C CA . LEU B 1 201 ? -22.172 0.618 12.672 1 98.31 201 LEU B CA 1
ATOM 3981 C C . LEU B 1 201 ? -22.172 0.176 11.211 1 98.31 201 LEU B C 1
ATOM 3983 O O . LEU B 1 201 ? -22.844 0.781 10.375 1 98.31 201 LEU B O 1
ATOM 3987 N N . THR B 1 202 ? -21.422 -0.893 10.898 1 98.06 202 THR B N 1
ATOM 3988 C CA . THR B 1 202 ? -21.25 -1.3 9.508 1 98.06 202 THR B CA 1
ATOM 3989 C C . THR B 1 202 ? -21.812 -2.701 9.281 1 98.06 202 THR B C 1
ATOM 3991 O O . THR B 1 202 ? -21.547 -3.32 8.25 1 98.06 202 THR B O 1
ATOM 3994 N N . ASP B 1 203 ? -22.469 -3.238 10.258 1 97.69 203 ASP B N 1
ATOM 3995 C CA . ASP B 1 203 ? -23.047 -4.578 10.203 1 97.69 203 ASP B CA 1
ATOM 3996 C C . ASP B 1 203 ? -21.969 -5.625 9.906 1 97.69 203 ASP B C 1
ATOM 3998 O O . ASP B 1 203 ? -22.156 -6.504 9.07 1 97.69 203 ASP B O 1
ATOM 4002 N N . GLY B 1 204 ? -20.859 -5.328 10.461 1 97.62 204 GLY B N 1
ATOM 4003 C CA . GLY B 1 204 ? -19.781 -6.301 10.398 1 97.62 204 GLY B CA 1
ATOM 4004 C C . GLY B 1 204 ? -18.906 -6.16 9.164 1 97.62 204 GLY B C 1
ATOM 4005 O O . GLY B 1 204 ? -17.938 -6.895 9 1 97.62 204 GLY B O 1
ATOM 4006 N N . GLU B 1 205 ? -19.125 -5.285 8.25 1 97.81 205 GLU B N 1
ATOM 4007 C CA . GLU B 1 205 ? -18.375 -5.148 7 1 97.81 205 GLU B CA 1
ATOM 4008 C C . GLU B 1 205 ? -17.031 -4.465 7.234 1 97.81 205 GLU B C 1
ATOM 4010 O O . GLU B 1 205 ? -16.047 -4.801 6.59 1 97.81 205 GLU B O 1
ATOM 4015 N N . GLY B 1 206 ? -17.016 -3.436 8.125 1 98.69 206 GLY B N 1
ATOM 4016 C CA . GLY B 1 206 ? -15.812 -2.68 8.398 1 98.69 206 GLY B CA 1
ATOM 4017 C C . GLY B 1 206 ? -15.664 -1.455 7.516 1 98.69 206 GLY B C 1
ATOM 4018 O O . GLY B 1 206 ? -16.641 -0.967 6.949 1 98.69 206 GLY B O 1
ATOM 4019 N N . VAL B 1 207 ? -14.445 -0.922 7.488 1 98.94 207 VAL B N 1
ATOM 4020 C CA . VAL B 1 207 ? -14.164 0.3 6.742 1 98.94 207 VAL B CA 1
ATOM 4021 C C . VAL B 1 207 ? -13.109 0.021 5.672 1 98.94 207 VAL B C 1
ATOM 4023 O O . VAL B 1 207 ? -12.414 -0.995 5.73 1 98.94 207 VAL B O 1
ATOM 4026 N N . ASP B 1 208 ? -12.992 0.926 4.676 1 98.94 208 ASP B N 1
ATOM 4027 C CA . ASP B 1 208 ? -12.086 0.748 3.547 1 98.94 208 ASP B CA 1
ATOM 4028 C C . ASP B 1 208 ? -10.719 1.365 3.834 1 98.94 208 ASP B C 1
ATOM 4030 O O . ASP B 1 208 ? -9.695 0.847 3.393 1 98.94 208 ASP B O 1
ATOM 4034 N N . ILE B 1 209 ? -10.727 2.477 4.539 1 98.94 209 ILE B N 1
ATOM 4035 C CA . ILE B 1 209 ? -9.508 3.242 4.789 1 98.94 209 ILE B CA 1
ATOM 4036 C C . ILE B 1 209 ? -9.469 3.684 6.25 1 98.94 209 ILE B C 1
ATOM 4038 O O . ILE B 1 209 ? -10.492 4.09 6.812 1 98.94 209 ILE B O 1
ATOM 4042 N N . ILE B 1 210 ? -8.32 3.6 6.852 1 99 210 ILE B N 1
ATOM 4043 C CA . ILE B 1 210 ? -8.109 4.129 8.195 1 99 210 ILE B CA 1
ATOM 4044 C C . ILE B 1 210 ? -6.914 5.086 8.188 1 99 210 ILE B C 1
ATOM 4046 O O . ILE B 1 210 ? -5.84 4.746 7.688 1 99 210 ILE B O 1
ATOM 4050 N N . LEU B 1 211 ? -7.105 6.309 8.641 1 98.94 211 LEU B N 1
ATOM 4051 C CA . LEU B 1 211 ? -6.047 7.27 8.93 1 98.94 211 LEU B CA 1
ATOM 4052 C C . LEU B 1 211 ? -5.68 7.246 10.406 1 98.94 211 LEU B C 1
ATOM 4054 O O . LEU B 1 211 ? -6.504 7.578 11.258 1 98.94 211 LEU B O 1
ATOM 4058 N N . ASP B 1 212 ? -4.375 6.914 10.695 1 98.88 212 ASP B N 1
ATOM 4059 C CA . ASP B 1 212 ? -4.062 6.559 12.078 1 98.88 212 ASP B CA 1
ATOM 4060 C C . ASP B 1 212 ? -2.791 7.266 12.547 1 98.88 212 ASP B C 1
ATOM 4062 O O . ASP B 1 212 ? -1.684 6.875 12.172 1 98.88 212 ASP B O 1
ATOM 4066 N N . PRO B 1 213 ? -2.93 8.25 13.391 1 98.19 213 PRO B N 1
ATOM 4067 C CA . PRO B 1 213 ? -1.746 8.836 14.023 1 98.19 213 PRO B CA 1
ATOM 4068 C C . PRO B 1 213 ? -1.342 8.117 15.305 1 98.19 213 PRO B C 1
ATOM 4070 O O . PRO B 1 213 ? -0.312 8.438 15.898 1 98.19 213 PRO B O 1
ATOM 4073 N N . VAL B 1 214 ? -2.068 7.098 15.75 1 97.56 214 VAL B N 1
ATOM 4074 C CA . VAL B 1 214 ? -1.872 6.438 17.031 1 97.56 214 VAL B CA 1
ATOM 4075 C C . VAL B 1 214 ? -0.901 5.27 16.875 1 97.56 214 VAL B C 1
ATOM 4077 O O . VAL B 1 214 ? 0.064 5.148 17.641 1 97.56 214 VAL B O 1
ATOM 4080 N N . ALA B 1 215 ? -1.185 4.348 15.945 1 97.38 215 ALA B N 1
ATOM 4081 C CA . ALA B 1 215 ? -0.294 3.287 15.477 1 97.38 215 ALA B CA 1
ATOM 4082 C C . ALA B 1 215 ? -0.35 2.08 16.406 1 97.38 215 ALA B C 1
ATOM 4084 O O . ALA B 1 215 ? -1.339 1.344 16.422 1 97.38 215 ALA B O 1
ATOM 4085 N N . ALA B 1 216 ? 0.62 1.863 17.312 1 97.75 216 ALA B N 1
ATOM 4086 C CA . ALA B 1 216 ? 0.958 0.634 18.031 1 97.75 216 ALA B CA 1
ATOM 4087 C C . ALA B 1 216 ? -0.281 0.014 18.672 1 97.75 216 ALA B C 1
ATOM 4089 O O . ALA B 1 216 ? -0.747 -1.044 18.234 1 97.75 216 ALA B O 1
ATOM 4090 N N . ASP B 1 217 ? -0.94 0.765 19.562 1 97.44 217 ASP B N 1
ATOM 4091 C CA . ASP B 1 217 ? -2.047 0.233 20.359 1 97.44 217 ASP B CA 1
ATOM 4092 C C . ASP B 1 217 ? -3.244 -0.1 19.469 1 97.44 217 ASP B C 1
ATOM 4094 O O . ASP B 1 217 ? -4.098 -0.908 19.844 1 97.44 217 ASP B O 1
ATOM 4098 N N . TYR B 1 218 ? -3.262 0.482 18.297 1 98.44 218 TYR B N 1
ATOM 4099 C CA . TYR B 1 218 ? -4.453 0.396 17.453 1 98.44 218 TYR B CA 1
ATOM 4100 C C . TYR B 1 218 ? -4.242 -0.58 16.312 1 98.44 218 TYR B C 1
ATOM 4102 O O . TYR B 1 218 ? -5.199 -0.977 15.633 1 98.44 218 TYR B O 1
ATOM 4110 N N . LEU B 1 219 ? -3.037 -1.05 16.094 1 98.75 219 LEU B N 1
ATOM 4111 C CA . LEU B 1 219 ? -2.699 -1.771 14.867 1 98.75 219 LEU B CA 1
ATOM 4112 C C . LEU B 1 219 ? -3.584 -3.002 14.703 1 98.75 219 LEU B C 1
ATOM 4114 O O . LEU B 1 219 ? -4.191 -3.201 13.648 1 98.75 219 LEU B O 1
ATOM 4118 N N . ASP B 1 220 ? -3.684 -3.797 15.727 1 98.69 220 ASP B N 1
ATOM 4119 C CA . ASP B 1 220 ? -4.445 -5.039 15.648 1 98.69 220 ASP B CA 1
ATOM 4120 C C . ASP B 1 220 ? -5.922 -4.766 15.391 1 98.69 220 ASP B C 1
ATOM 4122 O O . ASP B 1 220 ? -6.52 -5.348 14.484 1 98.69 220 ASP B O 1
ATOM 4126 N N . ARG B 1 221 ? -6.504 -3.898 16.188 1 98.5 221 ARG B N 1
ATOM 4127 C CA . ARG B 1 221 ? -7.914 -3.562 16.031 1 98.5 221 ARG B CA 1
ATOM 4128 C C . ARG B 1 221 ? -8.172 -2.91 14.68 1 98.5 221 ARG B C 1
ATOM 4130 O O . ARG B 1 221 ? -9.188 -3.176 14.039 1 98.5 221 ARG B O 1
ATOM 4137 N N . ASN B 1 222 ? -7.277 -2.043 14.227 1 98.88 222 ASN B N 1
ATOM 4138 C CA . ASN B 1 222 ? -7.402 -1.413 12.914 1 98.88 222 ASN B CA 1
ATOM 4139 C C . ASN B 1 222 ? -7.492 -2.451 11.805 1 98.88 222 ASN B C 1
ATOM 4141 O O . ASN B 1 222 ? -8.398 -2.395 10.969 1 98.88 222 ASN B O 1
ATOM 4145 N N . THR B 1 223 ? -6.594 -3.43 11.797 1 98.81 223 THR B N 1
ATOM 4146 C CA . THR B 1 223 ? -6.555 -4.402 10.711 1 98.81 223 THR B CA 1
ATOM 4147 C C . THR B 1 223 ? -7.77 -5.324 10.766 1 98.81 223 THR B C 1
ATOM 4149 O O . THR B 1 223 ? -8.227 -5.812 9.727 1 98.81 223 THR B O 1
ATOM 4152 N N . ARG B 1 224 ? -8.336 -5.535 11.938 1 98.62 224 ARG B N 1
ATOM 4153 C CA . ARG B 1 224 ? -9.516 -6.383 12.102 1 98.62 224 ARG B CA 1
ATOM 4154 C C . ARG B 1 224 ? -10.742 -5.75 11.445 1 98.62 224 ARG B C 1
ATOM 4156 O O . ARG B 1 224 ? -11.57 -6.449 10.859 1 98.62 224 ARG B O 1
ATOM 4163 N N . ILE B 1 225 ? -10.828 -4.473 11.484 1 98.81 225 ILE B N 1
ATOM 4164 C CA . ILE B 1 225 ? -12.07 -3.838 11.07 1 98.81 225 ILE B CA 1
ATOM 4165 C C . ILE B 1 225 ? -11.93 -3.301 9.648 1 98.81 225 ILE B C 1
ATOM 4167 O O . ILE B 1 225 ? -12.852 -2.691 9.109 1 98.81 225 ILE B O 1
ATOM 4171 N N . LEU B 1 226 ? -10.766 -3.461 9.039 1 98.94 226 LEU B N 1
ATOM 4172 C CA . LEU B 1 226 ? -10.617 -3.131 7.629 1 98.94 226 LEU B CA 1
ATOM 4173 C C . LEU B 1 226 ? -11.336 -4.16 6.758 1 98.94 226 LEU B C 1
ATOM 4175 O O . LEU B 1 226 ? -11.273 -5.359 7.027 1 98.94 226 LEU B O 1
ATOM 4179 N N . LYS B 1 227 ? -12 -3.682 5.723 1 98.69 227 LYS B N 1
ATOM 4180 C CA . LYS B 1 227 ? -12.562 -4.555 4.695 1 98.69 227 LYS B CA 1
ATOM 4181 C C . LYS B 1 227 ? -11.461 -5.23 3.885 1 98.69 227 LYS B C 1
ATOM 4183 O O . LYS B 1 227 ? -10.289 -4.867 3.998 1 98.69 227 LYS B O 1
ATOM 4188 N N . LYS B 1 228 ? -11.859 -6.262 3.125 1 97.75 228 LYS B N 1
ATOM 4189 C CA . LYS B 1 228 ? -10.945 -6.789 2.113 1 97.75 228 LYS B CA 1
ATOM 4190 C C . LYS B 1 228 ? -10.375 -5.668 1.247 1 97.75 228 LYS B C 1
ATOM 4192 O O . LYS B 1 228 ? -11.102 -4.75 0.856 1 97.75 228 LYS B O 1
ATOM 4197 N N . CYS B 1 229 ? -9.062 -5.734 0.996 1 98.25 229 CYS B N 1
ATOM 4198 C CA . CYS B 1 229 ? -8.336 -4.742 0.213 1 98.25 229 CYS B CA 1
ATOM 4199 C C . CYS B 1 229 ? -8.281 -3.404 0.943 1 98.25 229 CYS B C 1
ATOM 4201 O O . CYS B 1 229 ? -8.117 -2.355 0.317 1 98.25 229 CYS B O 1
ATOM 4203 N N . GLY B 1 230 ? -8.562 -3.439 2.279 1 98.88 230 GLY B N 1
ATOM 4204 C CA . GLY B 1 230 ? -8.5 -2.227 3.08 1 98.88 230 GLY B CA 1
ATOM 4205 C C . GLY B 1 230 ? -7.105 -1.629 3.15 1 98.88 230 GLY B C 1
ATOM 4206 O O . GLY B 1 230 ? -6.109 -2.34 3 1 98.88 230 GLY B O 1
ATOM 4207 N N . ARG B 1 231 ? -7.02 -0.322 3.408 1 98.88 231 ARG B N 1
ATOM 4208 C CA . ARG B 1 231 ? -5.766 0.417 3.527 1 98.88 231 ARG B CA 1
ATOM 4209 C C . ARG B 1 231 ? -5.66 1.104 4.883 1 98.88 231 ARG B C 1
ATOM 4211 O O . ARG B 1 231 ? -6.566 1.839 5.285 1 98.88 231 ARG B O 1
ATOM 4218 N N . LEU B 1 232 ? -4.625 0.836 5.59 1 98.94 232 LEU B N 1
ATOM 4219 C CA . LEU B 1 232 ? -4.27 1.523 6.824 1 98.94 232 LEU B CA 1
ATOM 4220 C C . LEU B 1 232 ? -3.096 2.471 6.602 1 98.94 232 LEU B C 1
ATOM 4222 O O . LEU B 1 232 ? -1.995 2.031 6.262 1 98.94 232 LEU B O 1
ATOM 4226 N N . VAL B 1 233 ? -3.297 3.746 6.742 1 98.94 233 VAL B N 1
ATOM 4227 C CA . VAL B 1 233 ? -2.225 4.723 6.598 1 98.94 233 VAL B CA 1
ATOM 4228 C C . VAL B 1 233 ? -1.824 5.258 7.973 1 98.94 233 VAL B C 1
ATOM 4230 O O . VAL B 1 233 ? -2.623 5.91 8.648 1 98.94 233 VAL B O 1
ATOM 4233 N N . ILE B 1 234 ? -0.653 4.98 8.375 1 98.88 234 ILE B N 1
ATOM 4234 C CA . ILE B 1 234 ? -0.091 5.418 9.641 1 98.88 234 ILE B CA 1
ATOM 4235 C C . ILE B 1 234 ? 0.697 6.711 9.445 1 98.88 234 ILE B C 1
ATOM 4237 O O . ILE B 1 234 ? 1.646 6.75 8.656 1 98.88 234 ILE B O 1
ATOM 4241 N N . ILE B 1 235 ? 0.34 7.77 10.203 1 98.5 235 ILE B N 1
ATOM 4242 C CA . ILE B 1 235 ? 0.931 9.078 9.953 1 98.5 235 ILE B CA 1
ATOM 4243 C C . ILE B 1 235 ? 1.568 9.609 11.242 1 98.5 235 ILE B C 1
ATOM 4245 O O . ILE B 1 235 ? 2.043 10.75 11.281 1 98.5 235 ILE B O 1
ATOM 4249 N N . GLY B 1 236 ? 1.536 8.828 12.258 1 97.38 236 GLY B N 1
ATOM 4250 C CA . GLY B 1 236 ? 2.111 9.164 13.547 1 97.38 236 GLY B CA 1
ATOM 4251 C C . GLY B 1 236 ? 2.309 7.961 14.453 1 97.38 236 GLY B C 1
ATOM 4252 O O . GLY B 1 236 ? 1.88 6.852 14.117 1 97.38 236 GLY B O 1
ATOM 4253 N N . LEU B 1 237 ? 2.953 8.117 15.602 1 97.12 237 LEU B N 1
ATOM 4254 C CA . LEU B 1 237 ? 3.34 7.043 16.5 1 97.12 237 LEU B CA 1
ATOM 4255 C C . LEU B 1 237 ? 2.965 7.383 17.938 1 97.12 237 LEU B C 1
ATOM 4257 O O . LEU B 1 237 ? 3.77 7.199 18.859 1 97.12 237 LEU B O 1
ATOM 4261 N N . LEU B 1 238 ? 1.803 7.855 18.125 1 94.31 238 LEU B N 1
ATOM 4262 C CA . LEU B 1 238 ? 1.396 8.43 19.406 1 94.31 238 LEU B CA 1
ATOM 4263 C C . LEU B 1 238 ? 1.436 7.387 20.516 1 94.31 238 LEU B C 1
ATOM 4265 O O . LEU B 1 238 ? 1.607 7.723 21.688 1 94.31 238 LEU B O 1
ATOM 4269 N N . SER B 1 239 ? 1.3 6.074 20.172 1 95.88 239 SER B N 1
ATOM 4270 C CA . SER B 1 239 ? 1.186 5.09 21.25 1 95.88 239 SER B CA 1
ATOM 4271 C C . SER B 1 239 ? 2.373 4.137 21.25 1 95.88 239 SER B C 1
ATOM 4273 O O . SER B 1 239 ? 2.455 3.242 22.094 1 95.88 239 SER B O 1
ATOM 4275 N N . GLY B 1 240 ? 3.223 4.227 20.281 1 96.25 240 GLY B N 1
ATOM 4276 C CA . GLY B 1 240 ? 4.383 3.352 20.281 1 96.25 240 GLY B CA 1
ATOM 4277 C C . GLY B 1 240 ? 5.004 3.201 18.906 1 96.25 240 GLY B C 1
ATOM 4278 O O . GLY B 1 240 ? 4.41 3.609 17.891 1 96.25 240 GLY B O 1
ATOM 4279 N N . THR B 1 241 ? 6.141 2.539 18.906 1 97.88 241 THR B N 1
ATOM 4280 C CA . THR B 1 241 ? 6.949 2.51 17.688 1 97.88 241 THR B CA 1
ATOM 4281 C C . THR B 1 241 ? 6.992 1.102 17.109 1 97.88 241 THR B C 1
ATOM 4283 O O . THR B 1 241 ? 7.59 0.88 16.047 1 97.88 241 THR B O 1
ATOM 4286 N N . LYS B 1 242 ? 6.406 0.107 17.719 1 98.38 242 LYS B N 1
ATOM 4287 C CA . LYS B 1 242 ? 6.328 -1.269 17.234 1 98.38 242 LYS B CA 1
ATOM 4288 C C . LYS B 1 242 ? 5.035 -1.938 17.703 1 98.38 242 LYS B C 1
ATOM 4290 O O . LYS B 1 242 ? 4.457 -1.552 18.719 1 98.38 242 LYS B O 1
ATOM 4295 N N . ALA B 1 243 ? 4.613 -2.852 17 1 98.62 243 ALA B N 1
ATOM 4296 C CA . ALA B 1 243 ? 3.432 -3.631 17.359 1 98.62 243 ALA B CA 1
ATOM 4297 C C . ALA B 1 243 ? 3.377 -4.938 16.578 1 98.62 243 ALA B C 1
ATOM 4299 O O . ALA B 1 243 ? 4.031 -5.07 15.531 1 98.62 243 ALA B O 1
ATOM 4300 N N . GLU B 1 244 ? 2.695 -5.887 17.109 1 98.62 244 GLU B N 1
ATOM 4301 C CA . GLU B 1 244 ? 2.518 -7.16 16.422 1 98.62 244 GLU B CA 1
ATOM 4302 C C . GLU B 1 244 ? 1.51 -7.031 15.281 1 98.62 244 GLU B C 1
ATOM 4304 O O . GLU B 1 244 ? 0.424 -6.477 15.469 1 98.62 244 GLU B O 1
ATOM 4309 N N . LEU B 1 245 ? 1.861 -7.461 14.094 1 98.75 245 LEU B N 1
ATOM 4310 C CA . LEU B 1 245 ? 1.003 -7.488 12.914 1 98.75 245 LEU B CA 1
ATOM 4311 C C . LEU B 1 245 ? 0.547 -8.906 12.602 1 98.75 245 LEU B C 1
ATOM 4313 O O . LEU B 1 245 ? 1.366 -9.828 12.539 1 98.75 245 LEU B O 1
ATOM 4317 N N . SER B 1 246 ? -0.726 -9.141 12.539 1 98.75 246 SER B N 1
ATOM 4318 C CA . SER B 1 246 ? -1.241 -10.398 12.023 1 98.75 246 SER B CA 1
ATOM 4319 C C . SER B 1 246 ? -1.009 -10.516 10.523 1 98.75 246 SER B C 1
ATOM 4321 O O . SER B 1 246 ? -1.729 -9.914 9.727 1 98.75 246 SER B O 1
ATOM 4323 N N . LEU B 1 247 ? -0.075 -11.352 10.125 1 98.75 247 LEU B N 1
ATOM 4324 C CA . LEU B 1 247 ? 0.275 -11.531 8.719 1 98.75 247 LEU B CA 1
ATOM 4325 C C . LEU B 1 247 ? -0.771 -12.375 8.008 1 98.75 247 LEU B C 1
ATOM 4327 O O . LEU B 1 247 ? -1.021 -12.188 6.812 1 98.75 247 LEU B O 1
ATOM 4331 N N . SER B 1 248 ? -1.424 -13.289 8.711 1 98 248 SER B N 1
ATOM 4332 C CA . SER B 1 248 ? -2.502 -14.07 8.117 1 98 248 SER B CA 1
ATOM 4333 C C . SER B 1 248 ? -3.682 -13.188 7.727 1 98 248 SER B C 1
ATOM 4335 O O . SER B 1 248 ? -4.242 -13.336 6.641 1 98 248 SER B O 1
ATOM 4337 N N . ARG B 1 249 ? -4.062 -12.266 8.633 1 98.25 249 ARG B N 1
ATOM 4338 C CA . ARG B 1 249 ? -5.141 -11.336 8.32 1 98.25 249 ARG B CA 1
ATOM 4339 C C . ARG B 1 249 ? -4.754 -10.414 7.164 1 98.25 249 ARG B C 1
ATOM 4341 O O . ARG B 1 249 ? -5.559 -10.172 6.266 1 98.25 249 ARG B O 1
ATOM 4348 N N . LEU B 1 250 ? -3.479 -9.875 7.23 1 98.81 250 LEU B N 1
ATOM 4349 C CA . LEU B 1 250 ? -2.961 -9.047 6.148 1 98.81 250 LEU B CA 1
ATOM 4350 C C . LEU B 1 250 ? -3.1 -9.75 4.805 1 98.81 250 LEU B C 1
ATOM 4352 O O . LEU B 1 250 ? -3.576 -9.156 3.834 1 98.81 250 LEU B O 1
ATOM 4356 N N . LEU B 1 251 ? -2.703 -10.984 4.785 1 97.94 251 LEU B N 1
ATOM 4357 C CA . LEU B 1 251 ? -2.705 -11.773 3.559 1 97.94 251 LEU B CA 1
ATOM 4358 C C . LEU B 1 251 ? -4.133 -12.078 3.109 1 97.94 251 LEU B C 1
ATOM 4360 O O . LEU B 1 251 ? -4.504 -11.773 1.974 1 97.94 251 LEU B O 1
ATOM 4364 N N . MET B 1 252 ? -4.953 -12.57 3.936 1 95.69 252 MET B N 1
ATOM 4365 C CA . MET B 1 252 ? -6.277 -13.078 3.588 1 95.69 252 MET B CA 1
ATOM 4366 C C . MET B 1 252 ? -7.203 -11.938 3.18 1 95.69 252 MET B C 1
ATOM 4368 O O . MET B 1 252 ? -8.062 -12.109 2.316 1 95.69 252 MET B O 1
ATOM 4372 N N . LYS B 1 253 ? -7.035 -10.766 3.84 1 97.94 253 LYS B N 1
ATOM 4373 C CA . LYS B 1 253 ? -7.863 -9.609 3.504 1 97.94 253 LYS B CA 1
ATOM 4374 C C . LYS B 1 253 ? -7.211 -8.766 2.416 1 97.94 253 LYS B C 1
ATOM 4376 O O . LYS B 1 253 ? -7.805 -7.797 1.935 1 97.94 253 LYS B O 1
ATOM 4381 N N . ARG B 1 254 ? -5.973 -9.133 2.078 1 98.5 254 ARG B N 1
ATOM 4382 C CA . ARG B 1 254 ? -5.23 -8.359 1.09 1 98.5 254 ARG B CA 1
ATOM 4383 C C . ARG B 1 254 ? -5.113 -6.902 1.513 1 98.5 254 ARG B C 1
ATOM 4385 O O . ARG B 1 254 ? -5.402 -5.996 0.725 1 98.5 254 ARG B O 1
ATOM 4392 N N . LEU B 1 255 ? -4.668 -6.68 2.762 1 98.94 255 LEU B N 1
ATOM 4393 C CA . LEU B 1 255 ? -4.559 -5.336 3.32 1 98.94 255 LEU B CA 1
ATOM 4394 C C . LEU B 1 255 ? -3.277 -4.656 2.85 1 98.94 255 LEU B C 1
ATOM 4396 O O . LEU B 1 255 ? -2.338 -5.324 2.414 1 98.94 255 LEU B O 1
ATOM 4400 N N . ARG B 1 256 ? -3.244 -3.379 2.896 1 98.88 256 ARG B N 1
ATOM 4401 C CA . ARG B 1 256 ? -2.057 -2.545 2.756 1 98.88 256 ARG B CA 1
ATOM 4402 C C . ARG B 1 256 ? -1.817 -1.714 4.012 1 98.88 256 ARG B C 1
ATOM 4404 O O . ARG B 1 256 ? -2.711 -1 4.469 1 98.88 256 ARG B O 1
ATOM 4411 N N . VAL B 1 257 ? -0.703 -1.841 4.613 1 98.94 257 VAL B N 1
ATOM 4412 C CA . VAL B 1 257 ? -0.249 -1.004 5.719 1 98.94 257 VAL B CA 1
ATOM 4413 C C . VAL B 1 257 ? 0.834 -0.045 5.23 1 98.94 257 VAL B C 1
ATOM 4415 O O . VAL B 1 257 ? 1.895 -0.477 4.773 1 98.94 257 VAL B O 1
ATOM 4418 N N . ILE B 1 258 ? 0.571 1.263 5.379 1 98.94 258 ILE B N 1
ATOM 4419 C CA . ILE B 1 258 ? 1.363 2.293 4.715 1 98.94 258 ILE B CA 1
ATOM 4420 C C . ILE B 1 258 ? 1.884 3.289 5.75 1 98.94 258 ILE B C 1
ATOM 4422 O O . ILE B 1 258 ? 1.12 3.785 6.582 1 98.94 258 ILE B O 1
ATOM 4426 N N . GLY B 1 259 ? 3.158 3.512 5.758 1 98.81 259 GLY B N 1
ATOM 4427 C CA . GLY B 1 259 ? 3.723 4.641 6.477 1 98.81 259 GLY B CA 1
ATOM 4428 C C . GLY B 1 259 ? 3.852 5.891 5.625 1 98.81 259 GLY B C 1
ATOM 4429 O O . GLY B 1 259 ? 4.281 5.816 4.473 1 98.81 259 GLY B O 1
ATOM 4430 N N . SER B 1 260 ? 3.494 7.055 6.199 1 98.5 260 SER B N 1
ATOM 4431 C CA . SER B 1 260 ? 3.518 8.273 5.395 1 98.5 260 SER B CA 1
ATOM 4432 C C . SER B 1 260 ? 3.93 9.477 6.23 1 98.5 260 SER B C 1
ATOM 4434 O O . SER B 1 260 ? 3.469 9.641 7.363 1 98.5 260 SER B O 1
ATOM 4436 N N . VAL B 1 261 ? 4.816 10.266 5.734 1 96.81 261 VAL B N 1
ATOM 4437 C CA . VAL B 1 261 ? 5.203 11.562 6.289 1 96.81 261 VAL B CA 1
ATOM 4438 C C . VAL B 1 261 ? 5.129 12.633 5.203 1 96.81 261 VAL B C 1
ATOM 4440 O O . VAL B 1 261 ? 5.406 12.359 4.031 1 96.81 261 VAL B O 1
ATOM 4443 N N . LEU B 1 262 ? 4.746 13.781 5.559 1 97.69 262 LEU B N 1
ATOM 4444 C CA . LEU B 1 262 ? 4.633 14.883 4.605 1 97.69 262 LEU B CA 1
ATOM 4445 C C . LEU B 1 262 ? 5.902 15.727 4.598 1 97.69 262 LEU B C 1
ATOM 4447 O O . LEU B 1 262 ? 6.43 16.047 3.535 1 97.69 262 LEU B O 1
ATOM 4451 N N . ARG B 1 263 ? 6.465 16.031 5.723 1 96.88 263 ARG B N 1
ATOM 4452 C CA . ARG B 1 263 ? 7.523 17.031 5.875 1 96.88 263 ARG B CA 1
ATOM 4453 C C . ARG B 1 263 ? 8.758 16.6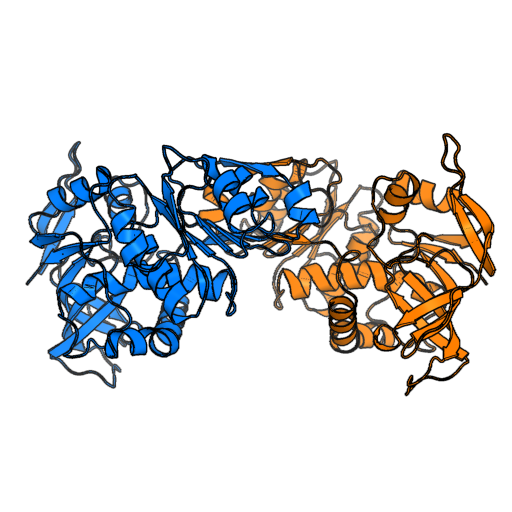41 5.062 1 96.88 263 ARG B C 1
ATOM 4455 O O . ARG B 1 263 ? 9.367 17.484 4.41 1 96.88 263 ARG B O 1
ATOM 4462 N N . SER B 1 264 ? 9.109 15.391 5.074 1 94.25 264 SER B N 1
ATOM 4463 C CA . SER B 1 264 ? 10.383 14.969 4.512 1 94.25 264 SER B CA 1
ATOM 4464 C C . SER B 1 264 ? 10.266 14.695 3.016 1 94.25 264 SER B C 1
ATOM 4466 O O . SER B 1 264 ? 11.234 14.289 2.375 1 94.25 264 SER B O 1
ATOM 4468 N N . ARG B 1 265 ? 9.086 14.867 2.486 1 96.38 265 ARG B N 1
ATOM 4469 C CA . ARG B 1 265 ? 8.961 14.734 1.038 1 96.38 265 ARG B CA 1
ATOM 4470 C C . ARG B 1 265 ? 9.797 15.789 0.314 1 96.38 265 ARG B C 1
ATOM 4472 O O . ARG B 1 265 ? 9.977 16.891 0.817 1 96.38 265 ARG B O 1
ATOM 4479 N N . SER B 1 266 ? 10.258 15.477 -0.886 1 94.69 266 SER B N 1
ATOM 4480 C CA . SER B 1 266 ? 11.094 16.375 -1.671 1 94.69 266 SER B CA 1
ATOM 4481 C C . SER B 1 266 ? 10.305 17.578 -2.152 1 94.69 266 SER B C 1
ATOM 4483 O O . SER B 1 266 ? 9.07 17.547 -2.193 1 94.69 266 SER B O 1
ATOM 4485 N N . PRO B 1 267 ? 10.984 18.625 -2.5 1 93.31 267 PRO B N 1
ATOM 4486 C CA . PRO B 1 267 ? 10.289 19.781 -3.07 1 93.31 267 PRO B CA 1
ATOM 4487 C C . PRO B 1 267 ? 9.461 19.438 -4.305 1 93.31 267 PRO B C 1
ATOM 4489 O O . PRO B 1 267 ? 8.352 19.938 -4.477 1 93.31 267 PRO B O 1
ATOM 4492 N N . GLU B 1 268 ? 10.055 18.562 -5.102 1 95.06 268 GLU B N 1
ATOM 4493 C CA . GLU B 1 268 ? 9.336 18.141 -6.305 1 95.06 268 GLU B CA 1
ATOM 4494 C C . GLU B 1 268 ? 8.023 17.438 -5.949 1 95.06 268 GLU B C 1
ATOM 4496 O O . GLU B 1 268 ? 6.992 17.688 -6.574 1 95.06 268 GLU B O 1
ATOM 4501 N N . GLU B 1 269 ? 8.078 16.547 -5 1 96.56 269 GLU B N 1
ATOM 4502 C CA . GLU B 1 269 ? 6.875 15.875 -4.535 1 96.56 269 GLU B CA 1
ATOM 4503 C C . GLU B 1 269 ? 5.859 16.875 -3.986 1 96.56 269 GLU B C 1
ATOM 4505 O O . GLU B 1 269 ? 4.66 16.766 -4.262 1 96.56 269 GLU B O 1
ATOM 4510 N N . LYS B 1 270 ? 6.328 17.844 -3.234 1 97.44 270 LYS B N 1
ATOM 4511 C CA . LYS B 1 270 ? 5.438 18.828 -2.625 1 97.44 270 LYS B CA 1
ATOM 4512 C C . LYS B 1 270 ? 4.781 19.703 -3.686 1 97.44 270 LYS B C 1
ATOM 4514 O O . LYS B 1 270 ? 3.615 20.078 -3.553 1 97.44 270 LYS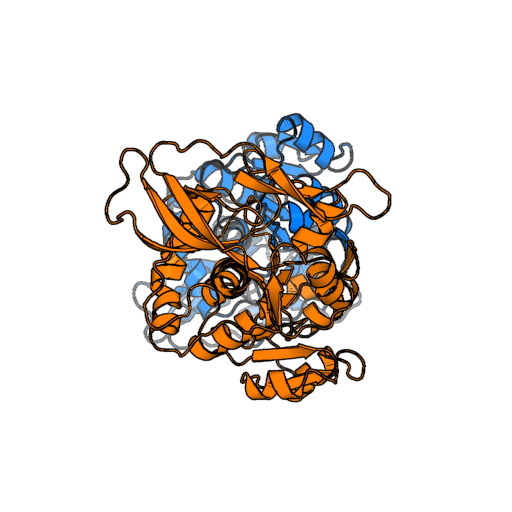 B O 1
ATOM 4519 N N . VAL B 1 271 ? 5.531 20.016 -4.668 1 97.19 271 VAL B N 1
ATOM 4520 C CA . VAL B 1 271 ? 4.973 20.781 -5.777 1 97.19 271 VAL B CA 1
ATOM 4521 C C . VAL B 1 271 ? 3.855 19.984 -6.445 1 97.19 271 VAL B C 1
ATOM 4523 O O . VAL B 1 271 ? 2.801 20.547 -6.77 1 97.19 271 VAL B O 1
ATOM 4526 N N . GLU B 1 272 ? 4.07 18.703 -6.598 1 97.75 272 GLU B N 1
ATOM 4527 C CA . GLU B 1 272 ? 3.053 17.844 -7.203 1 97.75 272 GLU B CA 1
ATOM 4528 C C . GLU B 1 272 ? 1.801 17.766 -6.332 1 97.75 272 GLU B C 1
ATOM 4530 O O . GLU B 1 272 ? 0.683 17.906 -6.836 1 97.75 272 GLU B O 1
ATOM 4535 N N . ILE B 1 273 ? 2.012 17.562 -5.078 1 98.12 273 ILE B N 1
ATOM 4536 C CA . ILE B 1 273 ? 0.89 17.531 -4.148 1 98.12 273 ILE B CA 1
ATOM 4537 C C . ILE B 1 273 ? 0.136 18.844 -4.18 1 98.12 273 ILE B C 1
ATOM 4539 O O . ILE B 1 273 ? -1.097 18.875 -4.211 1 98.12 273 ILE B O 1
ATOM 4543 N N . THR B 1 274 ? 0.858 19.969 -4.219 1 98.5 274 THR B N 1
ATOM 4544 C CA . THR B 1 274 ? 0.264 21.297 -4.246 1 98.5 274 THR B CA 1
ATOM 4545 C C . THR B 1 274 ? -0.555 21.5 -5.52 1 98.5 274 THR B C 1
ATOM 4547 O O . THR B 1 274 ? -1.663 22.031 -5.469 1 98.5 274 THR B O 1
ATOM 4550 N N . SER B 1 275 ? 0.003 21.016 -6.613 1 98.31 275 SER B N 1
ATOM 4551 C CA . SER B 1 275 ? -0.697 21.141 -7.887 1 98.31 275 SER B CA 1
ATOM 4552 C C . SER B 1 275 ? -2.023 20.391 -7.863 1 98.31 275 SER B C 1
ATOM 4554 O O . SER B 1 275 ? -3.057 20.938 -8.258 1 98.31 275 SER B O 1
ATOM 4556 N N . ARG B 1 276 ? -2.002 19.203 -7.383 1 98.44 276 ARG B N 1
ATOM 4557 C CA . ARG B 1 276 ? -3.223 18.406 -7.281 1 98.44 276 ARG B CA 1
ATOM 4558 C C . ARG B 1 276 ? -4.203 19.031 -6.297 1 98.44 276 ARG B C 1
ATOM 4560 O O . ARG B 1 276 ? -5.406 19.078 -6.555 1 98.44 276 ARG B O 1
ATOM 4567 N N . PHE B 1 277 ? -3.68 19.469 -5.195 1 98.62 277 PHE B N 1
ATOM 4568 C CA . PHE B 1 277 ? -4.508 20.109 -4.176 1 98.62 277 PHE B CA 1
ATOM 4569 C C . PHE B 1 277 ? -5.188 21.344 -4.73 1 98.62 277 PHE B C 1
ATOM 4571 O O . PHE B 1 277 ? -6.387 21.547 -4.523 1 98.62 277 PHE B O 1
ATOM 4578 N N . ARG B 1 278 ? -4.449 22.172 -5.418 1 97.81 278 ARG B N 1
ATOM 4579 C CA . ARG B 1 278 ? -4.953 23.391 -6.031 1 97.81 278 ARG B CA 1
ATOM 4580 C C . ARG B 1 278 ? -6.102 23.094 -6.988 1 97.81 278 ARG B C 1
ATOM 4582 O O . ARG B 1 278 ? -7.105 23.812 -7 1 97.81 278 ARG B O 1
ATOM 4589 N N . GLN B 1 279 ? -5.992 22 -7.695 1 97.75 279 GLN B N 1
ATOM 4590 C CA . GLN B 1 279 ? -6.969 21.656 -8.727 1 97.75 279 GLN B CA 1
ATOM 4591 C C . GLN B 1 279 ? -8.172 20.938 -8.125 1 97.75 279 GLN B C 1
ATOM 4593 O O . GLN B 1 279 ? -9.32 21.234 -8.492 1 97.75 279 GLN B O 1
ATOM 4598 N N . GLU B 1 280 ? -7.938 20.109 -7.145 1 98 280 GLU B N 1
ATOM 4599 C CA . GLU B 1 280 ? -8.969 19.156 -6.734 1 98 280 GLU B CA 1
ATOM 4600 C C . GLU B 1 280 ? -9.641 19.609 -5.438 1 98 280 GLU B C 1
ATOM 4602 O O . GLU B 1 280 ? -10.773 19.219 -5.152 1 98 280 GLU B O 1
ATOM 4607 N N . VAL B 1 281 ? -8.961 20.453 -4.613 1 98.56 281 VAL B N 1
ATOM 4608 C CA . VAL B 1 281 ? -9.453 20.703 -3.262 1 98.56 281 VAL B CA 1
ATOM 4609 C C . VAL B 1 281 ? -9.68 22.188 -3.061 1 98.56 281 VAL B C 1
ATOM 4611 O O . VAL B 1 281 ? -10.695 22.609 -2.496 1 98.56 281 VAL B O 1
ATOM 4614 N N . TRP B 1 282 ? -8.836 23.031 -3.58 1 98.25 282 TRP B N 1
ATOM 4615 C CA . TRP B 1 282 ? -8.797 24.453 -3.287 1 98.25 282 TRP B CA 1
ATOM 4616 C C . TRP B 1 282 ? -10.109 25.125 -3.68 1 98.25 282 TRP B C 1
ATOM 4618 O O . TRP B 1 282 ? -10.586 26.031 -2.984 1 98.25 282 TRP B O 1
ATOM 4628 N N . PRO B 1 283 ? -10.781 24.719 -4.773 1 97.5 283 PRO B N 1
ATOM 4629 C CA . PRO B 1 283 ? -12.055 25.344 -5.148 1 97.5 283 PRO B CA 1
ATOM 4630 C C . PRO B 1 283 ? -13.109 25.234 -4.055 1 97.5 283 PRO B C 1
ATOM 4632 O O . PRO B 1 283 ? -13.984 26.094 -3.945 1 97.5 283 PRO B O 1
ATOM 4635 N N . TRP B 1 284 ? -13 24.234 -3.219 1 97.69 284 TRP B N 1
ATOM 4636 C CA . TRP B 1 284 ? -13.969 24.047 -2.145 1 97.69 284 TRP B CA 1
ATOM 4637 C C . TRP B 1 284 ? -13.727 25.047 -1.014 1 97.69 284 TRP B C 1
ATOM 4639 O O . TRP B 1 284 ? -14.625 25.312 -0.212 1 97.69 284 TRP B O 1
ATOM 4649 N N . PHE B 1 285 ? -12.508 25.5 -0.885 1 97.75 285 PHE B N 1
ATOM 4650 C CA . PHE B 1 285 ? -12.258 26.594 0.047 1 97.75 285 PHE B CA 1
ATOM 4651 C C . PHE B 1 285 ? -12.852 27.891 -0.475 1 97.75 285 PHE B C 1
ATOM 4653 O O . PHE B 1 285 ? -13.422 28.672 0.292 1 97.75 285 PHE B O 1
ATOM 4660 N N . GLU B 1 286 ? -12.75 28.047 -1.709 1 94.12 286 GLU B N 1
ATOM 4661 C CA . GLU B 1 286 ? -13.281 29.266 -2.34 1 94.12 286 GLU B CA 1
ATOM 4662 C C . GLU B 1 286 ? -14.805 29.312 -2.229 1 94.12 286 GLU B C 1
ATOM 4664 O O . GLU B 1 286 ? -15.375 30.391 -2.037 1 94.12 286 GLU B O 1
ATOM 4669 N N . SER B 1 287 ? -15.469 28.188 -2.318 1 95.56 287 SER B N 1
ATOM 4670 C CA . SER B 1 287 ? -16.922 28.109 -2.248 1 95.56 287 SER B CA 1
ATOM 4671 C C . SER B 1 287 ? -17.406 28.094 -0.803 1 95.56 287 SER B C 1
ATOM 4673 O O . SER B 1 287 ? -18.594 28.281 -0.539 1 95.56 287 SER B O 1
ATOM 4675 N N . GLY B 1 288 ? -16.484 27.812 0.093 1 95.69 288 GLY B N 1
ATOM 4676 C CA . GLY B 1 288 ? -16.828 27.797 1.504 1 95.69 288 GLY B CA 1
ATOM 4677 C C . GLY B 1 288 ? -17.219 26.422 2.014 1 95.69 288 GLY B C 1
ATOM 4678 O O . GLY B 1 288 ? -17.516 26.266 3.199 1 95.69 288 GLY B O 1
ATOM 4679 N N . GLU B 1 289 ? -17.172 25.453 1.186 1 97.06 289 GLU B N 1
ATOM 4680 C CA . GLU B 1 289 ? -17.516 24.094 1.59 1 97.06 289 GLU B CA 1
ATOM 4681 C C . GLU B 1 289 ? -16.453 23.5 2.504 1 97.06 289 GLU B C 1
ATOM 4683 O O . GLU B 1 289 ? -16.719 22.578 3.275 1 97.06 289 GLU B O 1
ATOM 4688 N N . LEU B 1 290 ? -15.234 23.953 2.334 1 98.06 290 LEU B N 1
ATOM 4689 C CA . LEU B 1 290 ? -14.141 23.625 3.242 1 98.06 290 LEU B CA 1
ATOM 4690 C C . LEU B 1 290 ? -13.68 24.875 4.012 1 98.06 290 LEU B C 1
ATOM 4692 O O . LEU B 1 290 ? -13.703 25.984 3.479 1 98.06 290 LEU B O 1
ATOM 4696 N N . SER B 1 291 ? -13.281 24.656 5.184 1 97.81 291 SER B N 1
ATOM 4697 C CA . SER B 1 291 ? -12.75 25.734 6.016 1 97.81 291 SER B CA 1
ATOM 4698 C C . SER B 1 291 ? -11.82 25.188 7.094 1 97.81 291 SER B C 1
ATOM 4700 O O . SER B 1 291 ? -12.016 24.078 7.586 1 97.81 291 SER B O 1
ATOM 4702 N N . PRO B 1 292 ? -10.844 25.891 7.43 1 97.75 292 PRO B N 1
ATOM 4703 C CA . PRO B 1 292 ? -10.039 25.438 8.57 1 97.75 292 PRO B CA 1
ATOM 4704 C C . PRO B 1 292 ? -10.805 25.516 9.891 1 97.75 292 PRO B C 1
ATOM 4706 O O . PRO B 1 292 ? -11.68 26.375 10.062 1 97.75 292 PRO B O 1
ATOM 4709 N N . VAL B 1 293 ? -10.539 24.641 10.773 1 98.44 293 VAL B N 1
ATOM 4710 C CA . VAL B 1 293 ? -11.062 24.656 12.133 1 98.44 293 VAL B CA 1
ATOM 4711 C C . VAL B 1 293 ? -10.008 25.219 13.086 1 98.44 293 VAL B C 1
ATOM 4713 O O . VAL B 1 293 ? -8.938 24.641 13.258 1 98.44 293 VAL B O 1
ATOM 4716 N N . ILE B 1 294 ? -10.32 26.328 13.656 1 98.62 294 ILE B N 1
ATOM 4717 C CA . ILE B 1 294 ? -9.344 27.031 14.477 1 98.62 294 ILE B CA 1
ATOM 4718 C C . ILE B 1 294 ? -9.828 27.062 15.93 1 98.62 294 ILE B C 1
ATOM 4720 O O . ILE B 1 294 ? -10.93 27.531 16.219 1 98.62 294 ILE B O 1
ATOM 4724 N N . TYR B 1 295 ? -9.016 26.531 16.75 1 98.56 295 TYR B N 1
ATOM 4725 C CA . TYR B 1 295 ? -9.305 26.516 18.188 1 98.56 295 TYR B CA 1
ATOM 4726 C C . TYR B 1 295 ? -9.023 27.859 18.828 1 98.56 295 TYR B C 1
ATOM 4728 O O . TYR B 1 295 ? -9.867 28.391 19.547 1 98.56 295 TYR B O 1
ATOM 4736 N N . ARG B 1 296 ? -7.816 28.422 18.516 1 98.12 296 ARG B N 1
ATOM 4737 C CA . ARG B 1 296 ? -7.383 29.672 19.109 1 98.12 296 ARG B CA 1
ATOM 4738 C C . ARG B 1 296 ? -6.344 30.359 18.234 1 98.12 296 ARG B C 1
ATOM 4740 O O . ARG B 1 296 ? -5.621 29.703 17.484 1 98.12 296 ARG B O 1
ATOM 4747 N N . MET B 1 297 ? -6.402 31.719 18.312 1 98.44 297 MET B N 1
ATOM 4748 C CA . MET B 1 297 ? -5.355 32.531 17.719 1 98.44 297 MET B CA 1
ATOM 4749 C C . MET B 1 297 ? -4.562 33.281 18.781 1 98.44 297 MET B C 1
ATOM 4751 O O . MET B 1 297 ? -5.145 33.906 19.672 1 98.44 297 MET B O 1
ATOM 4755 N N . LEU B 1 298 ? -3.309 33.125 18.766 1 98.81 298 LEU B N 1
ATOM 4756 C CA . LEU B 1 298 ? -2.4 33.781 19.703 1 98.81 298 LEU B CA 1
ATOM 4757 C C . LEU B 1 298 ? -1.31 34.562 18.969 1 98.81 298 LEU B C 1
ATOM 4759 O O . LEU B 1 298 ? -1.018 34.25 17.797 1 98.81 298 LEU B O 1
ATOM 4763 N N . PRO B 1 299 ? -0.756 35.562 19.625 1 98.62 299 PRO B N 1
ATOM 4764 C CA . PRO B 1 299 ? 0.415 36.188 19 1 98.62 299 PRO B CA 1
ATOM 4765 C C . PRO B 1 299 ? 1.627 35.25 18.969 1 98.62 299 PRO B C 1
ATOM 4767 O O . PRO B 1 299 ? 1.774 34.406 19.844 1 98.62 299 PRO B O 1
ATOM 4770 N N . ILE B 1 300 ? 2.463 35.438 17.984 1 98.75 300 ILE B N 1
ATOM 4771 C CA . ILE B 1 300 ? 3.646 34.594 17.797 1 98.75 300 ILE B CA 1
ATOM 4772 C C . ILE B 1 300 ? 4.496 34.625 19.062 1 98.75 300 ILE B C 1
ATOM 4774 O O . ILE B 1 300 ? 5.156 33.625 19.391 1 98.75 300 ILE B O 1
ATOM 4778 N N . THR B 1 301 ? 4.398 35.656 19.859 1 98.38 301 THR B N 1
ATOM 4779 C CA . THR B 1 301 ? 5.176 35.781 21.094 1 98.38 301 THR B CA 1
ATOM 4780 C C . THR B 1 301 ? 4.621 34.875 22.172 1 98.38 301 THR B C 1
ATOM 4782 O O . THR B 1 301 ? 5.266 34.688 23.219 1 98.38 301 THR B O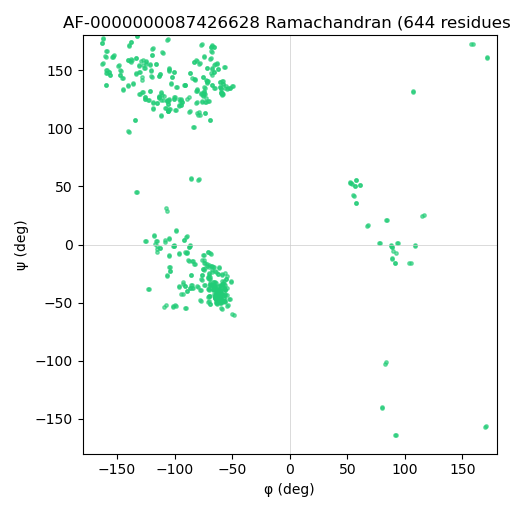 1
ATOM 4785 N N . SER B 1 302 ? 3.494 34.281 21.938 1 98.44 302 SER B N 1
ATOM 4786 C CA . SER B 1 302 ? 2.895 33.344 22.859 1 98.44 302 SER B CA 1
ATOM 4787 C C . SER B 1 302 ? 3.027 31.906 22.344 1 98.44 302 SER B C 1
ATOM 4789 O O . SER B 1 302 ? 2.146 31.078 22.562 1 98.44 302 SER B O 1
ATOM 4791 N N . ALA B 1 303 ? 4.039 31.672 21.609 1 98.62 303 ALA B N 1
ATOM 4792 C CA . ALA B 1 303 ? 4.246 30.359 21 1 98.62 303 ALA B CA 1
ATOM 4793 C C . ALA B 1 303 ? 4.324 29.266 22.062 1 98.62 303 ALA B C 1
ATOM 4795 O O . ALA B 1 303 ? 3.848 28.156 21.844 1 98.62 303 ALA B O 1
ATOM 4796 N N . ASP B 1 304 ? 4.898 29.562 23.219 1 98.56 304 ASP B N 1
ATOM 4797 C CA . ASP B 1 304 ? 4.969 28.578 24.297 1 98.56 304 ASP B CA 1
ATOM 4798 C C . ASP B 1 304 ? 3.572 28.141 24.734 1 98.56 304 ASP B C 1
ATOM 4800 O O . ASP B 1 304 ? 3.312 26.938 24.891 1 98.56 304 ASP B O 1
ATOM 4804 N N . GLU B 1 305 ? 2.807 29.094 24.906 1 98.38 305 GLU B N 1
ATOM 4805 C CA . GLU B 1 305 ? 1.428 28.797 25.297 1 98.38 305 GLU B CA 1
ATOM 4806 C C . GLU B 1 305 ? 0.717 27.969 24.234 1 98.38 305 GLU B C 1
ATOM 4808 O O . GLU B 1 305 ? -0.015 27.031 24.547 1 98.38 305 GLU B O 1
ATOM 4813 N N . ALA B 1 306 ? 0.917 28.312 23.016 1 98.69 306 ALA B N 1
ATOM 4814 C CA . ALA B 1 306 ? 0.305 27.578 21.906 1 98.69 306 ALA B CA 1
ATOM 4815 C C . ALA B 1 306 ? 0.749 26.125 21.906 1 98.69 306 ALA B C 1
ATOM 4817 O O . ALA B 1 306 ? -0.065 25.219 21.688 1 98.69 306 ALA B O 1
ATOM 4818 N N . HIS B 1 307 ? 2.021 25.859 22.109 1 98.56 307 HIS B N 1
ATOM 4819 C CA . HIS B 1 307 ? 2.541 24.5 22.203 1 98.56 307 HIS B CA 1
ATOM 4820 C C . HIS B 1 307 ? 1.899 23.734 23.344 1 98.56 307 HIS B C 1
ATOM 4822 O O . HIS B 1 307 ? 1.598 22.547 23.219 1 98.56 307 HIS B O 1
ATOM 4828 N N . ASP B 1 308 ? 1.689 24.375 24.469 1 98.44 308 ASP B N 1
ATOM 4829 C CA . ASP B 1 308 ? 1.077 23.75 25.625 1 98.44 308 ASP B CA 1
ATOM 4830 C C . ASP B 1 308 ? -0.35 23.297 25.328 1 98.44 308 ASP B C 1
ATOM 4832 O O . ASP B 1 308 ? -0.791 22.25 25.797 1 98.44 308 ASP B O 1
ATOM 4836 N N . ILE B 1 309 ? -1.035 24.094 24.578 1 98.25 309 ILE B N 1
ATOM 4837 C CA . ILE B 1 309 ? -2.404 23.766 24.203 1 98.25 309 ILE B CA 1
ATOM 4838 C C . ILE B 1 309 ? -2.426 22.406 23.484 1 98.25 309 ILE B C 1
ATOM 4840 O O . ILE B 1 309 ? -3.262 21.562 23.781 1 98.25 309 ILE B O 1
ATOM 4844 N N . LEU B 1 310 ? -1.496 22.172 22.516 1 97.38 310 LEU B N 1
ATOM 4845 C CA . LEU B 1 310 ? -1.425 20.906 21.797 1 97.38 310 LEU B CA 1
ATOM 4846 C C . LEU B 1 310 ? -0.936 19.797 22.719 1 97.38 310 LEU B C 1
ATOM 4848 O O . LEU B 1 310 ? -1.484 18.688 22.703 1 97.38 310 LEU B O 1
ATOM 4852 N N . ARG B 1 311 ? 0.086 20.094 23.484 1 96.06 311 ARG B N 1
ATOM 4853 C CA . ARG B 1 311 ? 0.649 19.109 24.406 1 96.06 311 ARG B CA 1
ATOM 4854 C C . ARG B 1 311 ? -0.422 18.547 25.328 1 96.06 311 ARG B C 1
ATOM 4856 O O . ARG B 1 311 ? -0.42 17.359 25.641 1 96.06 311 ARG B O 1
ATOM 4863 N N . ASN B 1 312 ? -1.34 19.438 25.719 1 96.12 312 ASN B N 1
ATOM 4864 C CA . ASN B 1 312 ? -2.377 19.078 26.672 1 96.12 312 ASN B CA 1
ATOM 4865 C C . ASN B 1 312 ? -3.635 18.578 25.969 1 96.12 312 ASN B C 1
ATOM 4867 O O . ASN B 1 312 ? -4.648 18.297 26.625 1 96.12 312 ASN B O 1
ATOM 4871 N N . ASN B 1 313 ? -3.596 18.469 24.672 1 94.81 313 ASN B N 1
ATOM 4872 C CA . ASN B 1 313 ? -4.715 17.984 23.859 1 94.81 313 ASN B CA 1
ATOM 4873 C C . ASN B 1 313 ? -5.98 18.781 24.125 1 94.81 313 ASN B C 1
ATOM 4875 O O . ASN B 1 313 ? -7.07 18.219 24.234 1 94.81 313 ASN B O 1
ATOM 4879 N N . GLU B 1 314 ? -5.84 20.062 24.219 1 95.94 314 GLU B N 1
ATOM 4880 C CA . GLU B 1 314 ? -6.973 20.938 24.516 1 95.94 314 GLU B CA 1
ATOM 4881 C C . GLU B 1 314 ? -7.73 21.312 23.25 1 95.94 314 GLU B C 1
ATOM 4883 O O . GLU B 1 314 ? -8.938 21.578 23.297 1 95.94 314 GLU B O 1
ATOM 4888 N N . ASN B 1 315 ? -7.137 21.312 22.203 1 96.06 315 ASN B N 1
ATOM 4889 C CA . ASN B 1 315 ? -7.641 21.969 21 1 96.06 315 ASN B CA 1
ATOM 4890 C C . ASN B 1 315 ? -8.57 21.047 20.219 1 96.06 315 ASN B C 1
ATOM 4892 O O . ASN B 1 315 ? -8.383 19.828 20.188 1 96.06 315 ASN B O 1
ATOM 4896 N N . VAL B 1 316 ? -9.492 21.609 19.609 1 97.88 316 VAL B N 1
ATOM 4897 C CA . VAL B 1 316 ? -10.164 21.094 18.422 1 97.88 316 VAL B CA 1
ATOM 4898 C C . VAL B 1 316 ? -9.688 21.859 17.188 1 97.88 316 VAL B C 1
ATOM 4900 O O . VAL B 1 316 ? -9.875 23.062 17.078 1 97.88 316 VAL B O 1
ATOM 4903 N N . GLY B 1 317 ? -9.055 21.125 16.312 1 98.25 317 GLY B N 1
ATOM 4904 C CA . GLY B 1 317 ? -8.477 21.781 15.156 1 98.25 317 GLY B CA 1
ATOM 4905 C C . GLY B 1 317 ? -7.148 22.453 15.445 1 98.25 317 GLY B C 1
ATOM 4906 O O . GLY B 1 317 ? -6.32 21.906 16.172 1 98.25 317 GLY B O 1
ATOM 4907 N N . LYS B 1 318 ? -6.918 23.594 14.898 1 98.81 318 LYS B N 1
ATOM 4908 C CA . LYS B 1 318 ? -5.598 24.219 14.836 1 98.81 318 LYS B CA 1
ATOM 4909 C C . LYS B 1 318 ? -5.48 25.359 15.836 1 98.81 318 LYS B C 1
ATOM 4911 O O . LYS B 1 318 ? -6.477 26 16.172 1 98.81 318 LYS B O 1
ATOM 4916 N N . VAL B 1 319 ? -4.297 25.578 16.281 1 98.88 319 VAL B N 1
ATOM 4917 C CA . VAL B 1 319 ? -3.912 26.812 16.969 1 98.88 319 VAL B CA 1
ATOM 4918 C C . VAL B 1 319 ? -3.049 27.672 16.047 1 98.88 319 VAL B C 1
ATOM 4920 O O . VAL B 1 319 ? -2.021 27.219 15.539 1 98.88 319 VAL B O 1
ATOM 4923 N N . VAL B 1 320 ? -3.504 28.922 15.852 1 98.88 320 VAL B N 1
ATOM 4924 C CA . VAL B 1 320 ? -2.855 29.828 14.906 1 98.88 320 VAL B CA 1
ATOM 4925 C C . VAL B 1 320 ? -2.012 30.844 15.664 1 98.88 320 VAL B C 1
ATOM 4927 O O . VAL B 1 320 ? -2.408 31.312 16.734 1 98.88 320 VAL B O 1
ATOM 4930 N N . LEU B 1 321 ? -0.862 31.125 15.172 1 98.94 321 LEU B N 1
ATOM 4931 C CA . LEU B 1 321 ? 0.016 32.156 15.695 1 98.94 321 LEU B CA 1
ATOM 4932 C C . LEU B 1 321 ? 0.069 33.344 14.758 1 98.94 321 LEU B C 1
ATOM 4934 O O . LEU B 1 321 ? 0.581 33.25 13.641 1 98.94 321 LEU B O 1
ATOM 4938 N N . ARG B 1 322 ? -0.366 34.469 15.227 1 98.75 322 ARG B N 1
ATOM 4939 C CA . ARG B 1 322 ? -0.316 35.688 14.453 1 98.75 322 ARG B CA 1
ATOM 4940 C C . ARG B 1 322 ? 1.073 36.344 14.516 1 98.75 322 ARG B C 1
ATOM 4942 O O . ARG B 1 322 ? 1.655 36.469 15.594 1 98.75 322 ARG B O 1
ATOM 4949 N N . ILE B 1 323 ? 1.615 36.719 13.484 1 98.31 323 ILE B N 1
ATOM 4950 C CA . ILE B 1 323 ? 2.951 37.312 13.406 1 98.31 323 ILE B CA 1
ATOM 4951 C C . ILE B 1 323 ? 2.844 38.812 13.109 1 98.31 323 ILE B C 1
ATOM 4953 O O . ILE B 1 323 ? 3.539 39.625 13.719 1 98.31 323 ILE B O 1
ATOM 4957 N N . SER B 1 324 ? 2.119 39.312 12.086 1 86.38 324 SER B N 1
ATOM 4958 C CA . SER B 1 324 ? 1.863 40.719 11.773 1 86.38 324 SER B CA 1
ATOM 4959 C C . SER B 1 324 ? 0.374 41.031 11.852 1 86.38 324 SER B C 1
ATOM 4961 O O . SER B 1 324 ? -0.466 40.156 11.734 1 86.38 324 SER B O 1
#

Nearest PDB structures (foldseek):
  6k9y-assembly2_C  TM=8.829E-01  e=9.589E-35  Homo sapiens
  6lhr-assembly2_D  TM=8.777E-01  e=1.774E-34  Homo sapiens
  6k9y-assembly2_D  TM=8.883E-01  e=1.195E-33  Homo sapiens
  6lii-assembly2_D  TM=8.801E-01  e=1.728E-33  Homo sapiens
  5dp1-assembly1_A  TM=8.697E-01  e=9.186E-31  Moorena producens 3L

InterPro domains:
  IPR011032 GroES-like superfamily [SSF50129] (1-136)
  IPR013149 Alcohol dehydrogenase-like, C-terminal [PF00107] (150-267)
  IPR013154 Alcohol dehydrogenase-like, N-terminal [PF08240] (25-108)
  IPR014189 Quinone oxidoreductase PIG3 [TIGR02824] (1-322)
  IPR014189 Quinone oxidoreductase PIG3 [cd05276] (1-321)
  IPR020843 Enoylreductase domain [SM00829] (11-321)
  IPR036291 NAD(P)-binding domain superfamily [SSF51735] (111-285)

Secondary structure (DSSP, 8-state):
-EEEEE-SSTT--EEEEE-PPPPP-TTEEEEEEEEEE--HHHHHHHTT-SPPPTTS-SS--SEEEEEEEEE-TT--S--TT-EEEEE-SS--SBSEEEEEGGGEEE--TTS-TTGGGGSHHHHHHHIIIIIIIS---TT--EEESSTTSHHHHHHHHHHHHTT--EEEEE-GGGHHHHHHHT-SEEEETTTS-HHHHHHHHTTT--EEEEEESS-GGGHHHHHHHEEEEEEEEE---TT-SEEEEEHHHHHHHT-EEEE--STTS-HHHHHHHHHHHHHHTHHHHHHTS----EEEEEEGGGHHHHHHHHHTT--SSEEEEE--/-EEEEE-SSTT--EEEEE-PPPPP-TTEEEEEEEEEE--HHHHHHHTT-SPPPTTS-SS--SEEEEEEEEE-TT--S--TT-EEEEE-SS--SBSEEEEEGGGEEE--TTS-TTGGGGSHHHHHHHIIIIIIIS---TT--EEESSTTSHHHHHHHHHHHHTT--EEEEE-GGGHHHHHHHT-SEEEETTTS-HHHHHHHHTTT--EEEEEESS-GGGHHHHHHHEEEEEEEEE---TT-SEEEEEHHHHHHHT-EEEE--STTS-HHHHHHHHHHHHHHTHHHHHHTS----EEEEEEGGGHHHHHHHHHTT--SSEEEEE--

Foldseek 3Di:
DWFWAFDPDPLRDTATDDDDDDDEAAQKFKFQFQWAFDDPLQVCLSVPNHDQAPPFDSGAGFKTWGFTCDHHHPDPPDDGGFTWMFTGLHDRRGRMDMDRPLGIDGDDPVDDRLQVNQDHPLLLVLCCVACPVLVDAAAFEEEEEPLQEQNNLNNLLVCVVRHYAYEYEDAPVCQVVSVVSPHPHYHHVVPDDVLVVQCVSVVNQAGQEYEAQCPAVCQVSNLRRHHQQHEYEHEHHNNHDDHDDDVVSCVVSVYYYHYDYDSNDDPVVSSVSSVCCNVPPVVCVVVVSDGFDEFEEEASRCVVVSSVCVVVPPGRHIYMHGHD/DWFWAFDPDPLRDTATDDDDDDDEAAQKFKFQFQWAFDDPLQVCLSVPNHDQAPPFDSGAGFKTWGFTCDHHHPDPPDDGGFTWMFTGLHDHRGRMDMDRPLGIDGDDPVADRLQVNQDHPLLLVLCCVVCPVLVDAAAFEEEEEPLQEQNNLNNLLVCVVRHYAYEYEDAPVCQVVSVVSPHPHYHHVVPDDVLVVQCVSVVNQAGQEYEAQCPAVCQVSNLNRHHQQHEYEHEHHNNHDDHDDDVVSCVVSVYYYHYDYDSNDDPVVSSVSSVCCNVPPVVCVVVVSDGFDEFEEEASRCVVVLSVCVVVPPGRHIYMHGHD

Organism: Persicimonas caeni (NCBI:txid2292766)